Protein 7BUX (pdb70)

InterPro domains:
  IPR000092 Polyprenyl synthetase-like [PF00348] (34-296)
  IPR000092 Polyprenyl synthetase-like [cd00685] (34-265)
  IPR008949 Isoprenoid synthase domain superfamily [G3DSA:1.10.600.10] (1-341)
  IPR008949 Isoprenoid synthase domain superfamily [SSF48576] (7-341)
  IPR033749 Polyprenyl synthetase, conserved site [PS00444] (224-236)
  IPR033749 Polyprenyl synthetase, conserved site [PS00723] (90-104)
  IPR039702 Farnesyl pyrophosphate synthase-like [PTHR11525] (2-342)

B-factor: mean 57.42, std 23.49, range [26.39, 152.67]

Radius of gyration: 27.05 Å; Cα contacts (8 Å, |Δi|>4): 779; chains: 2; bounding box: 73×74×75 Å

Secondary structure (DSSP, 8-state):
-HHHHHHHHHHHHHHHHHHT-TTS---HHHHHHHHHHHHHHSSSS--HHHHHHHHHHHHHSTTS---HHHHHHHHHHHHHHHHHHHHHHHHHHHHHT--EETTEE-GGGSTTTTTHHHHHHHHHHHHHHHHHHHHHTTSTTHHHHHHHHHHHHHHHHHHHHHHHHHHTSS---STT--HHHHHHHHIIIIIIIIIIHHHHHHHHHTT--GGG-HHHHHHHHHHHHHHHHHHHHHHHHS-HHHHSS---TTTTT---HHHHHHHHH--HHHHHHHHTTTT-SSHHHHHHHHHHHHHTTHHHHHHHHHHHHHHHHHHHHHT-S-HHHHHHHHHHHHHHTT---/-HHHHHHHHHHHHHHHHHT-TTS---HHHHHHHHHHHHHHSTTS--HHHHHHHHHHHHHSTTS---HHHHHHHHHHHHHHHHHHHHHHHHHHHHTT--EETTEE-GGGSTTTTTHHHHHHHHHHHHHHHHHHHHHTTSTTHHHHHHHHHHHHHHHHHHHHHHHHHHTT--S-GGG--HHHHHHHHIIIIIIIIIIHHHHHHHHHTT--GGG-HHHHHHHHHHHHHHHHHHHHHHH---TTTTT---HHHHHHHHHS-HHHHHHHHHHSS-SSHHHHHHHHHHHHHTTHHHHHHHHHHHHHHHHHHHHHTSS-HHHHHHHHHHHHHHTT---

Nearest PDB structures (foldseek):
  7bux-assembly1_A  TM=1.003E+00  e=2.700E-46  Eucommia ulmoides
  4kk2-assembly1_A  TM=9.911E-01  e=4.897E-37  Artemisia spiciformis
  7buu-assembly1_A  TM=9.023E-01  e=1.206E-31  Eucommia ulmoides
  5juz-assembly1_F-2  TM=9.609E-01  e=5.139E-25  Homo sapiens
  5ksx-assembly1_F  TM=9.495E-01  e=1.209E-23  Homo sapiens

Solvent-accessible surface area: 29256 Å² total; per-residue (Å²): 118,121,44,75,57,69,0,64,108,0,12,60,62,0,33,59,52,10,16,101,11,130,12,10,65,24,42,108,103,0,80,110,13,2,63,89,0,0,61,59,14,5,28,51,30,136,6,86,58,0,29,28,0,1,54,6,4,90,69,26,53,97,70,132,149,27,65,118,118,47,26,46,22,0,0,0,0,0,0,0,0,8,0,1,28,6,0,8,42,9,1,20,8,5,20,94,68,32,122,75,77,101,60,101,63,2,10,27,93,31,138,136,6,25,58,5,0,0,0,0,0,0,2,0,5,0,4,6,13,29,4,2,71,133,34,1,81,80,84,124,32,9,38,60,0,5,21,11,10,15,48,2,4,4,9,2,0,2,0,8,2,6,12,21,13,13,10,97,33,57,151,79,72,2,76,74,7,43,62,88,34,5,60,44,10,9,30,16,62,24,0,14,24,12,23,16,0,2,9,0,0,0,3,0,22,46,59,74,85,31,115,115,16,77,94,0,61,78,14,0,10,80,0,1,7,2,46,35,2,3,63,11,37,28,44,19,54,23,59,62,171,98,72,53,94,129,22,61,31,7,36,80,25,58,12,6,7,2,0,4,41,0,20,89,80,16,70,124,143,44,88,128,49,0,69,101,16,7,29,86,140,94,97,130,24,11,59,115,0,61,122,10,2,56,88,29,83,0,81,95,42,15,22,72,53,16,138,92,15,38,38,146,12,44,164,48,0,98,66,35,117,61,132,5,3,9,120,4,0,60,38,22,0,101,123,14,47,123,44,112,142,153,53,124,58,70,0,74,104,2,14,62,63,1,33,60,52,9,15,104,11,132,12,10,67,24,41,105,106,1,79,112,14,2,60,95,0,0,63,60,15,5,32,50,30,153,10,98,57,0,28,28,0,2,47,6,9,59,57,24,70,105,84,111,148,33,76,123,92,46,19,49,9,0,2,0,0,0,0,0,0,8,0,1,29,7,0,8,45,8,1,16,6,5,19,95,67,30,124,89,81,120,67,103,61,1,10,26,95,32,127,118,8,28,58,4,0,0,0,0,0,1,2,0,5,1,3,6,13,26,4,2,69,133,34,0,87,81,60,125,29,10,36,64,0,5,20,12,10,16,51,2,3,4,11,2,0,2,0,7,2,7,13,22,17,14,10,98,49,2,83,178,67,3,90,85,8,42,60,86,32,5,66,47,8,10,33,16,57,24,0,17,25,13,23,17,0,2,8,0,0,0,2,2,21,49,62,76,87,33,118,109,16,73,82,1,63,82,16,0,12,88,0,1,6,2,43,34,2,2,59,9,38,48,42,24,72,77,76,28,7,57,83,26,61,10,8,6,3,0,4,40,0,21,90,82,19,65,118,136,35,84,142,56,0,86,133,20,7,11,133,123,57,112,106,20,16,56,91,0,68,127,7,2,98,73,33,88,0,78,97,35,16,27,117,47,14,171,89,15,32,31,121,9,55,165,49,0,103,66,32,103,54,128,6,6,30,128,3,0,66,37,21,1,107,121,13,52,100,36,153,191

Structure (mmCIF, N/CA/C/O backbone):
data_7BUX
#
_entry.id   7BUX
#
_cell.length_a   54.000
_cell.length_b   71.270
_cell.length_c   103.380
_cell.angle_alpha   90.000
_cell.angle_beta   103.497
_cell.angle_gamma   90.000
#
_symmetry.space_group_name_H-M   'P 1 21 1'
#
loop_
_entity.id
_entity.type
_entity.pdbx_description
1 polymer FPS2
2 water water
#
loop_
_atom_site.group_PDB
_atom_site.id
_atom_site.type_symbol
_atom_site.label_atom_id
_atom_site.label_alt_id
_atom_site.label_comp_id
_atom_site.label_asym_id
_atom_site.label_entity_id
_atom_site.label_seq_id
_atom_site.pdbx_PDB_ins_code
_atom_site.Cartn_x
_atom_site.Cartn_y
_atom_site.Cartn_z
_atom_site.occupancy
_atom_site.B_iso_or_equiv
_atom_site.auth_seq_id
_atom_site.auth_comp_id
_atom_site.auth_asym_id
_atom_site.auth_atom_id
_atom_site.pdbx_PDB_model_num
ATOM 1 N N . SER A 1 18 ? 26.66536 20.93797 50.52002 1.000 76.64000 2 SER A N 1
ATOM 2 C CA . SER A 1 18 ? 26.41141 20.37895 51.84402 1.000 76.80000 2 SER A CA 1
ATOM 3 C C . SER A 1 18 ? 27.30543 19.16795 52.10097 1.000 74.96000 2 SER A C 1
ATOM 4 O O . SER A 1 18 ? 27.97039 18.67696 51.18794 1.000 72.77000 2 SER A O 1
ATOM 7 N N . ASP A 1 19 ? 27.30747 18.69693 53.34896 1.000 78.97000 3 ASP A N 1
ATOM 8 C CA . ASP A 1 19 ? 28.15349 17.57393 53.74692 1.000 81.51000 3 ASP A CA 1
ATOM 9 C C . ASP A 1 19 ? 27.89247 16.34694 52.88091 1.000 81.88000 3 ASP A C 1
ATOM 10 O O . ASP A 1 19 ? 28.81144 15.79195 52.25887 1.000 79.83000 3 ASP A O 1
ATOM 15 N N . LEU A 1 20 ? 26.63246 15.91994 52.81395 1.000 99.34000 4 LEU A N 1
ATOM 16 C CA . LEU A 1 20 ? 26.32944 14.68395 52.10894 1.000 100.25000 4 LEU A CA 1
ATOM 17 C C . LEU A 1 20 ? 26.42339 14.86297 50.60394 1.000 96.70000 4 LEU A C 1
ATOM 18 O O . LEU A 1 20 ? 26.74636 13.90598 49.90292 1.000 98.41000 4 LEU A O 1
ATOM 23 N N . LYS A 1 21 ? 26.12136 16.04997 50.07997 1.000 65.83000 5 LYS A N 1
ATOM 24 C CA . LYS A 1 21 ? 26.28331 16.24799 48.64197 1.000 63.34000 5 LYS A CA 1
ATOM 25 C C . LYS A 1 21 ? 27.76029 16.15300 48.25191 1.000 64.27000 5 LYS A C 1
ATOM 26 O O . LYS A 1 21 ? 28.10526 15.56902 47.21389 1.000 64.02000 5 LYS A O 1
ATOM 32 N N . SER A 1 22 ? 28.64732 16.69400 49.09389 1.000 61.92000 6 SER A N 1
ATOM 33 C CA . SER A 1 22 ? 30.08031 16.56800 48.84683 1.000 60.36000 6 SER A CA 1
ATOM 34 C C . SER A 1 22 ? 30.52632 15.11000 48.92879 1.000 58.72000 6 SER A C 1
ATOM 35 O O . SER A 1 22 ? 31.31629 14.65202 48.08976 1.000 59.52000 6 SER A O 1
ATOM 38 N N . LYS A 1 23 ? 30.03936 14.36599 49.93180 1.000 56.88000 7 LYS A N 1
ATOM 39 C CA . LYS A 1 23 ? 30.35437 12.93999 50.00377 1.000 57.65000 7 LYS A CA 1
ATOM 40 C C . LYS A 1 23 ? 29.80033 12.18700 48.79578 1.000 56.05000 7 LYS A C 1
ATOM 41 O O . LYS A 1 23 ? 30.43531 11.25901 48.28574 1.000 58.43000 7 LYS A O 1
ATOM 47 N N . PHE A 1 24 ? 28.64231 12.61201 48.29783 1.000 46.03000 8 PHE A N 1
ATOM 48 C CA . PHE A 1 24 ? 28.03427 11.98402 47.12984 1.000 43.92000 8 PHE A CA 1
ATOM 49 C C . PHE A 1 24 ? 28.90822 12.17304 45.89681 1.000 40.54000 8 PHE A C 1
ATOM 50 O O . PHE A 1 24 ? 29.12419 11.23405 45.11879 1.000 41.69000 8 PHE A O 1
ATOM 58 N N . LEU A 1 25 ? 29.46421 13.37505 45.73081 1.000 42.16000 9 LEU A N 1
ATOM 59 C CA . LEU A 1 25 ? 30.34816 13.62206 44.59278 1.000 43.56000 9 LEU A CA 1
ATOM 60 C C . LEU A 1 25 ? 31.69017 12.89907 44.73972 1.000 43.15000 9 LEU A C 1
ATOM 61 O O . LEU A 1 25 ? 32.26314 12.43008 43.74169 1.000 44.93000 9 LEU A O 1
ATOM 66 N N . GLU A 1 26 ? 32.19622 12.77705 45.97270 1.000 42.32000 10 GLU A N 1
ATOM 67 C CA . GLU A 1 26 ? 33.37223 11.93905 46.19664 1.000 46.71000 10 GLU A CA 1
ATOM 68 C C . GLU A 1 26 ? 33.10222 10.48906 45.80263 1.000 44.17000 10 GLU A C 1
ATOM 69 O O . GLU A 1 26 ? 33.96720 9.81007 45.21759 1.000 44.32000 10 GLU A O 1
ATOM 75 N N . VAL A 1 27 ? 31.89623 9.99705 46.10167 1.000 36.72000 11 VAL A N 1
ATOM 76 C CA . VAL A 1 27 ? 31.55322 8.63505 45.70267 1.000 36.97000 11 VAL A CA 1
ATOM 77 C C . VAL A 1 27 ? 31.48417 8.53707 44.18767 1.000 36.34000 11 VAL A C 1
ATOM 78 O O . VAL A 1 27 ? 31.84515 7.50308 43.60864 1.000 35.98000 11 VAL A O 1
ATOM 82 N N . TYR A 1 28 ? 31.03114 9.60308 43.52170 1.000 39.36000 12 TYR A N 1
ATOM 83 C CA . TYR A 1 28 ? 31.09408 9.62710 42.06170 1.000 39.30000 12 TYR A CA 1
ATOM 84 C C . TYR A 1 28 ? 32.51907 9.41611 41.57364 1.000 41.23000 12 TYR A C 1
ATOM 85 O O . TYR A 1 28 ? 32.75603 8.66313 40.62262 1.000 38.96000 12 TYR A O 1
ATOM 94 N N . SER A 1 29 ? 33.47609 10.12411 42.18061 1.000 44.25000 13 SER A N 1
ATOM 95 C CA . SER A 1 29 ? 34.86607 9.97212 41.75356 1.000 46.12000 13 SER A CA 1
ATOM 96 C C . SER A 1 29 ? 35.34408 8.53412 41.93652 1.000 46.96000 13 SER A C 1
ATOM 97 O O . SER A 1 29 ? 36.01205 7.97113 41.05249 1.000 46.21000 13 SER A O 1
ATOM 100 N N . VAL A 1 30 ? 34.99613 7.91810 43.07053 1.000 39.05000 14 VAL A N 1
ATOM 101 C CA . VAL A 1 30 ? 35.35914 6.51610 43.30149 1.000 39.29000 14 VAL A CA 1
ATOM 102 C C . VAL A 1 30 ? 34.77110 5.61711 42.21050 1.000 38.44000 14 VAL A C 1
ATOM 103 O O . VAL A 1 30 ? 35.46608 4.76712 41.63147 1.000 38.87000 14 VAL A O 1
ATOM 107 N N . LEU A 1 31 ? 33.47109 5.77711 41.93255 1.000 34.99000 15 LEU A N 1
ATOM 108 C CA . LEU A 1 31 ? 32.81006 4.91512 40.95157 1.000 36.81000 15 LEU A CA 1
ATOM 109 C C . LEU A 1 31 ? 33.40701 5.09614 39.56355 1.000 37.22000 15 LEU A C 1
ATOM 110 O O . LEU A 1 31 ? 33.56798 4.12316 38.81553 1.000 37.06000 15 LEU A O 1
ATOM 115 N N . LYS A 1 32 ? 33.73399 6.33915 39.20055 1.000 39.72000 16 LYS A N 1
ATOM 116 C CA . LYS A 1 32 ? 34.34994 6.59117 37.90353 1.000 41.31000 16 LYS A CA 1
ATOM 117 C C . LYS A 1 32 ? 35.71094 5.91918 37.79647 1.000 42.04000 16 LYS A C 1
ATOM 118 O O . LYS A 1 32 ? 36.04090 5.32419 36.76045 1.000 41.36000 16 LYS A O 1
ATOM 124 N N . SER A 1 33 ? 36.51998 5.99716 38.85444 1.000 39.31000 17 SER A N 1
ATOM 125 C CA . SER A 1 33 ? 37.81698 5.32917 38.82439 1.000 42.82000 17 SER A CA 1
ATOM 126 C C . SER A 1 33 ? 37.64897 3.82617 38.61937 1.000 43.82000 17 SER A C 1
ATOM 127 O O . SER A 1 33 ? 38.33195 3.21119 37.77834 1.000 45.15000 17 SER A O 1
ATOM 130 N N . GLU A 1 34 ? 36.71400 3.22016 39.36340 1.000 42.68000 18 GLU A N 1
ATOM 131 C CA . GLU A 1 34 ? 36.48300 1.78516 39.21839 1.000 41.42000 18 GLU A CA 1
ATOM 132 C C . GLU A 1 34 ? 36.03895 1.44118 37.80140 1.000 41.16000 18 GLU A C 1
ATOM 133 O O . GLU A 1 34 ? 36.51593 0.46219 37.21337 1.000 40.70000 18 GLU A O 1
ATOM 139 N N . LEU A 1 35 ? 35.14193 2.24418 37.22644 1.000 35.32000 19 LEU A N 1
ATOM 140 C CA . LEU A 1 35 ? 34.67588 1.96720 35.86946 1.000 32.73000 19 LEU A CA 1
ATOM 141 C C . LEU A 1 35 ? 35.80384 2.09722 34.85442 1.000 36.16000 19 LEU A C 1
ATOM 142 O O . LEU A 1 35 ? 35.88381 1.31323 33.90440 1.000 34.25000 19 LEU A O 1
ATOM 147 N N . LEU A 1 36 ? 36.69484 3.06722 35.03940 1.000 38.23000 20 LEU A N 1
ATOM 148 C CA . LEU A 1 36 ? 37.79481 3.19623 34.09336 1.000 39.80000 20 LEU A CA 1
ATOM 149 C C . LEU A 1 36 ? 38.90382 2.18024 34.33430 1.000 42.99000 20 LEU A C 1
ATOM 150 O O . LEU A 1 36 ? 39.84779 2.11825 33.53827 1.000 44.56000 20 LEU A O 1
ATOM 155 N N . ASN A 1 37 ? 38.79786 1.36922 35.38529 1.000 46.95000 21 ASN A N 1
ATOM 156 C CA . ASN A 1 37 ? 39.68487 0.22022 35.55725 1.000 47.52000 21 ASN A CA 1
ATOM 157 C C . ASN A 1 37 ? 38.89688 -1.08578 35.54226 1.000 49.34000 21 ASN A C 1
ATOM 158 O O . ASN A 1 37 ? 39.16591 -2.00479 36.31423 1.000 50.09000 21 ASN A O 1
ATOM 163 N N . ASP A 1 38 ? 37.92784 -1.19277 34.63629 1.000 40.26000 22 ASP A N 1
ATOM 164 C CA . ASP A 1 38 ? 37.01585 -2.33977 34.60231 1.000 39.31000 22 ASP A CA 1
ATOM 165 C C . ASP A 1 38 ? 37.70283 -3.54376 33.96227 1.000 40.10000 22 ASP A C 1
ATOM 166 O O . ASP A 1 38 ? 38.16478 -3.44675 32.81925 1.000 42.31000 22 ASP A O 1
ATOM 171 N N . PRO A 1 39 ? 37.77885 -4.69377 34.64325 1.000 44.90000 23 PRO A N 1
ATOM 172 C CA . PRO A 1 39 ? 38.47884 -5.85576 34.06721 1.000 46.93000 23 PRO A CA 1
ATOM 173 C C . PRO A 1 39 ? 37.74680 -6.53275 32.91622 1.000 46.56000 23 PRO A C 1
ATOM 174 O O . PRO A 1 39 ? 38.34277 -7.39374 32.25619 1.000 47.15000 23 PRO A O 1
ATOM 178 N N . ALA A 1 40 ? 36.48879 -6.19075 32.65428 1.000 37.34000 24 ALA A N 1
ATOM 179 C CA . ALA A 1 40 ? 35.74975 -6.81974 31.56630 1.000 36.73000 24 ALA A CA 1
ATOM 180 C C . ALA A 1 40 ? 36.02969 -6.17972 30.21229 1.000 37.15000 24 ALA A C 1
ATOM 181 O O . ALA A 1 40 ? 35.49666 -6.64771 29.19831 1.000 35.58000 24 ALA A O 1
ATOM 183 N N . PHE A 1 41 ? 36.83469 -5.11771 30.17128 1.000 41.35000 25 PHE A N 1
ATOM 184 C CA . PHE A 1 41 ? 37.15064 -4.42070 28.93328 1.000 39.83000 25 PHE A CA 1
ATOM 185 C C . PHE A 1 41 ? 38.63164 -4.06869 28.91823 1.000 41.14000 25 PHE A C 1
ATOM 186 O O . PHE A 1 41 ? 39.23268 -3.80670 29.96121 1.000 40.86000 25 PHE A O 1
ATOM 194 N N . ASP A 1 42 ? 39.21259 -4.06867 27.72220 1.000 42.62000 26 ASP A N 1
ATOM 195 C CA . ASP A 1 42 ? 40.63159 -3.76366 27.52715 1.000 39.51000 26 ASP A CA 1
ATOM 196 C C . ASP A 1 42 ? 40.74657 -2.28666 27.15417 1.000 41.71000 26 ASP A C 1
ATOM 197 O O . ASP A 1 42 ? 40.73152 -1.91764 25.98118 1.000 39.65000 26 ASP A O 1
ATOM 202 N N . PHE A 1 43 ? 40.85460 -1.44067 28.17518 1.000 41.73000 27 PHE A N 1
ATOM 203 C CA . PHE A 1 43 ? 40.96459 -0.00567 27.95319 1.000 42.32000 27 PHE A CA 1
ATOM 204 C C . PHE A 1 43 ? 42.33657 0.36134 27.39715 1.000 43.52000 27 PHE A C 1
ATOM 205 O O . PHE A 1 43 ? 43.35558 -0.24166 27.74810 1.000 45.63000 27 PHE A O 1
ATOM 213 N N . THR A 1 44 ? 42.35553 1.35736 26.51516 1.000 46.29000 28 THR A N 1
ATOM 214 C CA . THR A 1 44 ? 43.55651 2.07336 26.10613 1.000 47.95000 28 THR A CA 1
ATOM 215 C C . THR A 1 44 ? 43.40252 3.54536 26.48515 1.000 46.78000 28 THR A C 1
ATOM 216 O O . THR A 1 44 ? 42.37154 3.96335 27.01820 1.000 45.35000 28 THR A O 1
ATOM 220 N N . ASP A 1 45 ? 44.44451 4.33637 26.21712 1.000 45.31000 29 ASP A N 1
ATOM 221 C CA . ASP A 1 45 ? 44.38052 5.75736 26.55015 1.000 46.17000 29 ASP A CA 1
ATOM 222 C C . ASP A 1 45 ? 43.20949 6.43937 25.84920 1.000 45.58000 29 ASP A C 1
ATOM 223 O O . ASP A 1 45 ? 42.50051 7.24736 26.46124 1.000 44.97000 29 ASP A O 1
ATOM 228 N N . ASP A 1 46 ? 42.96744 6.09238 24.58120 1.000 54.08000 30 ASP A N 1
ATOM 229 C CA . ASP A 1 46 ? 41.92141 6.76339 23.81425 1.000 57.44000 30 ASP A CA 1
ATOM 230 C C . ASP A 1 46 ? 40.53543 6.51838 24.40730 1.000 55.46000 30 ASP A C 1
ATOM 231 O O . ASP A 1 46 ? 39.80344 7.45937 24.70934 1.000 54.63000 30 ASP A O 1
ATOM 236 N N . SER A 1 47 ? 40.17145 5.25237 24.59430 1.000 43.47000 31 SER A N 1
ATOM 237 C CA . SER A 1 47 ? 38.82846 4.91436 25.06134 1.000 42.14000 31 SER A CA 1
ATOM 238 C C . SER A 1 47 ? 38.65652 5.25634 26.53635 1.000 40.82000 31 SER A C 1
ATOM 239 O O . SER A 1 47 ? 37.53353 5.55533 26.97740 1.000 42.63000 31 SER A O 1
ATOM 242 N N . ARG A 1 48 ? 39.73955 5.18033 27.33031 1.000 41.04000 32 ARG A N 1
ATOM 243 C CA . ARG A 1 48 ? 39.62660 5.59032 28.72332 1.000 41.47000 32 ARG A CA 1
ATOM 244 C C . ARG A 1 48 ? 39.38660 7.09131 28.82635 1.000 39.73000 32 ARG A C 1
ATOM 245 O O . ARG A 1 48 ? 38.52962 7.53330 29.59639 1.000 40.79000 32 ARG A O 1
ATOM 253 N N . LEU A 1 49 ? 40.10556 7.88733 28.02634 1.000 39.53000 33 LEU A N 1
ATOM 254 C CA . LEU A 1 49 ? 39.84456 9.32233 28.01037 1.000 40.05000 33 LEU A CA 1
ATOM 255 C C . LEU A 1 49 ? 38.45254 9.62433 27.46142 1.000 41.69000 33 LEU A C 1
ATOM 256 O O . LEU A 1 49 ? 37.79555 10.56032 27.92446 1.000 42.68000 33 LEU A O 1
ATOM 261 N N . TRP A 1 50 ? 38.01350 8.88234 26.44543 1.000 43.55000 34 TRP A N 1
ATOM 262 C CA . TRP A 1 50 ? 36.66848 9.06834 25.90448 1.000 43.11000 34 TRP A CA 1
ATOM 263 C C . TRP A 1 50 ? 35.60452 8.81133 26.96852 1.000 40.82000 34 TRP A C 1
ATOM 264 O O . TRP A 1 50 ? 34.70653 9.63732 27.18756 1.000 44.53000 34 TRP A O 1
ATOM 275 N N . VAL A 1 51 ? 35.66855 7.65132 27.62350 1.000 37.17000 35 VAL A N 1
ATOM 276 C CA . VAL A 1 51 ? 34.66559 7.34130 28.63553 1.000 36.85000 35 VAL A CA 1
ATOM 277 C C . VAL A 1 51 ? 34.73363 8.36728 29.75854 1.000 36.42000 35 VAL A C 1
ATOM 278 O O . VAL A 1 51 ? 33.70165 8.78227 30.29659 1.000 34.37000 35 VAL A O 1
ATOM 282 N N . GLU A 1 52 ? 35.93564 8.84328 30.09750 1.000 37.79000 36 GLU A N 1
ATOM 283 C CA . GLU A 1 52 ? 35.97968 9.81227 31.18652 1.000 39.62000 36 GLU A CA 1
ATOM 284 C C . GLU A 1 52 ? 35.41366 11.18427 30.77656 1.000 40.34000 36 GLU A C 1
ATOM 285 O O . GLU A 1 52 ? 34.69368 11.80726 31.57659 1.000 40.25000 36 GLU A O 1
ATOM 291 N N . ARG A 1 53 ? 35.63161 11.60129 29.53555 1.000 48.16000 37 ARG A N 1
ATOM 292 C CA . ARG A 1 53 ? 35.09559 12.88130 29.06659 1.000 50.62000 37 ARG A CA 1
ATOM 293 C C . ARG A 1 53 ? 33.56258 12.86129 28.93565 1.000 48.45000 37 ARG A C 1
ATOM 294 O O . ARG A 1 53 ? 32.90658 13.89629 29.05869 1.000 47.30000 37 ARG A O 1
ATOM 302 N N . MET A 1 54 ? 33.00658 11.67729 28.69065 1.000 36.78000 38 MET A N 1
ATOM 303 C CA . MET A 1 54 ? 31.58257 11.47829 28.53570 1.000 38.38000 38 MET A CA 1
ATOM 304 C C . MET A 1 54 ? 30.92062 11.38627 29.88673 1.000 36.87000 38 MET A C 1
ATOM 305 O O . MET A 1 54 ? 29.89263 12.03526 30.12877 1.000 40.01000 38 MET A O 1
ATOM 310 N N . LEU A 1 55 ? 31.54866 10.65326 30.80369 1.000 38.49000 39 LEU A N 1
ATOM 311 C CA . LEU A 1 55 ? 31.04971 10.57724 32.16371 1.000 35.92000 39 LEU A CA 1
ATOM 312 C C . LEU A 1 55 ? 30.99673 11.95423 32.79973 1.000 39.20000 39 LEU A C 1
ATOM 313 O O . LEU A 1 55 ? 29.94675 12.36822 33.30478 1.000 36.09000 39 LEU A O 1
ATOM 318 N N . ASP A 1 56 ? 32.11973 12.68823 32.77270 1.000 39.35000 40 ASP A N 1
ATOM 319 C CA . ASP A 1 56 ? 32.14575 13.98322 33.44172 1.000 39.57000 40 ASP A CA 1
ATOM 320 C C . ASP A 1 56 ? 31.17472 14.97323 32.81277 1.000 40.17000 40 ASP A C 1
ATOM 321 O O . ASP A 1 56 ? 30.62874 15.83422 33.51180 1.000 40.75000 40 ASP A O 1
ATOM 326 N N . TYR A 1 57 ? 30.93067 14.86025 31.50978 1.000 40.19000 41 TYR A N 1
ATOM 327 C CA . TYR A 1 57 ? 30.03464 15.79825 30.85182 1.000 42.82000 41 TYR A CA 1
ATOM 328 C C . TYR A 1 57 ? 28.56965 15.47524 31.11387 1.000 42.90000 41 TYR A C 1
ATOM 329 O O . TYR A 1 57 ? 27.74465 16.39624 31.17692 1.000 42.32000 41 TYR A O 1
ATOM 338 N N . ASN A 1 58 ? 28.21467 14.20124 31.29387 1.000 43.25000 42 ASN A N 1
ATOM 339 C CA . ASN A 1 58 ? 26.80267 13.84424 31.31192 1.000 42.57000 42 ASN A CA 1
ATOM 340 C C . ASN A 1 58 ? 26.24472 13.40522 32.66293 1.000 41.82000 42 ASN A C 1
ATOM 341 O O . ASN A 1 58 ? 25.02873 13.48521 32.85198 1.000 42.44000 42 ASN A O 1
ATOM 346 N N . VAL A 1 59 ? 27.07776 12.97021 33.60389 1.000 37.00000 43 VAL A N 1
ATOM 347 C CA . VAL A 1 59 ? 26.55380 12.30319 34.79790 1.000 33.92000 43 VAL A CA 1
ATOM 348 C C . VAL A 1 59 ? 26.48185 13.20517 36.02892 1.000 33.42000 43 VAL A C 1
ATOM 349 O O . VAL A 1 59 ? 25.41787 13.26616 36.65596 1.000 36.16000 43 VAL A O 1
ATOM 353 N N . PRO A 1 60 ? 27.54986 13.89117 36.44389 1.000 35.70000 44 PRO A N 1
ATOM 354 C CA . PRO A 1 60 ? 27.52591 14.56615 37.74890 1.000 38.60000 44 PRO A CA 1
ATOM 355 C C . PRO A 1 60 ? 27.07390 16.02015 37.73494 1.000 37.94000 44 PRO A C 1
ATOM 356 O O . PRO A 1 60 ? 27.15194 16.67013 38.77794 1.000 37.78000 44 PRO A O 1
ATOM 360 N N . GLY A 1 61 ? 26.60186 16.55316 36.60296 1.000 46.27000 45 GLY A N 1
ATOM 361 C CA . GLY A 1 61 ? 26.37785 17.98416 36.49399 1.000 47.46000 45 GLY A CA 1
ATOM 362 C C . GLY A 1 61 ? 25.01486 18.50015 36.89105 1.000 48.60000 45 GLY A C 1
ATOM 363 O O . GLY A 1 61 ? 24.85186 19.71915 37.02007 1.000 49.73000 45 GLY A O 1
ATOM 364 N N . GLY A 1 62 ? 24.03587 17.62215 37.09607 1.000 42.72000 46 GLY A N 1
ATOM 365 C CA . GLY A 1 62 ? 22.69788 18.03314 37.46313 1.000 42.26000 46 GLY A CA 1
ATOM 366 C C . GLY A 1 62 ? 22.56494 18.36012 38.93514 1.000 42.41000 46 GLY A C 1
ATOM 367 O O . GLY A 1 62 ? 23.54196 18.60311 39.64510 1.000 42.05000 46 GLY A O 1
ATOM 368 N N . LYS A 1 63 ? 21.31895 18.33011 39.40118 1.000 47.90000 47 LYS A N 1
ATOM 369 C CA . LYS A 1 63 ? 21.02401 18.67309 40.78520 1.000 47.26000 47 LYS A CA 1
ATOM 370 C C . LYS A 1 63 ? 21.02504 17.46207 41.71118 1.000 48.32000 47 LYS A C 1
ATOM 371 O O . LYS A 1 63 ? 21.05409 17.63806 42.93518 1.000 48.73000 47 LYS A O 1
ATOM 377 N N . LEU A 1 64 ? 21.07203 16.24508 41.15316 1.000 39.96000 48 LEU A N 1
ATOM 378 C CA . LEU A 1 64 ? 21.31006 15.00907 41.90614 1.000 38.45000 48 LEU A CA 1
ATOM 379 C C . LEU A 1 64 ? 20.27210 14.77605 43.00017 1.000 39.01000 48 LEU A C 1
ATOM 380 O O . LEU A 1 64 ? 20.53714 14.07904 43.98215 1.000 39.80000 48 LEU A O 1
ATOM 385 N N . ASN A 1 65 ? 19.06709 15.33605 42.83023 1.000 41.78000 49 ASN A N 1
ATOM 386 C CA . ASN A 1 65 ? 18.03013 15.18503 43.84626 1.000 43.58000 49 ASN A CA 1
ATOM 387 C C . ASN A 1 65 ? 17.58814 13.73403 43.99126 1.000 40.76000 49 ASN A C 1
ATOM 388 O O . ASN A 1 65 ? 17.44219 13.23001 45.11526 1.000 42.77000 49 ASN A O 1
ATOM 393 N N . ARG A 1 66 ? 17.36610 13.04604 42.86726 1.000 31.99000 50 ARG A N 1
ATOM 394 C CA . ARG A 1 66 ? 16.94411 11.64904 42.93825 1.000 34.15000 50 ARG A CA 1
ATOM 395 C C . ARG A 1 66 ? 18.00814 10.79504 43.61220 1.000 34.87000 50 ARG A C 1
ATOM 396 O O . ARG A 1 66 ? 17.69117 9.91502 44.42120 1.000 36.36000 50 ARG A O 1
ATOM 404 N N . GLY A 1 67 ? 19.27812 11.04404 43.29016 1.000 36.40000 51 GLY A N 1
ATOM 405 C CA . GLY A 1 67 ? 20.34915 10.27304 43.90111 1.000 33.99000 51 GLY A CA 1
ATOM 406 C C . GLY A 1 67 ? 20.43821 10.48702 45.40111 1.000 35.44000 51 GLY A C 1
ATOM 407 O O . GLY A 1 67 ? 20.55824 9.53301 46.17409 1.000 35.46000 51 GLY A O 1
ATOM 408 N N . LEU A 1 68 ? 20.36622 11.74801 45.84013 1.000 35.41000 52 LEU A N 1
ATOM 409 C CA . LEU A 1 68 ? 20.52027 12.05299 47.26013 1.000 37.52000 52 LEU A CA 1
ATOM 410 C C . LEU A 1 68 ? 19.31130 11.60198 48.06716 1.000 37.56000 52 LEU A C 1
ATOM 411 O O . LEU A 1 68 ? 19.43235 11.30696 49.27116 1.000 39.96000 52 LEU A O 1
ATOM 416 N N . SER A 1 69 ? 18.14528 11.51598 47.42321 1.000 34.66000 53 SER A N 1
ATOM 417 C CA . SER A 1 69 ? 16.96431 11.03397 48.12424 1.000 34.93000 53 SER A CA 1
ATOM 418 C C . SER A 1 69 ? 17.09333 9.57396 48.54222 1.000 34.53000 53 SER A C 1
ATOM 419 O O . SER A 1 69 ? 16.42936 9.16095 49.49424 1.000 37.61000 53 SER A O 1
ATOM 422 N N . VAL A 1 70 ? 17.95630 8.78998 47.88418 1.000 35.54000 54 VAL A N 1
ATOM 423 C CA . VAL A 1 70 ? 18.22433 7.42997 48.35315 1.000 33.91000 54 VAL A CA 1
ATOM 424 C C . VAL A 1 70 ? 18.81138 7.46495 49.75813 1.000 35.80000 54 VAL A C 1
ATOM 425 O O . VAL A 1 70 ? 18.36242 6.74694 50.66213 1.000 36.20000 54 VAL A O 1
ATOM 429 N N . ILE A 1 71 ? 19.83238 8.29995 49.95810 1.000 33.64000 55 ILE A N 1
ATOM 430 C CA . ILE A 1 71 ? 20.45943 8.40294 51.26908 1.000 35.87000 55 ILE A CA 1
ATOM 431 C C . ILE A 1 71 ? 19.47247 8.95092 52.28712 1.000 37.66000 55 ILE A C 1
ATOM 432 O O . ILE A 1 71 ? 19.38051 8.45190 53.41512 1.000 39.16000 55 ILE A O 1
ATOM 437 N N . ASP A 1 72 ? 18.70845 9.97792 51.90316 1.000 42.09000 56 ASP A N 1
ATOM 438 C CA . ASP A 1 72 ? 17.71648 10.53191 52.82521 1.000 42.03000 56 ASP A CA 1
ATOM 439 C C . ASP A 1 72 ? 16.71150 9.47190 53.26923 1.000 42.63000 56 ASP A C 1
ATOM 440 O O . ASP A 1 72 ? 16.43955 9.30888 54.46724 1.000 43.82000 56 ASP A O 1
ATOM 445 N N . SER A 1 73 ? 16.15347 8.72691 52.30624 1.000 32.43000 57 SER A N 1
ATOM 446 C CA . SER A 1 73 ? 15.16149 7.70590 52.62727 1.000 33.56000 57 SER A CA 1
ATOM 447 C C . SER A 1 73 ? 15.76152 6.60889 53.49223 1.000 33.31000 57 SER A C 1
ATOM 448 O O . SER A 1 73 ? 15.11556 6.13288 54.43925 1.000 36.47000 57 SER A O 1
ATOM 451 N N . PHE A 1 74 ? 16.99051 6.18390 53.17718 1.000 34.20000 58 PHE A N 1
ATOM 452 C CA . PHE A 1 74 ? 17.61654 5.13189 53.97214 1.000 34.14000 58 PHE A CA 1
ATOM 453 C C . PHE A 1 74 ? 17.82260 5.58487 55.40814 1.000 34.29000 58 PHE A C 1
ATOM 454 O O . PHE A 1 74 ? 17.55763 4.82686 56.35014 1.000 37.71000 58 PHE A O 1
ATOM 462 N N . LYS A 1 75 ? 18.27960 6.82687 55.60414 1.000 40.81000 59 LYS A N 1
ATOM 463 C CA . LYS A 1 75 ? 18.46065 7.32785 56.96414 1.000 42.95000 59 LYS A CA 1
ATOM 464 C C . LYS A 1 75 ? 17.13368 7.45084 57.70019 1.000 44.68000 59 LYS A C 1
ATOM 465 O O . LYS A 1 75 ? 17.08272 7.23682 58.91819 1.000 47.50000 59 LYS A O 1
ATOM 471 N N . LEU A 1 76 ? 16.05165 7.77384 56.98723 1.000 39.43000 60 LEU A N 1
ATOM 472 C CA . LEU A 1 76 ? 14.75067 7.81483 57.65328 1.000 40.11000 60 LEU A CA 1
ATOM 473 C C . LEU A 1 76 ? 14.28069 6.41582 58.04228 1.000 41.16000 60 LEU A C 1
ATOM 474 O O . LEU A 1 76 ? 13.66373 6.23581 59.09730 1.000 42.67000 60 LEU A O 1
ATOM 479 N N . LEU A 1 77 ? 14.57966 5.41184 57.21826 1.000 40.53000 61 LEU A N 1
ATOM 480 C CA . LEU A 1 77 ? 14.16368 4.04983 57.53825 1.000 41.09000 61 LEU A CA 1
ATOM 481 C C . LEU A 1 77 ? 15.01772 3.40982 58.61921 1.000 42.11000 61 LEU A C 1
ATOM 482 O O . LEU A 1 77 ? 14.60775 2.39181 59.18721 1.000 43.02000 61 LEU A O 1
ATOM 487 N N . LYS A 1 78 ? 16.17573 3.96282 58.89318 1.000 52.51000 62 LYS A N 1
ATOM 488 C CA . LYS A 1 78 ? 17.03577 3.40481 59.90214 1.000 53.46000 62 LYS A CA 1
ATOM 489 C C . LYS A 1 78 ? 16.68082 3.92079 61.26716 1.000 58.24000 62 LYS A C 1
ATOM 490 O O . LYS A 1 78 ? 17.53685 4.35378 61.99513 1.000 63.50000 62 LYS A O 1
ATOM 496 N N . GLU A 1 79 ? 15.39483 3.87678 61.58620 1.000 94.58000 63 GLU A N 1
ATOM 497 C CA . GLU A 1 79 ? 14.84888 4.30376 62.86123 1.000 100.17000 63 GLU A CA 1
ATOM 498 C C . GLU A 1 79 ? 15.62892 3.69575 63.97519 1.000 105.70000 63 GLU A C 1
ATOM 499 O O . GLU A 1 79 ? 15.83593 2.51175 64.02917 1.000 108.60000 63 GLU A O 1
ATOM 505 N N . GLY A 1 80 ? 16.09795 4.52474 64.86319 1.000 30.00000 64 GLY A N 1
ATOM 506 C CA . GLY A 1 80 ? 16.82700 4.02372 65.98815 1.000 30.00000 64 GLY A CA 1
ATOM 507 C C . GLY A 1 80 ? 18.25099 3.54473 65.83209 1.000 30.00000 64 GLY A C 1
ATOM 508 O O . GLY A 1 80 ? 18.99403 3.66072 66.79007 1.000 30.00000 64 GLY A O 1
ATOM 509 N N . LYS A 1 81 ? 18.67595 3.03875 64.67907 1.000 95.33000 65 LYS A N 1
ATOM 510 C CA . LYS A 1 81 ? 20.04295 2.54875 64.68501 1.000 90.80000 65 LYS A CA 1
ATOM 511 C C . LYS A 1 81 ? 20.94291 3.14677 63.61799 1.000 89.14000 65 LYS A C 1
ATOM 512 O O . LYS A 1 81 ? 20.82787 2.85778 62.44299 1.000 89.80000 65 LYS A O 1
ATOM 518 N N . GLU A 1 82 ? 21.84593 3.98677 64.07896 1.000 82.08000 66 GLU A N 1
ATOM 519 C CA . GLU A 1 82 ? 22.82789 4.69378 63.29194 1.000 81.35000 66 GLU A CA 1
ATOM 520 C C . GLU A 1 82 ? 23.39585 3.97980 62.07291 1.000 81.20000 66 GLU A C 1
ATOM 521 O O . GLU A 1 82 ? 23.90586 2.89680 62.16587 1.000 82.89000 66 GLU A O 1
ATOM 527 N N . PRO A 1 83 ? 23.32381 4.60681 60.91592 1.000 60.14000 67 PRO A N 1
ATOM 528 C CA . PRO A 1 83 ? 23.90577 3.89883 59.77189 1.000 57.21000 67 PRO A CA 1
ATOM 529 C C . PRO A 1 83 ? 25.42377 3.97384 59.77883 1.000 55.68000 67 PRO A C 1
ATOM 530 O O . PRO A 1 83 ? 26.01678 4.99583 60.13482 1.000 57.40000 67 PRO A O 1
ATOM 534 N N . THR A 1 84 ? 26.05275 2.87285 59.37779 1.000 43.41000 68 THR A N 1
ATOM 535 C CA . THR A 1 84 ? 27.50075 2.83285 59.27174 1.000 42.16000 68 THR A CA 1
ATOM 536 C C . THR A 1 84 ? 27.96270 3.69487 58.10073 1.000 43.01000 68 THR A C 1
ATOM 537 O O . THR A 1 84 ? 27.17867 4.10288 57.24177 1.000 41.11000 68 THR A O 1
ATOM 541 N N . ASP A 1 85 ? 29.27070 3.95987 58.06469 1.000 48.45000 69 ASP A N 1
ATOM 542 C CA . ASP A 1 85 ? 29.85366 4.64789 56.91367 1.000 49.14000 69 ASP A CA 1
ATOM 543 C C . ASP A 1 85 ? 29.71361 3.79991 55.65467 1.000 46.49000 69 ASP A C 1
ATOM 544 O O . ASP A 1 85 ? 29.45957 4.32292 54.56168 1.000 46.38000 69 ASP A O 1
ATOM 549 N N . GLU A 1 86 ? 29.86962 2.48191 55.79664 1.000 49.91000 70 GLU A N 1
ATOM 550 C CA . GLU A 1 86 ? 29.71058 1.56892 54.66664 1.000 51.43000 70 GLU A CA 1
ATOM 551 C C . GLU A 1 86 ? 28.28756 1.60793 54.10869 1.000 45.49000 70 GLU A C 1
ATOM 552 O O . GLU A 1 86 ? 28.08752 1.58494 52.88570 1.000 47.99000 70 GLU A O 1
ATOM 558 N N . GLU A 1 87 ? 27.28659 1.65991 54.99273 1.000 42.87000 71 GLU A N 1
ATOM 559 C CA . GLU A 1 87 ? 25.90258 1.73891 54.52778 1.000 43.13000 71 GLU A CA 1
ATOM 560 C C . GLU A 1 87 ? 25.63755 3.05592 53.80581 1.000 41.87000 71 GLU A C 1
ATOM 561 O O . GLU A 1 87 ? 24.93451 3.07793 52.78684 1.000 41.88000 71 GLU A O 1
ATOM 567 N N . ILE A 1 88 ? 26.19456 4.16192 54.31680 1.000 40.64000 72 ILE A N 1
ATOM 568 C CA . ILE A 1 88 ? 26.03953 5.45292 53.64783 1.000 39.09000 72 ILE A CA 1
ATOM 569 C C . ILE A 1 88 ? 26.67448 5.39795 52.26380 1.000 37.47000 72 ILE A C 1
ATOM 570 O O . ILE A 1 88 ? 26.12144 5.91996 51.28683 1.000 36.11000 72 ILE A O 1
ATOM 575 N N . PHE A 1 89 ? 27.83548 4.74395 52.15875 1.000 38.56000 73 PHE A N 1
ATOM 576 C CA . PHE A 1 89 ? 28.50543 4.61797 50.86672 1.000 37.98000 73 PHE A CA 1
ATOM 577 C C . PHE A 1 89 ? 27.67040 3.79798 49.88774 1.000 37.80000 73 PHE A C 1
ATOM 578 O O . PHE A 1 89 ? 27.53435 4.16300 48.71475 1.000 38.99000 73 PHE A O 1
ATOM 586 N N . LEU A 1 90 ? 27.09542 2.68397 50.35075 1.000 34.26000 74 LEU A N 1
ATOM 587 C CA . LEU A 1 90 ? 26.27139 1.86098 49.46477 1.000 35.10000 74 LEU A CA 1
ATOM 588 C C . LEU A 1 90 ? 25.01537 2.60598 49.01983 1.000 33.95000 74 LEU A C 1
ATOM 589 O O . LEU A 1 90 ? 24.57832 2.47600 47.86384 1.000 33.65000 74 LEU A O 1
ATOM 594 N N . ALA A 1 91 ? 24.41340 3.38897 49.92286 1.000 34.34000 75 ALA A N 1
ATOM 595 C CA . ALA A 1 91 ? 23.26438 4.20197 49.53291 1.000 33.76000 75 ALA A CA 1
ATOM 596 C C . ALA A 1 91 ? 23.65134 5.24699 48.49191 1.000 31.14000 75 ALA A C 1
ATOM 597 O O . ALA A 1 91 ? 22.90030 5.49700 47.53495 1.000 30.85000 75 ALA A O 1
ATOM 599 N N . CYS A 1 92 ? 24.83934 5.84499 48.64488 1.000 41.22000 76 CYS A N 1
ATOM 600 C CA . CYS A 1 92 ? 25.34730 6.76401 47.62787 1.000 39.11000 76 CYS A CA 1
ATOM 601 C C . CYS A 1 92 ? 25.52025 6.05402 46.29086 1.000 38.91000 76 CYS A C 1
ATOM 602 O O . CYS A 1 92 ? 25.23221 6.62904 45.22987 1.000 38.83000 76 CYS A O 1
ATOM 605 N N . VAL A 1 93 ? 26.00426 4.81103 46.32382 1.000 32.87000 77 VAL A N 1
ATOM 606 C CA . VAL A 1 93 ? 26.20522 4.04304 45.09580 1.000 31.87000 77 VAL A CA 1
ATOM 607 C C . VAL A 1 93 ? 24.88019 3.81405 44.37485 1.000 30.98000 77 VAL A C 1
ATOM 608 O O . VAL A 1 93 ? 24.78614 3.95207 43.14585 1.000 31.54000 77 VAL A O 1
ATOM 612 N N . LEU A 1 94 ? 23.82822 3.47703 45.12888 1.000 35.69000 78 LEU A N 1
ATOM 613 C CA . LEU A 1 94 ? 22.52020 3.29304 44.49693 1.000 36.11000 78 LEU A CA 1
ATOM 614 C C . LEU A 1 94 ? 21.97817 4.61204 43.93597 1.000 33.25000 78 LEU A C 1
ATOM 615 O O . LEU A 1 94 ? 21.40913 4.64506 42.82999 1.000 32.94000 78 LEU A O 1
ATOM 620 N N . GLY A 1 95 ? 22.14519 5.70603 44.68098 1.000 31.02000 79 GLY A N 1
ATOM 621 C CA . GLY A 1 95 ? 21.75117 7.00404 44.15201 1.000 30.53000 79 GLY A CA 1
ATOM 622 C C . GLY A 1 95 ? 22.45412 7.34106 42.84999 1.000 30.13000 79 GLY A C 1
ATOM 623 O O . GLY A 1 95 ? 21.84308 7.86307 41.90602 1.000 29.25000 79 GLY A O 1
ATOM 624 N N . TRP A 1 96 ? 23.74912 7.02407 42.76594 1.000 29.61000 80 TRP A N 1
ATOM 625 C CA . TRP A 1 96 ? 24.46907 7.28409 41.52591 1.000 28.02000 80 TRP A CA 1
ATOM 626 C C . TRP A 1 96 ? 24.00003 6.37110 40.40292 1.000 28.82000 80 TRP A C 1
ATOM 627 O O . TRP A 1 96 ? 24.01399 6.77512 39.23992 1.000 29.67000 80 TRP A O 1
ATOM 638 N N . CYS A 1 97 ? 23.58705 5.14209 40.72292 1.000 32.93000 81 CYS A N 1
ATOM 639 C CA . CYS A 1 97 ? 22.97601 4.30411 39.69393 1.000 32.35000 81 CYS A CA 1
ATOM 640 C C . CYS A 1 97 ? 21.73599 4.97111 39.11798 1.000 32.51000 81 CYS A C 1
ATOM 641 O O . CYS A 1 97 ? 21.50594 4.94613 37.89799 1.000 30.36000 81 CYS A O 1
ATOM 644 N N . ILE A 1 98 ? 20.93102 5.59810 39.97602 1.000 31.50000 82 ILE A N 1
ATOM 645 C CA . ILE A 1 98 ? 19.75500 6.30910 39.47507 1.000 32.66000 82 ILE A CA 1
ATOM 646 C C . ILE A 1 98 ? 20.17196 7.48311 38.59208 1.000 31.82000 82 ILE A C 1
ATOM 647 O O . ILE A 1 98 ? 19.56892 7.74113 37.53510 1.000 33.77000 82 ILE A O 1
ATOM 652 N N . GLU A 1 99 ? 21.21997 8.20411 38.99405 1.000 34.89000 83 GLU A N 1
ATOM 653 C CA . GLU A 1 99 ? 21.67194 9.33212 38.17705 1.000 34.29000 83 GLU A CA 1
ATOM 654 C C . GLU A 1 99 ? 22.28089 8.87614 36.85002 1.000 35.08000 83 GLU A C 1
ATOM 655 O O . GLU A 1 99 ? 22.13685 9.56516 35.83303 1.000 34.89000 83 GLU A O 1
ATOM 661 N N . TRP A 1 100 ? 22.92489 7.70615 36.82798 1.000 30.72000 84 TRP A N 1
ATOM 662 C CA . TRP A 1 100 ? 23.41285 7.12017 35.58095 1.000 31.51000 84 TRP A CA 1
ATOM 663 C C . TRP A 1 100 ? 22.25682 6.75817 34.65199 1.000 30.74000 84 TRP A C 1
ATOM 664 O O . TRP A 1 100 ? 22.31377 7.01919 33.44099 1.000 31.01000 84 TRP A O 1
ATOM 675 N N . LEU A 1 101 ? 21.20984 6.14416 35.20802 1.000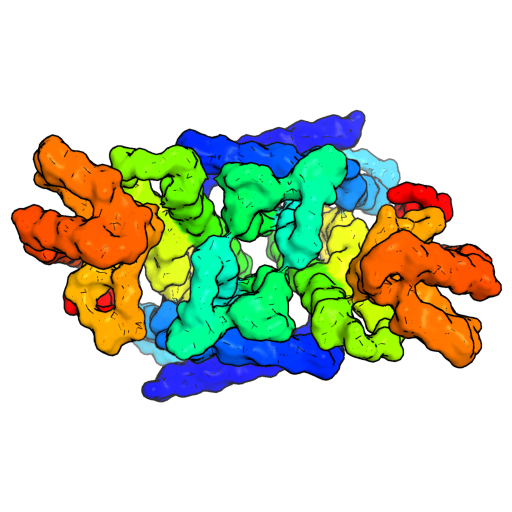 33.83000 85 LEU A N 1
ATOM 676 C CA . LEU A 1 101 ? 20.03581 5.81517 34.40506 1.000 32.38000 85 LEU A CA 1
ATOM 677 C C . LEU A 1 101 ? 19.44078 7.07418 33.78610 1.000 32.19000 85 LEU A C 1
ATOM 678 O O . LEU A 1 101 ? 19.14174 7.11819 32.57911 1.000 33.94000 85 LEU A O 1
ATOM 683 N N . GLN A 1 102 ? 19.29381 8.12416 34.59612 1.000 35.17000 86 GLN A N 1
ATOM 684 C CA . GLN A 1 102 ? 18.73479 9.36617 34.08216 1.000 36.62000 86 GLN A CA 1
ATOM 685 C C . GLN A 1 102 ? 19.63074 9.96919 33.00513 1.000 36.42000 86 GLN A C 1
ATOM 686 O O . GLN A 1 102 ? 19.13470 10.50320 32.01216 1.000 38.36000 86 GLN A O 1
ATOM 692 N N . ALA A 1 103 ? 20.95475 9.90719 33.19208 1.000 29.88000 87 ALA A N 1
ATOM 693 C CA . ALA A 1 103 ? 21.86871 10.47721 32.20405 1.000 30.34000 87 ALA A CA 1
ATOM 694 C C . ALA A 1 103 ? 21.77666 9.74322 30.86905 1.000 31.35000 87 ALA A C 1
ATOM 695 O O . ALA A 1 103 ? 21.80062 10.37024 29.79905 1.000 31.15000 87 ALA A O 1
ATOM 697 N N . TYR A 1 104 ? 21.68767 8.41422 30.91203 1.000 33.99000 88 TYR A N 1
ATOM 698 C CA . TYR A 1 104 ? 21.52663 7.62824 29.69403 1.000 34.99000 88 TYR A CA 1
ATOM 699 C C . TYR A 1 104 ? 20.24760 8.02625 28.95108 1.000 35.93000 88 TYR A C 1
ATOM 700 O O . TYR A 1 104 ? 20.26455 8.32126 27.73708 1.000 37.23000 88 TYR A O 1
ATOM 709 N N . PHE A 1 105 ? 19.13663 8.11523 29.68912 1.000 31.08000 89 PHE A N 1
ATOM 710 C CA . PHE A 1 105 ? 17.87860 8.51224 29.06118 1.000 33.86000 89 PHE A CA 1
ATOM 711 C C . PHE A 1 105 ? 17.95458 9.93024 28.50719 1.000 33.80000 89 PHE A C 1
ATOM 712 O O . PHE A 1 105 ? 17.43053 10.20226 27.42522 1.000 34.68000 89 PHE A O 1
ATOM 720 N N . LEU A 1 106 ? 18.60360 10.84724 29.23618 1.000 39.82000 90 LEU A N 1
ATOM 721 C CA . LEU A 1 106 ? 18.66858 12.24224 28.80320 1.000 40.38000 90 LEU A CA 1
ATOM 722 C C . LEU A 1 106 ? 19.50853 12.40226 27.54417 1.000 41.61000 90 LEU A C 1
ATOM 723 O O . LEU A 1 106 ? 19.14850 13.17327 26.65119 1.000 41.74000 90 LEU A O 1
ATOM 728 N N . VAL A 1 107 ? 20.64253 11.69827 27.46112 1.000 41.01000 91 VAL A N 1
ATOM 729 C CA . VAL A 1 107 ? 21.45748 11.75229 26.24809 1.000 41.21000 91 VAL A CA 1
ATOM 730 C C . VAL A 1 107 ? 20.63044 11.30730 25.04611 1.000 42.27000 91 VAL A C 1
ATOM 731 O O . VAL A 1 107 ? 20.56340 11.99832 24.01012 1.000 44.97000 91 VAL A O 1
ATOM 735 N N . LEU A 1 108 ? 19.94045 10.16830 25.17912 1.000 36.64000 92 LEU A N 1
ATOM 736 C CA . LEU A 1 108 ? 19.17941 9.68631 24.03114 1.000 38.70000 92 LEU A CA 1
ATOM 737 C C . LEU A 1 108 ? 17.98139 10.58231 23.72620 1.000 40.47000 92 LEU A C 1
ATOM 738 O O . LEU A 1 108 ? 17.63835 10.78733 22.55422 1.000 40.93000 92 LEU A O 1
ATOM 743 N N . ASP A 1 109 ? 17.33043 11.13229 24.75723 1.000 38.98000 93 ASP A N 1
ATOM 744 C CA . ASP A 1 109 ? 16.21242 12.04629 24.53829 1.000 38.92000 93 ASP A CA 1
ATOM 745 C C . ASP A 1 109 ? 16.65739 13.29831 23.79629 1.000 41.18000 93 ASP A C 1
ATOM 746 O O . ASP A 1 109 ? 15.95535 13.78032 22.90232 1.000 38.58000 93 ASP A O 1
ATOM 751 N N . ASP A 1 110 ? 17.81440 13.85430 24.17125 1.000 45.33000 94 ASP A N 1
ATOM 752 C CA . ASP A 1 110 ? 18.32537 15.02632 23.47025 1.000 45.65000 94 ASP A CA 1
ATOM 753 C C . ASP A 1 110 ? 18.60832 14.70434 22.01423 1.000 47.56000 94 ASP A C 1
ATOM 754 O O . ASP A 1 110 ? 18.39028 15.54635 21.13325 1.000 45.42000 94 ASP A O 1
ATOM 759 N N . ILE A 1 111 ? 19.07931 13.48634 21.73420 1.000 50.78000 95 ILE A N 1
ATOM 760 C CA . ILE A 1 111 ? 19.25726 13.10436 20.33419 1.000 51.72000 95 ILE A CA 1
ATOM 761 C C . ILE A 1 111 ? 17.90923 13.04237 19.61924 1.000 55.29000 95 ILE A C 1
ATOM 762 O O . ILE A 1 111 ? 17.75319 13.55938 18.50725 1.000 56.66000 95 ILE A O 1
ATOM 767 N N . MET A 1 112 ? 16.91226 12.42235 20.25927 1.000 47.41000 96 MET A N 1
ATOM 768 C CA . MET A 1 112 ? 15.61324 12.23636 19.61731 1.000 48.92000 96 MET A CA 1
ATOM 769 C C . MET A 1 112 ? 14.87322 13.55336 19.40536 1.000 50.44000 96 MET A C 1
ATOM 770 O O . MET A 1 112 ? 14.14519 13.69837 18.41439 1.000 48.62000 96 MET A O 1
ATOM 775 N N . ASP A 1 113 ? 15.03625 14.51335 20.31036 1.000 55.18000 97 ASP A N 1
ATOM 776 C CA . ASP A 1 113 ? 14.34025 15.79035 20.23641 1.000 53.56000 97 ASP A CA 1
ATOM 777 C C . ASP A 1 113 ? 15.07521 16.83036 19.39940 1.000 53.77000 97 ASP A C 1
ATOM 778 O O . ASP A 1 113 ? 14.56420 17.94236 19.23943 1.000 54.39000 97 ASP A O 1
ATOM 783 N N . SER A 1 114 ? 16.25419 16.50137 18.87035 1.000 52.52000 98 SER A N 1
ATOM 784 C CA . SER A 1 114 ? 17.09516 17.45138 18.14333 1.000 55.65000 98 SER A CA 1
ATOM 785 C C . SER A 1 114 ? 17.37019 18.70137 18.98434 1.000 55.84000 98 SER A C 1
ATOM 786 O O . SER A 1 114 ? 17.45517 19.81738 18.46735 1.000 56.72000 98 SER A O 1
ATOM 789 N N . SER A 1 115 ? 17.51224 18.50536 20.29433 1.000 52.11000 99 SER A N 1
ATOM 790 C CA . SER A 1 115 ? 17.77327 19.61234 21.20133 1.000 52.39000 99 SER A CA 1
ATOM 791 C C . SER A 1 115 ? 19.15326 20.21035 20.93429 1.000 51.13000 99 SER A C 1
ATOM 792 O O . SER A 1 115 ? 19.98423 19.63837 20.21625 1.000 51.66000 99 SER A O 1
ATOM 795 N N . HIS A 1 116 ? 19.39928 21.37435 21.52430 1.000 54.45000 100 HIS A N 1
ATOM 796 C CA . HIS A 1 116 ? 20.66327 22.07035 21.33426 1.000 57.05000 100 HIS A CA 1
ATOM 797 C C . HIS A 1 116 ? 21.47331 22.22834 22.60923 1.000 55.94000 100 HIS A C 1
ATOM 798 O O . HIS A 1 116 ? 22.69431 22.06234 22.57718 1.000 57.76000 100 HIS A O 1
ATOM 805 N N . THR A 1 117 ? 20.83835 22.54932 23.73526 1.000 52.17000 101 THR A N 1
ATOM 806 C CA . THR A 1 117 ? 21.55340 22.82831 24.97124 1.000 55.31000 101 THR A CA 1
ATOM 807 C C . THR A 1 117 ? 20.85045 22.16429 26.14525 1.000 51.85000 101 THR A C 1
ATOM 808 O O . THR A 1 117 ? 19.62945 21.98628 26.14530 1.000 52.49000 101 THR A O 1
ATOM 812 N N . ARG A 1 118 ? 21.65648 21.83928 27.15522 1.000 53.72000 102 ARG A N 1
ATOM 813 C CA . ARG A 1 118 ? 21.20753 21.22726 28.39923 1.000 51.12000 102 ARG A CA 1
ATOM 814 C C . ARG A 1 118 ? 22.01157 21.87324 29.52521 1.000 50.94000 102 ARG A C 1
ATOM 815 O O . ARG A 1 118 ? 23.23657 21.96225 29.44216 1.000 55.03000 102 ARG A O 1
ATOM 823 N N . ARG A 1 119 ? 21.32961 22.32023 30.57324 1.000 50.25000 103 ARG A N 1
ATOM 824 C CA . ARG A 1 119 ? 21.99165 22.99421 31.69422 1.000 50.95000 103 ARG A CA 1
ATOM 825 C C . ARG A 1 119 ? 22.98363 24.05322 31.21120 1.000 51.88000 103 ARG A C 1
ATOM 826 O O . ARG A 1 119 ? 24.07365 24.21622 31.76016 1.000 55.22000 103 ARG A O 1
ATOM 834 N N . GLY A 1 120 ? 22.59959 24.77924 30.15822 1.000 60.56000 104 GLY A N 1
ATOM 835 C CA . GLY A 1 120 ? 23.35657 25.91925 29.68121 1.000 62.47000 104 GLY A CA 1
ATOM 836 C C . GLY A 1 120 ? 24.55153 25.62026 28.80516 1.000 65.00000 104 GLY A C 1
ATOM 837 O O . GLY A 1 120 ? 25.22651 26.55727 28.37315 1.000 67.89000 104 GLY A O 1
ATOM 838 N N . GLN A 1 121 ? 24.83853 24.35627 28.52913 1.000 69.81000 105 GLN A N 1
ATOM 839 C CA . GLN A 1 121 ? 25.92750 23.95428 27.65409 1.000 69.49000 105 GLN A CA 1
ATOM 840 C C . GLN A 1 121 ? 25.37546 23.12430 26.50310 1.000 67.56000 105 GLN A C 1
ATOM 841 O O . GLN A 1 121 ? 24.24646 22.62729 26.57813 1.000 64.12000 105 GLN A O 1
ATOM 847 N N . PRO A 1 122 ? 26.12942 22.97232 25.40907 1.000 52.09000 106 PRO A N 1
ATOM 848 C CA . PRO A 1 122 ? 25.63338 22.16533 24.29107 1.000 49.95000 106 PRO A CA 1
ATOM 849 C C . PRO A 1 122 ? 25.35740 20.72732 24.70406 1.000 51.41000 106 PRO A C 1
ATOM 850 O O . PRO A 1 122 ? 26.02743 20.16631 25.57503 1.000 50.89000 106 PRO A O 1
ATOM 854 N N . CYS A 1 123 ? 24.34538 20.13833 24.07309 1.000 51.46000 107 CYS A N 1
ATOM 855 C CA . CYS A 1 123 ? 24.07039 18.72332 24.27109 1.000 53.34000 107 CYS A CA 1
ATOM 856 C C . CYS A 1 123 ? 25.27237 17.89333 23.84003 1.000 52.63000 107 CYS A C 1
ATOM 857 O O . CYS A 1 123 ? 26.02834 18.27835 22.94501 1.000 53.53000 107 CYS A O 1
ATOM 860 N N . TRP A 1 124 ? 25.45040 16.74933 24.50601 1.000 44.59000 108 TRP A N 1
ATOM 861 C CA . TRP A 1 124 ? 26.59240 15.88133 24.23095 1.000 44.59000 108 TRP A CA 1
ATOM 862 C C . TRP A 1 124 ? 26.73034 15.59235 22.73794 1.000 44.91000 108 TRP A C 1
ATOM 863 O O . TRP A 1 124 ? 27.81532 15.73737 22.16490 1.000 44.64000 108 TRP A O 1
ATOM 874 N N . PHE A 1 125 ? 25.63232 15.20236 22.08798 1.000 45.04000 109 PHE A N 1
ATOM 875 C CA . PHE A 1 125 ? 25.68927 14.88738 20.66397 1.000 44.51000 109 PHE A CA 1
ATOM 876 C C . PHE A 1 125 ? 25.88523 16.11939 19.78998 1.000 46.94000 109 PHE A C 1
ATOM 877 O O . PHE A 1 125 ? 26.19518 15.96741 18.60297 1.000 47.27000 109 PHE A O 1
ATOM 885 N N . ARG A 1 126 ? 25.71424 17.32538 20.33500 1.000 52.15000 110 ARG A N 1
ATOM 886 C CA . ARG A 1 126 ? 25.95121 18.52940 19.54801 1.000 52.75000 110 ARG A CA 1
ATOM 887 C C . ARG A 1 126 ? 27.42721 18.88340 19.41596 1.000 54.55000 110 ARG A C 1
ATOM 888 O O . ARG A 1 126 ? 27.78617 19.62742 18.49496 1.000 57.90000 110 ARG A O 1
ATOM 896 N N . LEU A 1 127 ? 28.28524 18.38239 20.29192 1.000 54.59000 111 LEU A N 1
ATOM 897 C CA . LEU A 1 127 ? 29.69623 18.72440 20.18687 1.000 56.07000 111 LEU A CA 1
ATOM 898 C C . LEU A 1 127 ? 30.29019 18.09442 18.93084 1.000 58.34000 111 LEU A C 1
ATOM 899 O O . LEU A 1 127 ? 29.96018 16.95142 18.59484 1.000 54.73000 111 LEU A O 1
ATOM 904 N N . PRO A 1 128 ? 31.18116 18.80743 18.22982 1.000 64.81000 112 PRO A N 1
ATOM 905 C CA . PRO A 1 128 ? 31.51911 18.39145 16.85880 1.000 65.01000 112 PRO A CA 1
ATOM 906 C C . PRO A 1 128 ? 32.20111 17.04246 16.77576 1.000 62.14000 112 PRO A C 1
ATOM 907 O O . PRO A 1 128 ? 32.02008 16.32647 15.77775 1.000 63.78000 112 PRO A O 1
ATOM 911 N N . LYS A 1 129 ? 32.97015 16.65944 17.78772 1.000 60.63000 113 LYS A N 1
ATOM 912 C CA . LYS A 1 129 ? 33.67916 15.38945 17.77668 1.000 59.74000 113 LYS A CA 1
ATOM 913 C C . LYS A 1 129 ? 32.82918 14.22944 18.27970 1.000 59.71000 113 LYS A C 1
ATOM 914 O O . LYS A 1 129 ? 33.33119 13.10344 18.36166 1.000 61.45000 113 LYS A O 1
ATOM 920 N N . VAL A 1 130 ? 31.56319 14.47343 18.61875 1.000 45.34000 114 VAL A N 1
ATOM 921 C CA . VAL A 1 130 ? 30.70621 13.40942 19.13476 1.000 44.51000 114 VAL A CA 1
ATOM 922 C C . VAL A 1 130 ? 29.67618 13.03243 18.07980 1.000 45.61000 114 VAL A C 1
ATOM 923 O O . VAL A 1 130 ? 29.77816 11.96944 17.45278 1.000 45.20000 114 VAL A O 1
ATOM 927 N N . GLY A 1 131 ? 28.69116 13.89843 17.85785 1.000 50.65000 115 GLY A N 1
ATOM 928 C CA . GLY A 1 131 ? 27.63713 13.56444 16.91388 1.000 50.28000 115 GLY A CA 1
ATOM 929 C C . GLY A 1 131 ? 26.90815 12.29443 17.31289 1.000 49.73000 115 GLY A C 1
ATOM 930 O O . GLY A 1 131 ? 26.66119 12.02741 18.49690 1.000 47.39000 115 GLY A O 1
ATOM 931 N N . MET A 1 132 ? 26.59111 11.47144 16.30889 1.000 48.37000 116 MET A N 1
ATOM 932 C CA . MET A 1 132 ? 25.81313 10.25844 16.54190 1.000 50.32000 116 MET A CA 1
ATOM 933 C C . MET A 1 132 ? 26.55916 9.22243 17.37586 1.000 50.48000 116 MET A C 1
ATOM 934 O O . MET A 1 132 ? 25.92618 8.25742 17.83087 1.000 51.49000 116 MET A O 1
ATOM 939 N N . ILE A 1 133 ? 27.86717 9.39643 17.59881 1.000 45.05000 117 ILE A N 1
ATOM 940 C CA . ILE A 1 133 ? 28.57321 8.57842 18.58078 1.000 44.63000 117 ILE A CA 1
ATOM 941 C C . ILE A 1 133 ? 27.81826 8.57440 19.90280 1.000 47.46000 117 ILE A C 1
ATOM 942 O O . ILE A 1 133 ? 27.80929 7.56839 20.63479 1.000 47.71000 117 ILE A O 1
ATOM 947 N N . ALA A 1 134 ? 27.16527 9.69739 20.21884 1.000 41.64000 118 ALA A N 1
ATOM 948 C CA . ALA A 1 134 ? 26.44431 9.81437 21.47887 1.000 40.57000 118 ALA A CA 1
ATOM 949 C C . ALA A 1 134 ? 25.42532 8.69836 21.66290 1.000 38.72000 118 ALA A C 1
ATOM 950 O O . ALA A 1 134 ? 25.16037 8.28635 22.80190 1.000 36.76000 118 ALA A O 1
ATOM 952 N N . VAL A 1 135 ? 24.85528 8.19038 20.56691 1.000 37.03000 119 VAL A N 1
ATOM 953 C CA . VAL A 1 135 ? 23.93429 7.05737 20.67793 1.000 40.54000 119 VAL A CA 1
ATOM 954 C C . VAL A 1 135 ? 24.59932 5.92236 21.43789 1.000 39.72000 119 VAL A C 1
ATOM 955 O O . VAL A 1 135 ? 24.12237 5.49235 22.49790 1.000 38.26000 119 VAL A O 1
ATOM 959 N N . ASN A 1 136 ? 25.75931 5.47438 20.94384 1.000 39.37000 120 ASN A N 1
ATOM 960 C CA . ASN A 1 136 ? 26.48434 4.41137 21.63280 1.000 38.05000 120 ASN A CA 1
ATOM 961 C C . ASN A 1 136 ? 26.88539 4.83935 23.03579 1.000 37.61000 120 ASN A C 1
ATOM 962 O O . ASN A 1 136 ? 26.88243 4.01434 23.95978 1.000 37.96000 120 ASN A O 1
ATOM 967 N N . ASP A 1 137 ? 27.20639 6.12435 23.21979 1.000 41.53000 121 ASP A N 1
ATOM 968 C CA . ASP A 1 137 ? 27.53644 6.59333 24.55979 1.000 41.81000 121 ASP A CA 1
ATOM 969 C C . ASP A 1 137 ? 26.37648 6.34731 25.51883 1.000 42.71000 121 ASP A C 1
ATOM 970 O O . ASP A 1 137 ? 26.58652 5.88530 26.64881 1.000 44.06000 121 ASP A O 1
ATOM 975 N N . GLY A 1 138 ? 25.14446 6.59632 25.05988 1.000 36.15000 122 GLY A N 1
ATOM 976 C CA . GLY A 1 138 ? 23.98649 6.25030 25.86892 1.000 33.89000 122 GLY A CA 1
ATOM 977 C C . GLY A 1 138 ? 24.04351 4.81130 26.32789 1.000 33.33000 122 GLY A C 1
ATOM 978 O O . GLY A 1 138 ? 23.92456 4.51228 27.52489 1.000 34.81000 122 GLY A O 1
ATOM 979 N N . LEU A 1 139 ? 24.30348 3.90331 25.38187 1.000 33.52000 123 LEU A N 1
ATOM 980 C CA . LEU A 1 139 ? 24.42650 2.48731 25.71385 1.000 35.41000 123 LEU A CA 1
ATOM 981 C C . LEU A 1 139 ? 25.47854 2.28429 26.79581 1.000 32.35000 123 LEU A C 1
ATOM 982 O O . LEU A 1 139 ? 25.21158 1.64028 27.81781 1.000 35.22000 123 LEU A O 1
ATOM 987 N N . ILE A 1 140 ? 26.65453 2.90230 26.62077 1.000 34.46000 124 ILE A N 1
ATOM 988 C CA . ILE A 1 140 ? 27.71657 2.75229 27.61573 1.000 34.73000 124 ILE A CA 1
ATOM 989 C C . ILE A 1 140 ? 27.19862 3.14227 28.98875 1.000 32.95000 124 ILE A C 1
ATOM 990 O O . ILE A 1 140 ? 27.32066 2.38326 29.96474 1.000 32.45000 124 ILE A O 1
ATOM 995 N N . LEU A 1 141 ? 26.51862 4.29027 29.06679 1.000 34.30000 125 LEU A N 1
ATOM 996 C CA . LEU A 1 141 ? 26.01166 4.76325 30.34582 1.000 34.98000 125 LEU A CA 1
ATOM 997 C C . LEU A 1 141 ? 25.11169 3.71123 30.98284 1.000 35.51000 125 LEU A C 1
ATOM 998 O O . LEU A 1 141 ? 25.30173 3.33422 32.14983 1.000 33.30000 125 LEU A O 1
ATOM 1003 N N . ARG A 1 142 ? 24.17566 3.16524 30.20587 1.000 33.64000 126 ARG A N 1
ATOM 1004 C CA . ARG A 1 142 ? 23.26369 2.18123 30.77789 1.000 35.51000 126 ARG A CA 1
ATOM 1005 C C . ARG A 1 142 ? 24.03871 0.97423 31.27984 1.000 34.11000 126 ARG A C 1
ATOM 1006 O O . ARG A 1 142 ? 23.80575 0.49121 32.39784 1.000 34.43000 126 ARG A O 1
ATOM 1014 N N . ASN A 1 143 ? 25.01768 0.52024 30.49880 1.000 31.34000 127 ASN A N 1
ATOM 1015 C CA . ASN A 1 143 ? 25.70470 -0.69776 30.89576 1.000 32.80000 127 ASN A CA 1
ATOM 1016 C C . ASN A 1 143 ? 26.68774 -0.45977 32.02272 1.000 32.00000 127 ASN A C 1
ATOM 1017 O O . ASN A 1 143 ? 27.26276 -1.42878 32.53069 1.000 34.85000 127 ASN A O 1
ATOM 1022 N N . HIS A 1 144 ? 26.87975 0.79722 32.42573 1.000 31.70000 128 HIS A N 1
ATOM 1023 C CA . HIS A 1 144 ? 27.65280 1.05121 33.63071 1.000 29.76000 128 HIS A CA 1
ATOM 1024 C C . HIS A 1 144 ? 26.88885 0.64819 34.87573 1.000 29.90000 128 HIS A C 1
ATOM 1025 O O . HIS A 1 144 ? 27.51388 0.33517 35.89470 1.000 30.42000 128 HIS A O 1
ATOM 1032 N N . ILE A 1 145 ? 25.55984 0.61518 34.81078 1.000 29.95000 129 ILE A N 1
ATOM 1033 C CA . ILE A 1 145 ? 24.74789 0.33916 35.99381 1.000 32.82000 129 ILE A CA 1
ATOM 1034 C C . ILE A 1 145 ? 24.95791 -1.09184 36.49078 1.000 35.14000 129 ILE A C 1
ATOM 1035 O O . ILE A 1 145 ? 25.17596 -1.28086 37.69677 1.000 33.64000 129 ILE A O 1
ATOM 1040 N N . PRO A 1 146 ? 24.90388 -2.12683 35.63977 1.000 30.98000 130 PRO A N 1
ATOM 1041 C CA . PRO A 1 146 ? 25.26991 -3.46584 36.14273 1.000 31.48000 130 PRO A CA 1
ATOM 1042 C C . PRO A 1 146 ? 26.69493 -3.54684 36.66868 1.000 31.11000 130 PRO A C 1
ATOM 1043 O O . PRO A 1 146 ? 26.91397 -4.11285 37.75066 1.000 30.97000 130 PRO A O 1
ATOM 1047 N N . ARG A 1 147 ? 27.66490 -2.96583 35.95265 1.000 29.92000 131 ARG A N 1
ATOM 1048 C CA . ARG A 1 147 ? 29.05292 -2.97283 36.41860 1.000 32.78000 131 ARG A CA 1
ATOM 1049 C C . ARG A 1 147 ? 29.14697 -2.42785 37.83460 1.000 32.34000 131 ARG A C 1
ATOM 1050 O O . ARG A 1 147 ? 29.81700 -3.00586 38.69757 1.000 32.85000 131 ARG A O 1
ATOM 1058 N N . ILE A 1 148 ? 28.46697 -1.31185 38.09464 1.000 32.32000 132 ILE A N 1
ATOM 1059 C CA . ILE A 1 148 ? 28.46202 -0.74187 39.43565 1.000 29.70000 132 ILE A CA 1
ATOM 1060 C C . ILE A 1 148 ? 27.79906 -1.70389 40.41166 1.000 33.26000 132 ILE A C 1
ATOM 1061 O O . ILE A 1 148 ? 28.36910 -2.04290 41.45864 1.000 33.98000 132 ILE A O 1
ATOM 1066 N N . LEU A 1 149 ? 26.60905 -2.20289 40.05770 1.000 32.60000 133 LEU A N 1
ATOM 1067 C CA . LEU A 1 149 ? 25.87009 -3.05790 40.98272 1.000 31.63000 133 LEU A CA 1
ATOM 1068 C C . LEU A 1 149 ? 26.67210 -4.30890 41.31367 1.000 32.84000 133 LEU A C 1
ATOM 1069 O O . LEU A 1 149 ? 26.92315 -4.61492 42.48566 1.000 33.14000 133 LEU A O 1
ATOM 1074 N N . LYS A 1 150 ? 27.12907 -5.01189 40.27364 1.000 35.04000 134 LYS A N 1
ATOM 1075 C CA . LYS A 1 150 ? 27.95908 -6.19489 40.48460 1.000 37.01000 134 LYS A CA 1
ATOM 1076 C C . LYS A 1 150 ? 29.14811 -5.87490 41.38056 1.000 39.98000 134 LYS A C 1
ATOM 1077 O O . LYS A 1 150 ? 29.50615 -6.66891 42.25553 1.000 39.48000 134 LYS A O 1
ATOM 1083 N N . LYS A 1 151 ? 29.74310 -4.69189 41.20355 1.000 39.53000 135 LYS A N 1
ATOM 1084 C CA . LYS A 1 151 ? 30.94713 -4.38090 41.95951 1.000 39.69000 135 LYS A CA 1
ATOM 1085 C C . LYS A 1 151 ? 30.64918 -4.24492 43.44552 1.000 40.49000 135 LYS A C 1
ATOM 1086 O O . LYS A 1 151 ? 31.48122 -4.61993 44.27949 1.000 38.96000 135 LYS A O 1
ATOM 1092 N N . HIS A 1 152 ? 29.46619 -3.73993 43.80357 1.000 39.40000 136 HIS A N 1
ATOM 1093 C CA . HIS A 1 152 ? 29.22724 -3.36695 45.18759 1.000 39.09000 136 HIS A CA 1
ATOM 1094 C C . HIS A 1 152 ? 28.12927 -4.16096 45.88062 1.000 38.24000 136 HIS A C 1
ATOM 1095 O O . HIS A 1 152 ? 28.00932 -4.06298 47.10562 1.000 37.27000 136 HIS A O 1
ATOM 1102 N N . PHE A 1 153 ? 27.34525 -4.96395 45.15264 1.000 32.47000 137 PHE A N 1
ATOM 1103 C CA . PHE A 1 153 ? 26.23127 -5.67097 45.77167 1.000 32.81000 137 PHE A CA 1
ATOM 1104 C C . PHE A 1 153 ? 26.13227 -7.15296 45.42465 1.000 32.82000 137 PHE A C 1
ATOM 1105 O O . PHE A 1 153 ? 25.23229 -7.82397 45.94467 1.000 33.26000 137 PHE A O 1
ATOM 1113 N N . LYS A 1 154 ? 27.03824 -7.69395 44.59861 1.000 41.98000 138 LYS A N 1
ATOM 1114 C CA . LYS A 1 154 ? 26.89023 -9.08194 44.15160 1.000 46.00000 138 LYS A CA 1
ATOM 1115 C C . LYS A 1 154 ? 26.82827 -10.06396 45.31758 1.000 46.86000 138 LYS A C 1
ATOM 1116 O O . LYS A 1 154 ? 26.08527 -11.05496 45.26360 1.000 49.40000 138 LYS A O 1
ATOM 1122 N N . GLY A 1 155 ? 27.58031 -9.80997 46.38456 1.000 39.64000 139 GLY A N 1
ATOM 1123 C CA . GLY A 1 155 ? 27.52836 -10.72299 47.51455 1.000 42.46000 139 GLY A CA 1
ATOM 1124 C C . GLY A 1 155 ? 26.32839 -10.57100 48.42560 1.000 41.42000 139 GLY A C 1
ATOM 1125 O O . GLY A 1 155 ? 26.14543 -11.39702 49.32859 1.000 40.96000 139 GLY A O 1
ATOM 1126 N N . LYS A 1 156 ? 25.50038 -9.55700 48.20964 1.000 41.98000 140 LYS A N 1
ATOM 1127 C CA . LYS A 1 156 ? 24.36941 -9.31902 49.08769 1.000 38.82000 140 LYS A CA 1
ATOM 1128 C C . LYS A 1 156 ? 23.19540 -10.21602 48.70472 1.000 38.05000 140 LYS A C 1
ATOM 1129 O O . LYS A 1 156 ? 22.98036 -10.50600 47.52472 1.000 37.37000 140 LYS A O 1
ATOM 1135 N N . PRO A 1 157 ? 22.40944 -10.66703 49.68674 1.000 40.16000 141 PRO A N 1
ATOM 1136 C CA . PRO A 1 157 ? 21.25043 -11.50903 49.35677 1.000 41.73000 141 PRO A CA 1
ATOM 1137 C C . PRO A 1 157 ? 20.16940 -10.78403 48.56582 1.000 42.34000 141 PRO A C 1
ATOM 1138 O O . PRO A 1 157 ? 19.30638 -11.45702 47.98785 1.000 39.80000 141 PRO A O 1
ATOM 1142 N N . TYR A 1 158 ? 20.18239 -9.44902 48.51384 1.000 31.58000 142 TYR A N 1
ATOM 1143 C CA . TYR A 1 158 ? 19.20036 -8.69002 47.74889 1.000 32.49000 142 TYR A CA 1
ATOM 1144 C C . TYR A 1 158 ? 19.74131 -8.22000 46.40187 1.000 32.68000 142 TYR A C 1
ATOM 1145 O O . TYR A 1 158 ? 19.16728 -7.30599 45.79591 1.000 30.03000 142 TYR A O 1
ATOM 1154 N N . TYR A 1 159 ? 20.84029 -8.81699 45.93083 1.000 32.27000 143 TYR A N 1
ATOM 1155 C CA . TYR A 1 159 ? 21.44224 -8.41997 44.65781 1.000 32.28000 143 TYR A CA 1
ATOM 1156 C C . TYR A 1 159 ? 20.45620 -8.57795 43.49984 1.000 29.63000 143 TYR A C 1
ATOM 1157 O O . TYR A 1 159 ? 20.27517 -7.66494 42.67686 1.000 30.04000 143 TYR A O 1
ATOM 1166 N N . VAL A 1 160 ? 19.79420 -9.73296 43.42885 1.000 35.54000 144 VAL A N 1
ATOM 1167 C CA . VAL A 1 160 ? 18.88816 -9.99294 42.31388 1.000 36.43000 144 VAL A CA 1
ATOM 1168 C C . VAL A 1 160 ? 17.66616 -9.08395 42.40394 1.000 35.26000 144 VAL A C 1
ATOM 1169 O O . VAL A 1 160 ? 17.09012 -8.69994 41.37597 1.000 34.15000 144 VAL A O 1
ATOM 1173 N N . ASP A 1 161 ? 17.27220 -8.69497 43.61996 1.000 37.92000 145 ASP A N 1
ATOM 1174 C CA . ASP A 1 161 ? 16.18121 -7.73497 43.76101 1.000 36.93000 145 ASP A CA 1
ATOM 1175 C C . ASP A 1 161 ? 16.57018 -6.38596 43.18402 1.000 38.28000 145 ASP A C 1
ATOM 1176 O O . ASP A 1 161 ? 15.75815 -5.72596 42.52606 1.000 37.64000 145 ASP A O 1
ATOM 1181 N N . LEU A 1 162 ? 17.82019 -5.96696 43.40898 1.000 31.48000 146 LEU A N 1
ATOM 1182 C CA . LEU A 1 162 ? 18.33816 -4.75595 42.77997 1.000 32.20000 146 LEU A CA 1
ATOM 1183 C C . LEU A 1 162 ? 18.26210 -4.85193 41.26298 1.000 32.36000 146 LEU A C 1
ATOM 1184 O O . LEU A 1 162 ? 17.77307 -3.92792 40.59501 1.000 32.41000 146 LEU A O 1
ATOM 1189 N N . LEU A 1 163 ? 18.75209 -5.95892 40.69694 1.000 33.60000 147 LEU A N 1
ATOM 1190 C CA . LEU A 1 163 ? 18.76203 -6.09890 39.24094 1.000 33.88000 147 LEU A CA 1
ATOM 1191 C C . LEU A 1 163 ? 17.35101 -6.06090 38.67199 1.000 32.16000 147 LEU A C 1
ATOM 1192 O O . LEU A 1 163 ? 17.09297 -5.38189 37.67101 1.000 33.93000 147 LEU A O 1
ATOM 1197 N N . ASP A 1 164 ? 16.42004 -6.78591 39.30102 1.000 36.45000 148 ASP A N 1
ATOM 1198 C CA . ASP A 1 164 ? 15.03802 -6.79291 38.82507 1.000 37.32000 148 ASP A CA 1
ATOM 1199 C C . ASP A 1 164 ? 14.40302 -5.41391 38.93511 1.000 36.98000 148 ASP A C 1
ATOM 1200 O O . ASP A 1 164 ? 13.71398 -4.96590 38.01314 1.000 37.88000 148 ASP A O 1
ATOM 1205 N N . LEU A 1 165 ? 14.63006 -4.72393 40.05411 1.000 32.27000 149 LEU A N 1
ATOM 1206 C CA . LEU A 1 165 ? 14.08406 -3.38193 40.23515 1.000 32.21000 149 LEU A CA 1
ATOM 1207 C C . LEU A 1 165 ? 14.55102 -2.44691 39.12915 1.000 31.90000 149 LEU A C 1
ATOM 1208 O O . LEU A 1 165 ? 13.73699 -1.77891 38.47419 1.000 31.69000 149 LEU A O 1
ATOM 1213 N N . PHE A 1 166 ? 15.86801 -2.37891 38.91010 1.000 29.64000 150 PHE A N 1
ATOM 1214 C CA . PHE A 1 166 ? 16.38997 -1.44389 37.92409 1.000 29.95000 150 PHE A CA 1
ATOM 1215 C C . PHE A 1 166 ? 15.95491 -1.82487 36.51010 1.000 32.35000 150 PHE A C 1
ATOM 1216 O O . PHE A 1 166 ? 15.56888 -0.94986 35.72413 1.000 32.00000 150 PHE A O 1
ATOM 1224 N N . ASN A 1 167 ? 15.9739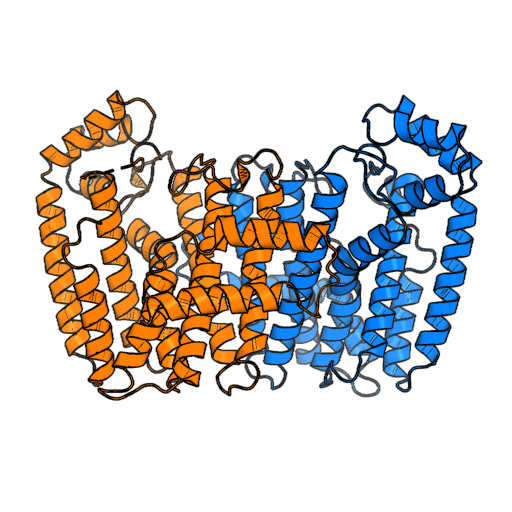1 -3.12187 36.17109 1.000 28.87000 151 ASN A N 1
ATOM 1225 C CA . ASN A 1 167 ? 15.51586 -3.54185 34.85110 1.000 29.41000 151 ASN A CA 1
ATOM 1226 C C . ASN A 1 167 ? 14.05685 -3.16885 34.61816 1.000 28.04000 151 ASN A C 1
ATOM 1227 O O . ASN A 1 167 ? 13.69781 -2.68184 33.53718 1.000 29.76000 151 ASN A O 1
ATOM 1232 N N . GLU A 1 168 ? 13.19489 -3.38987 35.61619 1.000 34.16000 152 GLU A N 1
ATOM 1233 C CA . GLU A 1 168 ? 11.77388 -3.14087 35.40724 1.000 36.66000 152 GLU A CA 1
ATOM 1234 C C . GLU A 1 168 ? 11.48187 -1.64687 35.33127 1.000 34.95000 152 GLU A C 1
ATOM 1235 O O . GLU A 1 168 ? 10.67784 -1.20886 34.50031 1.000 36.40000 152 GLU A O 1
ATOM 1241 N N . VAL A 1 169 ? 12.13590 -0.84388 36.17126 1.000 28.08000 153 VAL A N 1
ATOM 1242 C CA . VAL A 1 169 ? 11.95189 0.60112 36.08629 1.000 28.06000 153 VAL A CA 1
ATOM 1243 C C . VAL A 1 169 ? 12.45984 1.12414 34.74728 1.000 29.22000 153 VAL A C 1
ATOM 1244 O O . VAL A 1 169 ? 11.85181 2.01815 34.14331 1.000 29.17000 153 VAL A O 1
ATOM 1248 N N . GLU A 1 170 ? 13.57082 0.57315 34.24423 1.000 34.44000 154 GLU A N 1
ATOM 1249 C CA . GLU A 1 170 ? 14.06177 0.99417 32.93221 1.000 35.24000 154 GLU A CA 1
ATOM 1250 C C . GLU A 1 170 ? 13.07673 0.63518 31.82525 1.000 34.83000 154 GLU A C 1
ATOM 1251 O O . GLU A 1 170 ? 12.81469 1.44819 30.92327 1.000 37.45000 154 GLU A O 1
ATOM 1257 N N . PHE A 1 171 ? 12.53374 -0.58882 31.86025 1.000 30.36000 155 PHE A N 1
ATOM 1258 C CA . PHE A 1 171 ? 11.50270 -0.98981 30.91028 1.000 32.45000 155 PHE A CA 1
ATOM 1259 C C . PHE A 1 171 ? 10.32270 -0.02582 30.93834 1.000 32.24000 155 PHE A C 1
ATOM 1260 O O . PHE A 1 171 ? 9.84066 0.42420 29.89036 1.000 33.84000 155 PHE A O 1
ATOM 1268 N N . GLN A 1 172 ? 9.84474 0.30617 32.13836 1.000 29.03000 156 GLN A N 1
ATOM 1269 C CA . GLN A 1 172 ? 8.67975 1.18016 32.25842 1.000 31.49000 156 GLN A CA 1
ATOM 1270 C C . GLN A 1 172 ? 8.98972 2.59217 31.76643 1.000 31.01000 156 GLN A C 1
ATOM 1271 O O . GLN A 1 172 ? 8.14570 3.22317 31.11847 1.000 31.97000 156 GLN A O 1
ATOM 1277 N N . THR A 1 173 ? 10.19273 3.09517 32.04939 1.000 28.76000 157 THR A N 1
ATOM 1278 C CA . THR A 1 173 ? 10.57871 4.42718 31.58339 1.000 29.68000 157 THR A CA 1
ATOM 1279 C C . THR A 1 173 ? 10.66865 4.47720 30.06139 1.000 30.85000 157 THR A C 1
ATOM 1280 O O . THR A 1 173 ? 10.16163 5.41421 29.42542 1.000 33.08000 157 THR A O 1
ATOM 1284 N N . ALA A 1 174 ? 11.30563 3.47121 29.45635 1.000 32.77000 158 ALA A N 1
ATOM 1285 C CA . ALA A 1 174 ? 11.39058 3.41923 28.00035 1.000 32.43000 158 ALA A CA 1
ATOM 1286 C C . ALA A 1 174 ? 10.00956 3.29923 27.36840 1.000 35.56000 158 ALA A C 1
ATOM 1287 O O . ALA A 1 174 ? 9.74051 3.90525 26.32242 1.000 36.05000 158 ALA A O 1
ATOM 1289 N N . SER A 1 175 ? 9.11058 2.52922 27.98942 1.000 32.77000 159 SER A N 1
ATOM 1290 C CA . SER A 1 175 ? 7.75556 2.40022 27.45147 1.000 33.52000 159 SER A CA 1
ATOM 1291 C C . SER A 1 175 ? 6.98456 3.71522 27.55452 1.000 33.76000 159 SER A C 1
ATOM 1292 O O . SER A 1 175 ? 6.22353 4.07523 26.64055 1.000 34.43000 159 SER A O 1
ATOM 1295 N N . GLY A 1 176 ? 7.15060 4.43421 28.66852 1.000 32.68000 160 GLY A N 1
ATOM 1296 C CA . GLY A 1 176 ? 6.52860 5.74520 28.78456 1.000 36.51000 160 GLY A CA 1
ATOM 1297 C C . GLY A 1 176 ? 7.03456 6.70122 27.72456 1.000 37.68000 160 GLY A C 1
ATOM 1298 O O . GLY A 1 176 ? 6.25653 7.44622 27.11860 1.000 37.03000 160 GLY A O 1
ATOM 1299 N N . GLN A 1 177 ? 8.34655 6.67523 27.47051 1.000 39.20000 161 GLN A N 1
ATOM 1300 C CA . GLN A 1 177 ? 8.90550 7.47224 26.38250 1.000 42.37000 161 GLN A CA 1
ATOM 1301 C C . GLN A 1 177 ? 8.30946 7.06926 25.04051 1.000 42.90000 161 GLN A C 1
ATOM 1302 O O . GLN A 1 177 ? 8.03442 7.92727 24.19154 1.000 42.49000 161 GLN A O 1
ATOM 1308 N N . MET A 1 178 ? 8.08645 5.76726 24.83450 1.000 42.13000 162 MET A N 1
ATOM 1309 C CA . MET A 1 178 ? 7.50541 5.30528 23.57152 1.000 40.76000 162 MET A CA 1
ATOM 1310 C C . MET A 1 178 ? 6.11040 5.88028 23.36458 1.000 44.18000 162 MET A C 1
ATOM 1311 O O . MET A 1 178 ? 5.78035 6.37129 22.27360 1.000 46.10000 162 MET A O 1
ATOM 1316 N N . ILE A 1 179 ? 5.26044 5.79726 24.39061 1.000 43.05000 163 ILE A N 1
ATOM 1317 C CA . ILE A 1 179 ? 3.90143 6.29826 24.18067 1.000 45.28000 163 ILE A CA 1
ATOM 1318 C C . ILE A 1 179 ? 3.90642 7.81826 24.06769 1.000 46.22000 163 ILE A C 1
ATOM 1319 O O . ILE A 1 179 ? 3.10039 8.38427 23.32573 1.000 46.24000 163 ILE A O 1
ATOM 1324 N N . ASP A 1 180 ? 4.82944 8.50325 24.75166 1.000 55.30000 164 ASP A N 1
ATOM 1325 C CA . ASP A 1 180 ? 4.94643 9.94925 24.55868 1.000 53.66000 164 ASP A CA 1
ATOM 1326 C C . ASP A 1 180 ? 5.32037 10.28328 23.11867 1.000 53.50000 164 ASP A C 1
ATOM 1327 O O . ASP A 1 180 ? 4.74835 11.19528 22.50870 1.000 53.56000 164 ASP A O 1
ATOM 1332 N N . LEU A 1 181 ? 6.26635 9.53429 22.55062 1.000 40.98000 165 LEU A N 1
ATOM 1333 C CA . LEU A 1 181 ? 6.71930 9.79931 21.18961 1.000 41.52000 165 LEU A CA 1
ATOM 1334 C C . LEU A 1 181 ? 5.61627 9.52632 20.17265 1.000 45.10000 165 LEU A C 1
ATOM 1335 O O . LEU A 1 181 ? 5.36023 10.34733 19.28467 1.000 45.51000 165 LEU A O 1
ATOM 1340 N N . ILE A 1 182 ? 4.94927 8.37331 20.28466 1.000 55.09000 166 ILE A N 1
ATOM 1341 C CA . ILE A 1 182 ? 3.93424 8.03932 19.28969 1.000 58.02000 166 ILE A CA 1
ATOM 1342 C C . ILE A 1 182 ? 2.65324 8.83632 19.49175 1.000 57.47000 166 ILE A C 1
ATOM 1343 O O . ILE A 1 182 ? 1.90021 9.03633 18.53278 1.000 56.05000 166 ILE A O 1
ATOM 1348 N N . THR A 1 183 ? 2.39229 9.32630 20.70477 1.000 56.57000 167 THR A N 1
ATOM 1349 C CA . THR A 1 183 ? 1.30629 10.27329 20.89882 1.000 56.84000 167 THR A CA 1
ATOM 1350 C C . THR A 1 183 ? 1.62926 11.59330 20.21783 1.000 59.11000 167 THR A C 1
ATOM 1351 O O . THR A 1 183 ? 0.81923 12.12931 19.45186 1.000 57.54000 167 THR A O 1
ATOM 1355 N N . THR A 1 184 ? 2.81527 12.13530 20.49579 1.000 74.45000 168 THR A N 1
ATOM 1356 C CA . THR A 1 184 ? 3.18224 13.42631 19.93879 1.000 75.78000 168 THR A CA 1
ATOM 1357 C C . THR A 1 184 ? 3.46119 13.34433 18.43478 1.000 78.13000 168 THR A C 1
ATOM 1358 O O . THR A 1 184 ? 2.91916 14.12934 17.66081 1.000 80.88000 168 THR A O 1
ATOM 1362 N N . LEU A 1 185 ? 4.33217 12.43734 17.99974 1.000 82.51000 169 LEU A N 1
ATOM 1363 C CA . LEU A 1 185 ? 4.83712 12.54336 16.63172 1.000 81.17000 169 LEU A CA 1
ATOM 1364 C C . LEU A 1 185 ? 4.01808 11.82038 15.55374 1.000 81.07000 169 LEU A C 1
ATOM 1365 O O . LEU A 1 185 ? 3.80704 12.38739 14.47576 1.000 84.08000 169 LEU A O 1
ATOM 1370 N N . VAL A 1 186 ? 3.54410 10.59037 15.79274 1.000 73.52000 170 VAL A N 1
ATOM 1371 C CA . VAL A 1 186 ? 2.91806 9.80938 14.72375 1.000 75.00000 170 VAL A CA 1
ATOM 1372 C C . VAL A 1 186 ? 1.41306 10.07338 14.65681 1.000 78.67000 170 VAL A C 1
ATOM 1373 O O . VAL A 1 186 ? 0.79209 10.54936 15.60884 1.000 77.12000 170 VAL A O 1
ATOM 1377 N N . GLY A 1 187 ? 0.82402 9.73639 13.50383 1.000 97.57000 171 GLY A N 1
ATOM 1378 C CA . GLY A 1 187 ? -0.51600 10.16739 13.15389 1.000 99.54000 171 GLY A CA 1
ATOM 1379 C C . GLY A 1 187 ? -0.47803 11.49640 12.41590 1.000 102.46000 171 GLY A C 1
ATOM 1380 O O . GLY A 1 187 ? 0.56595 11.97341 11.95587 1.000 103.10000 171 GLY A O 1
ATOM 1381 N N . GLU A 1 188 ? -1.66104 12.09540 12.28196 1.000 112.20000 172 GLU A N 1
ATOM 1382 C CA . GLU A 1 188 ? -1.76405 13.53541 12.03398 1.000 113.04000 172 GLU A CA 1
ATOM 1383 C C . GLU A 1 188 ? -1.55301 14.25239 13.35898 1.000 113.08000 172 GLU A C 1
ATOM 1384 O O . GLU A 1 188 ? -1.03797 13.64538 14.29195 1.000 114.42000 172 GLU A O 1
ATOM 1390 N N . LYS A 1 189 ? -1.88801 15.52638 13.47601 1.000 114.77000 173 LYS A N 1
ATOM 1391 C CA . LYS A 1 189 ? -1.68796 16.21537 14.74001 1.000 113.07000 173 LYS A CA 1
ATOM 1392 C C . LYS A 1 189 ? -2.99294 16.79436 15.26007 1.000 115.80000 173 LYS A C 1
ATOM 1393 O O . LYS A 1 189 ? -3.04193 17.91035 15.78709 1.000 119.67000 173 LYS A O 1
ATOM 1399 N N . ASP A 1 190 ? -4.05594 16.00535 15.16310 1.000 91.96000 174 ASP A N 1
ATOM 1400 C CA . ASP A 1 190 ? -5.30292 16.23634 15.88415 1.000 90.10000 174 ASP A CA 1
ATOM 1401 C C . ASP A 1 190 ? -5.06986 16.42332 17.37514 1.000 86.73000 174 ASP A C 1
ATOM 1402 O O . ASP A 1 190 ? -4.48084 15.56731 18.03211 1.000 83.34000 174 ASP A O 1
ATOM 1407 N N . LEU A 1 191 ? -5.46985 17.58231 17.89717 1.000 75.65000 175 LEU A N 1
ATOM 1408 C CA . LEU A 1 191 ? -5.35379 17.85129 19.32417 1.000 71.91000 175 LEU A CA 1
ATOM 1409 C C . LEU A 1 191 ? -6.43776 17.16328 20.14320 1.000 73.38000 175 LEU A C 1
ATOM 1410 O O . LEU A 1 191 ? -6.32072 17.12326 21.37420 1.000 73.83000 175 LEU A O 1
ATOM 1415 N N . SER A 1 192 ? -7.47978 16.63128 19.49824 1.000 82.05000 176 SER A N 1
ATOM 1416 C CA . SER A 1 192 ? -8.53575 15.92527 20.22227 1.000 83.05000 176 SER A CA 1
ATOM 1417 C C . SER A 1 192 ? -8.02172 14.68926 20.96023 1.000 83.12000 176 SER A C 1
ATOM 1418 O O . SER A 1 192 ? -8.45168 14.42024 22.09024 1.000 84.98000 176 SER A O 1
ATOM 1421 N N . LYS A 1 193 ? -7.14674 13.89527 20.32719 1.000 92.04000 177 LYS A N 1
ATOM 1422 C CA . LYS A 1 193 ? -6.62572 12.69226 20.98315 1.000 94.55000 177 LYS A CA 1
ATOM 1423 C C . LYS A 1 193 ? -6.10766 12.97425 22.39213 1.000 93.80000 177 LYS A C 1
ATOM 1424 O O . LYS A 1 193 ? -6.25863 12.13823 23.28913 1.000 94.17000 177 LYS A O 1
ATOM 1430 N N . TYR A 1 194 ? -5.46766 14.12325 22.59513 1.000 67.56000 178 TYR A N 1
ATOM 1431 C CA . TYR A 1 194 ? -4.89961 14.43123 23.90511 1.000 64.15000 178 TYR A CA 1
ATOM 1432 C C . TYR A 1 194 ? -5.99057 14.44821 24.96615 1.000 62.46000 178 TYR A C 1
ATOM 1433 O O . TYR A 1 194 ? -6.98758 15.15821 24.83320 1.000 64.96000 178 TYR A O 1
ATOM 1442 N N . SER A 1 195 ? -5.79853 13.65920 26.02113 1.000 47.46000 179 SER A N 1
ATOM 1443 C CA . SER A 1 195 ? -6.80149 13.51918 27.06417 1.000 46.42000 179 SER A CA 1
ATOM 1444 C C . SER A 1 195 ? -6.10944 13.33016 28.40914 1.000 46.54000 179 SER A C 1
ATOM 1445 O O . SER A 1 195 ? -4.88444 13.19517 28.49209 1.000 46.36000 179 SER A O 1
ATOM 1448 N N . LEU A 1 196 ? -6.91340 13.29315 29.46817 1.000 42.99000 180 LEU A N 1
ATOM 1449 C CA . LEU A 1 196 ? -6.38735 13.19913 30.82815 1.000 43.27000 180 LEU A CA 1
ATOM 1450 C C . LEU A 1 196 ? -5.88733 11.79013 31.15211 1.000 41.74000 180 LEU A C 1
ATOM 1451 O O . LEU A 1 196 ? -4.83931 11.65412 31.79807 1.000 42.43000 180 LEU A O 1
ATOM 1456 N N . PRO A 1 197 ? -6.55235 10.71813 30.69712 1.000 45.12000 181 PRO A N 1
ATOM 1457 C CA . PRO A 1 197 ? -5.97033 9.38413 30.92708 1.000 42.90000 181 PRO A CA 1
ATOM 1458 C C . PRO A 1 197 ? -4.68736 9.14614 30.15703 1.000 43.50000 181 PRO A C 1
ATOM 1459 O O . PRO A 1 197 ? -3.76234 8.51814 30.69198 1.000 43.32000 181 PRO A O 1
ATOM 1463 N N . LEU A 1 198 ? -4.60341 9.62316 28.91503 1.000 45.26000 182 LEU A N 1
ATOM 1464 C CA . LEU A 1 198 ? -3.37344 9.44318 28.15198 1.000 45.21000 182 LEU A CA 1
ATOM 1465 C C . LEU A 1 198 ? -2.22141 10.21217 28.79095 1.000 43.22000 182 LEU A C 1
ATOM 1466 O O . LEU A 1 198 ? -1.09941 9.69917 28.88190 1.000 44.12000 182 LEU A O 1
ATOM 1471 N N . HIS A 1 199 ? -2.48240 11.44416 29.23198 1.000 39.53000 183 HIS A N 1
ATOM 1472 C CA . HIS A 1 199 ? -1.46838 12.20416 29.95395 1.000 41.39000 183 HIS A CA 1
ATOM 1473 C C . HIS A 1 199 ? -1.03733 11.47614 31.22092 1.000 38.17000 183 HIS A C 1
ATOM 1474 O O . HIS A 1 199 ? 0.15968 11.37314 31.51588 1.000 39.17000 183 HIS A O 1
ATOM 1481 N N . HIS A 1 200 ? -2.00630 10.96813 31.98795 1.000 40.57000 184 HIS A N 1
ATOM 1482 C CA . HIS A 1 200 ? -1.67025 10.23311 33.20293 1.000 43.29000 184 HIS A CA 1
ATOM 1483 C C . HIS A 1 200 ? -0.78526 9.03112 32.89688 1.000 42.82000 184 HIS A C 1
ATOM 1484 O O . HIS A 1 200 ? 0.20277 8.78511 33.59784 1.000 42.02000 184 HIS A O 1
ATOM 1491 N N . ARG A 1 201 ? -1.12029 8.27213 31.85188 1.000 36.32000 185 ARG A N 1
ATOM 1492 C CA . ARG A 1 201 ? -0.34830 7.07614 31.52084 1.000 36.05000 185 ARG A CA 1
ATOM 1493 C C . ARG A 1 201 ? 1.07568 7.44315 31.11179 1.000 36.29000 185 ARG A C 1
ATOM 1494 O O . ARG A 1 201 ? 2.05170 6.85915 31.61774 1.000 34.99000 185 ARG A O 1
ATOM 1502 N N . ILE A 1 202 ? 1.20564 8.42516 30.20880 1.000 37.47000 186 ILE A N 1
ATOM 1503 C CA . ILE A 1 202 ? 2.52663 8.87817 29.76675 1.000 38.72000 186 ILE A CA 1
ATOM 1504 C C . ILE A 1 202 ? 3.36167 9.31916 30.96073 1.000 38.85000 186 ILE A C 1
ATOM 1505 O O . ILE A 1 202 ? 4.53268 8.95116 31.09668 1.000 38.71000 186 ILE A O 1
ATOM 1510 N N . VAL A 1 203 ? 2.76070 10.09215 31.85876 1.000 38.36000 187 VAL A N 1
ATOM 1511 C CA . VAL A 1 203 ? 3.52374 10.70213 32.93774 1.000 38.52000 187 VAL A CA 1
ATOM 1512 C C . VAL A 1 203 ? 3.88778 9.66812 33.99571 1.000 38.48000 187 VAL A C 1
ATOM 1513 O O . VAL A 1 203 ? 4.98780 9.69412 34.56267 1.000 37.28000 187 VAL A O 1
ATOM 1517 N N . GLN A 1 204 ? 2.97979 8.72711 34.25874 1.000 40.75000 188 GLN A N 1
ATOM 1518 C CA . GLN A 1 204 ? 3.25883 7.68010 35.22871 1.000 40.78000 188 GLN A CA 1
ATOM 1519 C C . GLN A 1 204 ? 4.41982 6.80811 34.77166 1.000 38.46000 188 GLN A C 1
ATOM 1520 O O . GLN A 1 204 ? 5.33685 6.51710 35.55062 1.000 36.33000 188 GLN A O 1
ATOM 1526 N N . TYR A 1 205 ? 4.41077 6.38113 33.50365 1.000 35.38000 189 TYR A N 1
ATOM 1527 C CA . TYR A 1 205 ? 5.45776 5.44914 33.09260 1.000 34.38000 189 TYR A CA 1
ATOM 1528 C C . TYR A 1 205 ? 6.76175 6.14915 32.72356 1.000 37.12000 189 TYR A C 1
ATOM 1529 O O . TYR A 1 205 ? 7.84076 5.58215 32.93651 1.000 34.68000 189 TYR A O 1
ATOM 1538 N N . LYS A 1 206 ? 6.70172 7.37216 32.20058 1.000 42.01000 190 LYS A N 1
ATOM 1539 C CA . LYS A 1 206 ? 7.91370 8.03017 31.72454 1.000 39.54000 190 LYS A CA 1
ATOM 1540 C C . LYS A 1 206 ? 8.71674 8.66615 32.85252 1.000 39.75000 190 LYS A C 1
ATOM 1541 O O . LYS A 1 206 ? 9.94674 8.75916 32.75248 1.000 39.67000 190 LYS A O 1
ATOM 1547 N N . THR A 1 207 ? 8.06578 9.09114 33.92955 1.000 34.14000 191 THR A N 1
ATOM 1548 C CA . THR A 1 207 ? 8.79182 9.83312 34.95953 1.000 34.08000 191 THR A CA 1
ATOM 1549 C C . THR A 1 207 ? 8.58887 9.29310 36.36653 1.000 31.80000 191 THR A C 1
ATOM 1550 O O . THR A 1 207 ? 9.52790 9.31810 37.15850 1.000 33.52000 191 THR A O 1
ATOM 1554 N N . ALA A 1 208 ? 7.39289 8.80010 36.69957 1.000 35.92000 192 ALA A N 1
ATOM 1555 C CA . ALA A 1 208 ? 7.05694 8.58007 38.10358 1.000 37.46000 192 ALA A CA 1
ATOM 1556 C C . ALA A 1 208 ? 7.83197 7.41007 38.70054 1.000 35.22000 192 ALA A C 1
ATOM 1557 O O . ALA A 1 208 ? 8.26701 7.47805 39.85652 1.000 36.50000 192 ALA A O 1
ATOM 1559 N N . TYR A 1 209 ? 8.00894 6.32808 37.94051 1.000 32.99000 193 TYR A N 1
ATOM 1560 C CA . TYR A 1 209 ? 8.65497 5.13807 38.48847 1.000 33.28000 193 TYR A CA 1
ATOM 1561 C C . TYR A 1 209 ? 10.12098 5.40308 38.81642 1.000 31.42000 193 TYR A C 1
ATOM 1562 O O . TYR A 1 209 ? 10.59302 5.06006 39.90740 1.000 32.46000 193 TYR A O 1
ATOM 1571 N N . TYR A 1 210 ? 10.85894 6.02209 37.89240 1.000 28.62000 194 TYR A N 1
ATOM 1572 C CA . TYR A 1 210 ? 12.28095 6.24609 38.12935 1.000 30.87000 194 TYR A CA 1
ATOM 1573 C C . TYR A 1 210 ? 12.55798 7.45708 39.01436 1.000 31.66000 194 TYR A C 1
ATOM 1574 O O . TYR A 1 210 ? 13.59900 7.48808 39.67732 1.000 30.07000 194 TYR A O 1
ATOM 1583 N N . SER A 1 211 ? 11.65698 8.44008 39.05841 1.000 34.15000 195 SER A N 1
ATOM 1584 C CA . SER A 1 211 ? 11.92900 9.64907 39.82741 1.000 34.99000 195 SER A CA 1
ATOM 1585 C C . SER A 1 211 ? 11.45205 9.55505 41.26843 1.000 35.08000 195 SER A C 1
ATOM 1586 O O . SER A 1 211 ? 12.05309 10.17604 42.15142 1.000 33.33000 195 SER A O 1
ATOM 1589 N N . PHE A 1 212 ? 10.39307 8.80204 41.53146 1.000 30.75000 196 PHE A N 1
ATOM 1590 C CA . PHE A 1 212 ? 9.83112 8.74102 42.87348 1.000 30.89000 196 PHE A CA 1
ATOM 1591 C C . PHE A 1 212 ? 9.84414 7.34501 43.47346 1.000 30.99000 196 PHE A C 1
ATOM 1592 O O . PHE A 1 212 ? 10.19819 7.19099 44.64544 1.000 31.68000 196 PHE A O 1
ATOM 1600 N N . TYR A 1 213 ? 9.47912 6.31902 42.70246 1.000 32.84000 197 TYR A N 1
ATOM 1601 C CA . TYR A 1 213 ? 9.47014 4.96801 43.25944 1.000 33.68000 197 TYR A CA 1
ATOM 1602 C C . TYR A 1 213 ? 10.89215 4.45401 43.45538 1.000 33.13000 197 TYR A C 1
ATOM 1603 O O . TYR A 1 213 ? 11.25720 4.03000 44.55636 1.000 35.56000 197 TYR A O 1
ATOM 1612 N N . LEU A 1 214 ? 11.71711 4.52303 42.40935 1.000 33.07000 198 LEU A N 1
ATOM 1613 C CA . LEU A 1 214 ? 13.04812 3.90804 42.41229 1.000 31.82000 198 LEU A CA 1
ATOM 1614 C C . LEU A 1 214 ? 13.94616 4.32702 43.58026 1.000 33.10000 198 LEU A C 1
ATOM 1615 O O . LEU A 1 214 ? 14.57218 3.44302 44.18823 1.000 35.16000 198 LEU A O 1
ATOM 1620 N N . PRO A 1 215 ? 14.08217 5.61402 43.93928 1.000 31.60000 199 PRO A N 1
ATOM 1621 C CA . PRO A 1 215 ? 14.97121 5.94701 45.07625 1.000 31.63000 199 PRO A CA 1
ATOM 1622 C C . PRO A 1 215 ? 14.51526 5.34199 46.39426 1.000 33.08000 199 PRO A C 1
ATOM 1623 O O . PRO A 1 215 ? 15.31829 4.74698 47.13322 1.000 35.17000 199 PRO A O 1
ATOM 1627 N N . VAL A 1 216 ? 13.21727 5.44398 46.68231 1.000 28.34000 200 VAL A N 1
ATOM 1628 C CA . VAL A 1 216 ? 12.68432 4.87496 47.91032 1.000 29.14000 200 VAL A CA 1
ATOM 1629 C C . VAL A 1 216 ? 12.79032 3.35796 47.88129 1.000 27.77000 200 VAL A C 1
ATOM 1630 O O . VAL A 1 216 ? 13.08836 2.72795 48.90027 1.000 29.00000 200 VAL A O 1
ATOM 1634 N N . ALA A 1 217 ? 12.57228 2.74997 46.71229 1.000 29.30000 201 ALA A N 1
ATOM 1635 C CA . ALA A 1 217 ? 12.66128 1.29898 46.59427 1.000 30.13000 201 ALA A CA 1
ATOM 1636 C C . ALA A 1 217 ? 14.08329 0.81698 46.83221 1.000 29.99000 201 ALA A C 1
ATOM 1637 O O . ALA A 1 217 ? 14.29032 -0.22903 47.45219 1.000 32.14000 201 ALA A O 1
ATOM 1639 N N . CYS A 1 218 ? 15.07327 1.56499 46.33818 1.000 28.48000 202 CYS A N 1
ATOM 1640 C CA . CYS A 1 218 ? 16.46328 1.24399 46.63913 1.000 32.08000 202 CYS A CA 1
ATOM 1641 C C . CYS A 1 218 ? 16.71034 1.28397 48.14112 1.000 32.72000 202 CYS A C 1
ATOM 1642 O O . CYS A 1 218 ? 17.30436 0.36196 48.71408 1.000 32.56000 202 CYS A O 1
ATOM 1645 N N . ALA A 1 219 ? 16.24536 2.35296 48.79915 1.000 28.89000 203 ALA A N 1
ATOM 1646 C CA . ALA A 1 219 ? 16.42841 2.44394 50.24615 1.000 28.84000 203 ALA A CA 1
ATOM 1647 C C . ALA A 1 219 ? 15.74545 1.28693 50.96916 1.000 31.83000 203 ALA A C 1
ATOM 1648 O O . ALA A 1 219 ? 16.27948 0.75191 51.95213 1.000 33.49000 203 ALA A O 1
ATOM 1650 N N . LEU A 1 220 ? 14.56443 0.87793 50.50119 1.000 31.43000 204 LEU A N 1
ATOM 1651 C CA . LEU A 1 220 ? 13.85046 -0.22608 51.14021 1.000 31.75000 204 LEU A CA 1
ATOM 1652 C C . LEU A 1 220 ? 14.58345 -1.54708 50.94616 1.000 31.82000 204 LEU A C 1
ATOM 1653 O O . LEU A 1 220 ? 14.68649 -2.35009 51.88114 1.000 33.89000 204 LEU A O 1
ATOM 1658 N N . VAL A 1 221 ? 15.07341 -1.80006 49.73014 1.000 34.18000 205 VAL A N 1
ATOM 1659 C CA . VAL A 1 221 ? 15.82040 -3.02905 49.47309 1.000 33.95000 205 VAL A CA 1
ATOM 1660 C C . VAL A 1 221 ? 17.05344 -3.08406 50.36405 1.000 37.89000 205 VAL A C 1
ATOM 1661 O O . VAL A 1 221 ? 17.37046 -4.13007 50.94502 1.000 36.96000 205 VAL A O 1
ATOM 1665 N N . MET A 1 222 ? 17.76544 -1.95806 50.49503 1.000 35.70000 206 MET A N 1
ATOM 1666 C CA . MET A 1 222 ? 18.91047 -1.92207 51.40199 1.000 38.37000 206 MET A CA 1
ATOM 1667 C C . MET A 1 222 ? 18.50253 -2.22109 52.83900 1.000 39.96000 206 MET A C 1
ATOM 1668 O O . MET A 1 222 ? 19.27956 -2.81510 53.59797 1.000 39.98000 206 MET A O 1
ATOM 1673 N N . SER A 1 223 ? 17.29254 -1.81810 53.22905 1.000 37.97000 207 SER A N 1
ATOM 1674 C CA . SER A 1 223 ? 16.78859 -2.10412 54.56707 1.000 39.99000 207 SER A CA 1
ATOM 1675 C C . SER A 1 223 ? 16.39960 -3.56512 54.75506 1.000 39.17000 207 SER A C 1
ATOM 1676 O O . SER A 1 223 ? 16.01565 -3.94314 55.87007 1.000 40.62000 207 SER A O 1
ATOM 1679 N N . GLY A 1 224 ? 16.50057 -4.39211 53.72005 1.000 41.27000 208 GLY A N 1
ATOM 1680 C CA . GLY A 1 224 ? 16.12358 -5.78811 53.81104 1.000 43.90000 208 GLY A CA 1
ATOM 1681 C C . GLY A 1 224 ? 14.66957 -6.08411 53.51409 1.000 42.85000 208 GLY A C 1
ATOM 1682 O O . GLY A 1 224 ? 14.21058 -7.19412 53.81210 1.000 43.51000 208 GLY A O 1
ATOM 1683 N N . GLU A 1 225 ? 13.93654 -5.14511 52.92613 1.000 42.34000 209 GLU A N 1
ATOM 1684 C CA . GLU A 1 225 ? 12.52653 -5.35211 52.64018 1.000 43.20000 209 GLU A CA 1
ATOM 1685 C C . GLU A 1 225 ? 12.33348 -6.07709 51.31618 1.000 41.68000 209 GLU A C 1
ATOM 1686 O O . GLU A 1 225 ? 13.13945 -5.95707 50.39015 1.000 40.17000 209 GLU A O 1
ATOM 1692 N N . ASN A 1 226 ? 11.24748 -6.84309 51.24221 1.000 44.99000 210 ASN A N 1
ATOM 1693 C CA . ASN A 1 226 ? 10.78444 -7.42008 49.98822 1.000 44.20000 210 ASN A CA 1
ATOM 1694 C C . ASN A 1 226 ? 9.82041 -6.43007 49.34727 1.000 43.87000 210 ASN A C 1
ATOM 1695 O O . ASN A 1 226 ? 8.81143 -6.05908 49.95931 1.000 46.35000 210 ASN A O 1
ATOM 1700 N N . LEU A 1 227 ? 10.13036 -5.99605 48.12126 1.000 35.41000 211 LEU A N 1
ATOM 1701 C CA . LEU A 1 227 ? 9.30934 -4.98205 47.46431 1.000 35.50000 211 LEU A CA 1
ATOM 1702 C C . LEU A 1 227 ? 7.90733 -5.49105 47.14835 1.000 38.59000 211 LEU A C 1
ATOM 1703 O O . LEU A 1 227 ? 7.00931 -4.67905 46.90440 1.000 39.35000 211 LEU A O 1
ATOM 1708 N N . ASP A 1 228 ? 7.69233 -6.81105 47.15134 1.000 49.84000 212 ASP A N 1
ATOM 1709 C CA . ASP A 1 228 ? 6.35732 -7.34305 46.92139 1.000 49.92000 212 ASP A CA 1
ATOM 1710 C C . ASP A 1 228 ? 5.42337 -7.11407 48.10143 1.000 51.02000 212 ASP A C 1
ATOM 1711 O O . ASP A 1 228 ? 4.21136 -7.29107 47.94347 1.000 54.19000 212 ASP A O 1
ATOM 1716 N N . ASN A 1 229 ? 5.94241 -6.71708 49.26041 1.000 43.47000 213 ASN A N 1
ATOM 1717 C CA . ASN A 1 229 ? 5.12045 -6.36210 50.40845 1.000 45.71000 213 ASN A CA 1
ATOM 1718 C C . ASN A 1 229 ? 4.91945 -4.85710 50.54448 1.000 46.72000 213 ASN A C 1
ATOM 1719 O O . ASN A 1 229 ? 4.48249 -4.40112 51.60450 1.000 50.21000 213 ASN A O 1
ATOM 1724 N N . HIS A 1 230 ? 5.22941 -4.08009 49.50847 1.000 39.66000 214 HIS A N 1
ATOM 1725 C CA . HIS A 1 230 ? 5.14741 -2.62409 49.58150 1.000 41.24000 214 HIS A CA 1
ATOM 1726 C C . HIS A 1 230 ? 4.48936 -2.06008 48.33053 1.000 40.55000 214 HIS A C 1
ATOM 1727 O O . HIS A 1 230 ? 4.89633 -1.02107 47.80553 1.000 38.51000 214 HIS A O 1
ATOM 1734 N N . VAL A 1 231 ? 3.44234 -2.73707 47.84656 1.000 40.31000 215 VAL A N 1
ATOM 1735 C CA . VAL A 1 231 ? 2.71130 -2.25206 46.68159 1.000 41.48000 215 VAL A CA 1
ATOM 1736 C C . VAL A 1 231 ? 2.00230 -0.93807 46.98864 1.000 41.39000 215 VAL A C 1
ATOM 1737 O O . VAL A 1 231 ? 1.87527 -0.07305 46.10966 1.000 41.97000 215 VAL A O 1
ATOM 1741 N N . ASP A 1 232 ? 1.54235 -0.75908 48.22966 1.000 43.42000 216 ASP A N 1
ATOM 1742 C CA . ASP A 1 232 ? 0.93036 0.50191 48.63970 1.000 47.07000 216 ASP A CA 1
ATOM 1743 C C . ASP A 1 232 ? 1.91735 1.65891 48.51268 1.000 46.48000 216 ASP A C 1
ATOM 1744 O O . ASP A 1 232 ? 1.56933 2.73792 48.01671 1.000 45.26000 216 ASP A O 1
ATOM 1749 N N . VAL A 1 233 ? 3.14337 1.45891 48.99763 1.000 37.63000 217 VAL A N 1
ATOM 1750 C CA . VAL A 1 233 ? 4.18436 2.47192 48.85260 1.000 37.56000 217 VAL A CA 1
ATOM 1751 C C . VAL A 1 233 ? 4.38531 2.81194 47.38460 1.000 36.78000 217 VAL A C 1
ATOM 1752 O O . VAL A 1 233 ? 4.50529 3.98694 47.01161 1.000 37.59000 217 VAL A O 1
ATOM 1756 N N . LYS A 1 234 ? 4.42228 1.78795 46.52259 1.000 40.79000 218 LYS A N 1
ATOM 1757 C CA . LYS A 1 234 ? 4.62822 2.02797 45.09958 1.000 38.79000 218 LYS A CA 1
ATOM 1758 C C . LYS A 1 234 ? 3.48820 2.84097 44.50564 1.000 40.45000 218 LYS A C 1
ATOM 1759 O O . LYS A 1 234 ? 3.72417 3.76899 43.72964 1.000 38.60000 218 LYS A O 1
ATOM 1765 N N . ASN A 1 235 ? 2.24121 2.49296 44.84168 1.000 36.82000 219 ASN A N 1
ATOM 1766 C CA . ASN A 1 235 ? 1.09119 3.24397 44.35073 1.000 35.18000 219 ASN A CA 1
ATOM 1767 C C . ASN A 1 235 ? 1.15820 4.70296 44.78675 1.000 37.42000 219 ASN A C 1
ATOM 1768 O O . ASN A 1 235 ? 0.94817 5.62197 43.97977 1.000 38.48000 219 ASN A O 1
ATOM 1773 N N . ILE A 1 236 ? 1.44725 4.92895 46.07074 1.000 33.61000 220 ILE A N 1
ATOM 1774 C CA . ILE A 1 236 ? 1.52526 6.29094 46.58876 1.000 36.46000 220 ILE A CA 1
ATOM 1775 C C . ILE A 1 236 ? 2.60723 7.07895 45.85873 1.000 35.48000 220 ILE A C 1
ATOM 1776 O O . ILE A 1 236 ? 2.39322 8.23396 45.46275 1.000 33.34000 220 ILE A O 1
ATOM 1781 N N . LEU A 1 237 ? 3.77223 6.46196 45.64067 1.000 34.81000 221 LEU A N 1
ATOM 1782 C CA . LEU A 1 237 ? 4.86820 7.18597 45.00464 1.000 31.93000 221 LEU A CA 1
ATOM 1783 C C . LEU A 1 237 ? 4.60415 7.43299 43.52466 1.000 33.00000 221 LEU A C 1
ATOM 1784 O O . LEU A 1 237 ? 4.97712 8.48100 42.99066 1.000 31.58000 221 LEU A O 1
ATOM 1789 N N . VAL A 1 238 ? 3.94212 6.49700 42.84567 1.000 35.73000 222 VAL A N 1
ATOM 1790 C CA . VAL A 1 238 ? 3.60507 6.72002 41.44368 1.000 38.68000 222 VAL A CA 1
ATOM 1791 C C . VAL A 1 238 ? 2.61506 7.86902 41.30674 1.000 40.67000 222 VAL A C 1
ATOM 1792 O O . VAL A 1 238 ? 2.75603 8.73403 40.42774 1.000 40.70000 222 VAL A O 1
ATOM 1796 N N . GLU A 1 239 ? 1.60009 7.90200 42.17678 1.000 44.31000 223 GLU A N 1
ATOM 1797 C CA . GLU A 1 239 ? 0.65209 9.01000 42.13083 1.000 45.14000 223 GLU A CA 1
ATOM 1798 C C . GLU A 1 239 ? 1.34010 10.33399 42.45482 1.000 44.04000 223 GLU A C 1
ATOM 1799 O O . GLU A 1 239 ? 1.07507 11.36100 41.81384 1.000 46.25000 223 GLU A O 1
ATOM 1805 N N . MET A 1 240 ? 2.24413 10.32298 43.43879 1.000 40.26000 224 MET A N 1
ATOM 1806 C CA . MET A 1 240 ? 2.97814 11.53198 43.78877 1.000 39.19000 224 MET A CA 1
ATOM 1807 C C . MET A 1 240 ? 3.84810 12.00800 42.62875 1.000 40.59000 224 MET A C 1
ATOM 1808 O O . MET A 1 240 ? 3.98508 13.21400 42.39876 1.000 38.07000 224 MET A O 1
ATOM 1813 N N . GLY A 1 241 ? 4.43907 11.07701 41.87871 1.000 33.02000 225 GLY A N 1
ATOM 1814 C CA . GLY A 1 241 ? 5.22403 11.46503 40.71969 1.000 34.21000 225 GLY A CA 1
ATOM 1815 C C . GLY A 1 241 ? 4.36698 12.03404 39.60373 1.000 35.59000 225 GLY A C 1
ATOM 1816 O O . GLY A 1 241 ? 4.77395 12.96906 38.90673 1.000 34.80000 225 GLY A O 1
ATOM 1817 N N . THR A 1 242 ? 3.16398 11.48104 39.42477 1.000 36.07000 226 THR A N 1
ATOM 1818 C CA . THR A 1 242 ? 2.21194 12.07805 38.49481 1.000 37.82000 226 THR A CA 1
ATOM 1819 C C . THR A 1 242 ? 1.90495 13.52305 38.88084 1.000 35.12000 226 THR A C 1
ATOM 1820 O O . THR A 1 242 ? 1.86492 14.41606 38.02286 1.000 39.25000 226 THR A O 1
ATOM 1824 N N . TYR A 1 243 ? 1.70400 13.77003 40.17685 1.000 37.95000 227 TYR A N 1
ATOM 1825 C CA . TYR A 1 243 ? 1.43701 15.12802 40.64888 1.000 37.27000 227 TYR A CA 1
ATOM 1826 C C . TYR A 1 243 ? 2.64800 16.03903 40.43285 1.000 38.78000 227 TYR A C 1
ATOM 1827 O O . TYR A 1 243 ? 2.50298 17.20803 40.04787 1.000 36.21000 227 TYR A O 1
ATOM 1836 N N . PHE A 1 244 ? 3.85301 15.51203 40.66780 1.000 39.67000 228 PHE A N 1
ATOM 1837 C CA . PHE A 1 244 ? 5.08200 16.26204 40.42376 1.000 38.13000 228 PHE A CA 1
ATOM 1838 C C . PHE A 1 244 ? 5.17794 16.70206 38.96776 1.000 38.89000 228 PHE A C 1
ATOM 1839 O O . PHE A 1 244 ? 5.51693 17.85406 38.66277 1.000 38.30000 228 PHE A O 1
ATOM 1847 N N . GLN A 1 245 ? 4.88591 15.78807 38.04176 1.000 42.36000 229 GLN A N 1
ATOM 1848 C CA . GLN A 1 245 ? 4.96586 16.15809 36.63476 1.000 41.20000 229 GLN A CA 1
ATOM 1849 C C . GLN A 1 245 ? 3.84184 17.10809 36.23082 1.000 44.55000 229 GLN A C 1
ATOM 1850 O O . GLN A 1 245 ? 4.03280 17.93510 35.32882 1.000 44.22000 229 GLN A O 1
ATOM 1856 N N . VAL A 1 246 ? 2.67586 17.02508 36.87586 1.000 32.28000 230 VAL A N 1
ATOM 1857 C CA . VAL A 1 246 ? 1.66185 18.05608 36.65191 1.000 33.43000 230 VAL A CA 1
ATOM 1858 C C . VAL A 1 246 ? 2.18686 19.42207 37.07891 1.000 34.63000 230 VAL A C 1
ATOM 1859 O O . VAL A 1 246 ? 1.99583 20.42608 36.37493 1.000 34.37000 230 VAL A O 1
ATOM 1863 N N . GLN A 1 247 ? 2.84191 19.48606 38.24289 1.000 39.72000 231 GLN A N 1
ATOM 1864 C CA . GLN A 1 247 ? 3.49292 20.72805 38.65688 1.000 39.05000 231 GLN A CA 1
ATOM 1865 C C . GLN A 1 247 ? 4.46988 21.21907 37.59785 1.000 40.04000 231 GLN A C 1
ATOM 1866 O O . GLN A 1 247 ? 4.54186 22.41908 37.30887 1.000 39.01000 231 GLN A O 1
ATOM 1872 N N . ASP A 1 248 ? 5.24486 20.29608 37.02681 1.000 49.71000 232 ASP A N 1
ATOM 1873 C CA . ASP A 1 248 ? 6.22982 20.67510 36.01978 1.000 50.35000 232 ASP A CA 1
ATOM 1874 C C . ASP A 1 248 ? 5.54677 21.23712 34.77481 1.000 51.17000 232 ASP A C 1
ATOM 1875 O O . ASP A 1 248 ? 6.00275 22.23513 34.19481 1.000 50.28000 232 ASP A O 1
ATOM 1880 N N . ASP A 1 249 ? 4.44376 20.60412 34.35085 1.000 40.03000 233 ASP A N 1
ATOM 1881 C CA . ASP A 1 249 ? 3.66971 21.11613 33.21488 1.000 39.73000 233 ASP A CA 1
ATOM 1882 C C . ASP A 1 249 ? 3.13972 22.51812 33.49892 1.000 40.04000 233 ASP A C 1
ATOM 1883 O O . ASP A 1 249 ? 3.13568 23.38714 32.61893 1.000 39.57000 233 ASP A O 1
ATOM 1888 N N . TYR A 1 250 ? 2.68176 22.75511 34.72894 1.000 41.42000 234 TYR A N 1
ATOM 1889 C CA . TYR A 1 250 ? 2.15377 24.07310 35.07698 1.000 40.83000 234 TYR A CA 1
ATOM 1890 C C . TYR A 1 250 ? 3.26277 25.11510 35.07695 1.000 41.07000 234 TYR A C 1
ATOM 1891 O O . TYR A 1 250 ? 3.07775 26.22811 34.57497 1.000 42.66000 234 TYR A O 1
ATOM 1900 N N . LEU A 1 251 ? 4.41579 24.76510 35.64090 1.000 48.88000 235 LEU A N 1
ATOM 1901 C CA . LEU A 1 251 ? 5.51979 25.70610 35.75488 1.000 49.26000 235 LEU A CA 1
ATOM 1902 C C . LEU A 1 251 ? 6.20474 25.95612 34.41985 1.000 48.81000 235 LEU A C 1
ATOM 1903 O O . LEU A 1 251 ? 6.84973 26.99413 34.24784 1.000 48.10000 235 LEU A O 1
ATOM 1908 N N . ASP A 1 252 ? 6.05471 25.04114 33.45685 1.000 52.57000 236 ASP A N 1
ATOM 1909 C CA . ASP A 1 252 ? 6.65066 25.25016 32.14583 1.000 52.33000 236 ASP A CA 1
ATOM 1910 C C . ASP A 1 252 ? 6.00363 26.42516 31.42687 1.000 54.67000 236 ASP A C 1
ATOM 1911 O O . ASP A 1 252 ? 6.63659 27.03218 30.55585 1.000 55.20000 236 ASP A O 1
ATOM 1916 N N . CYS A 1 253 ? 4.76464 26.76015 31.77692 1.000 58.55000 237 CYS A N 1
ATOM 1917 C CA . CYS A 1 253 ? 4.04662 27.89416 31.20996 1.000 59.88000 237 CYS A CA 1
ATOM 1918 C C . CYS A 1 253 ? 3.95965 29.08415 32.14498 1.000 62.36000 237 CYS A C 1
ATOM 1919 O O . CYS A 1 253 ? 4.14263 30.22315 31.70799 1.000 61.98000 237 CYS A O 1
ATOM 1922 N N . PHE A 1 254 ? 3.68670 28.86313 33.43299 1.000 54.71000 238 PHE A N 1
ATOM 1923 C CA . PHE A 1 254 ? 3.49273 29.95711 34.37701 1.000 53.16000 238 PHE A CA 1
ATOM 1924 C C . PHE A 1 254 ? 4.65276 30.14210 35.34397 1.000 51.59000 238 PHE A C 1
ATOM 1925 O O . PHE A 1 254 ? 4.59379 31.03909 36.19098 1.000 50.46000 238 PHE A O 1
ATOM 1933 N N . GLY A 1 255 ? 5.70076 29.33211 35.24192 1.000 49.82000 239 GLY A N 1
ATOM 1934 C CA . GLY A 1 255 ? 6.83779 29.45710 36.12688 1.000 47.77000 239 GLY A CA 1
ATOM 1935 C C . GLY A 1 255 ? 7.70578 30.65511 35.78386 1.000 49.40000 239 GLY A C 1
ATOM 1936 O O . GLY A 1 255 ? 7.40774 31.46812 34.90688 1.000 50.32000 239 GLY A O 1
ATOM 1937 N N . ASP A 1 256 ? 8.81380 30.76210 36.50882 1.000 50.70000 240 ASP A N 1
ATOM 1938 C CA . ASP A 1 256 ? 9.77679 31.83511 36.30380 1.000 52.32000 240 ASP A CA 1
ATOM 1939 C C . ASP A 1 256 ? 10.99377 31.27112 35.58375 1.000 50.13000 240 ASP A C 1
ATOM 1940 O O . ASP A 1 256 ? 11.65579 30.37812 36.12771 1.000 49.26000 240 ASP A O 1
ATOM 1945 N N . PRO A 1 257 ? 11.30872 31.76814 34.40474 1.000 63.40000 241 PRO A N 1
ATOM 1946 C CA . PRO A 1 257 ? 12.45870 31.21815 33.69869 1.000 64.57000 241 PRO A CA 1
ATOM 1947 C C . PRO A 1 257 ? 13.76372 31.42515 34.43765 1.000 62.59000 241 PRO A C 1
ATOM 1948 O O . PRO A 1 257 ? 14.67672 30.66215 34.24360 1.000 62.43000 241 PRO A O 1
ATO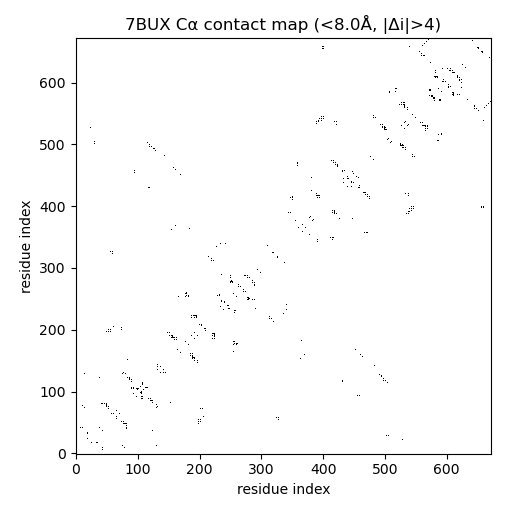M 1952 N N . LYS A 1 258 ? 13.83675 32.43814 35.27866 1.000 68.49000 242 LYS A N 1
ATOM 1953 C CA . LYS A 1 258 ? 15.05278 32.68513 36.02062 1.000 71.40000 242 LYS A CA 1
ATOM 1954 C C . LYS A 1 258 ? 15.25782 31.66912 37.10759 1.000 74.71000 242 LYS A C 1
ATOM 1955 O O . LYS A 1 258 ? 16.35583 31.24312 37.32555 1.000 81.37000 242 LYS A O 1
ATOM 1961 N N . PHE A 1 259 ? 14.19685 31.28210 37.78963 1.000 100.61000 243 PHE A N 1
ATOM 1962 C CA . PHE A 1 259 ? 14.30789 30.31309 38.86161 1.000 97.95000 243 PHE A CA 1
ATOM 1963 C C . PHE A 1 259 ? 14.37188 28.89710 38.35159 1.000 97.10000 243 PHE A C 1
ATOM 1964 O O . PHE A 1 259 ? 15.03190 28.08109 38.93555 1.000 97.68000 243 PHE A O 1
ATOM 1972 N N . ILE A 1 260 ? 13.68184 28.61211 37.26661 1.000 83.90000 244 ILE A N 1
ATOM 1973 C CA . ILE A 1 260 ? 13.67182 27.27512 36.71159 1.000 84.82000 244 ILE A CA 1
ATOM 1974 C C . ILE A 1 260 ? 14.98180 26.97913 36.02854 1.000 86.41000 244 ILE A C 1
ATOM 1975 O O . ILE A 1 260 ? 15.56981 25.95213 36.22250 1.000 86.68000 244 ILE A O 1
ATOM 1980 N N . GLY A 1 261 ? 15.41676 27.90014 35.20554 1.000 95.72000 245 GLY A N 1
ATOM 1981 C CA . GLY A 1 261 ? 16.66774 27.78816 34.47549 1.000 97.27000 245 GLY A CA 1
ATOM 1982 C C . GLY A 1 261 ? 16.51868 27.95818 32.97450 1.000 99.33000 245 GLY A C 1
ATOM 1983 O O . GLY A 1 261 ? 17.44665 28.43519 32.31547 1.000 102.04000 245 GLY A O 1
ATOM 1984 N N . LYS A 1 262 ? 15.37466 27.56318 32.42253 1.000 90.43000 246 LYS A N 1
ATOM 1985 C CA . LYS A 1 262 ? 15.10961 27.67820 30.99454 1.000 88.50000 246 LYS A CA 1
ATOM 1986 C C . LYS A 1 262 ? 13.70060 28.22220 30.79660 1.000 86.15000 246 LYS A C 1
ATOM 1987 O O . LYS A 1 262 ? 12.92663 28.36418 31.74964 1.000 85.65000 246 LYS A O 1
ATOM 1993 N N . ILE A 1 263 ? 13.37355 28.52921 29.54462 1.000 81.62000 247 ILE A N 1
ATOM 1994 C CA . ILE A 1 263 ? 12.05354 29.02722 29.17068 1.000 82.79000 247 ILE A CA 1
ATOM 1995 C C . ILE A 1 263 ? 11.25452 27.87922 28.57369 1.000 83.92000 247 ILE A C 1
ATOM 1996 O O . ILE A 1 263 ? 11.76049 27.14023 27.71866 1.000 84.69000 247 ILE A O 1
ATOM 2001 N N . GLY A 1 264 ? 10.00653 27.73021 29.01674 1.000 64.39000 248 GLY A N 1
ATOM 2002 C CA . GLY A 1 264 ? 9.19152 26.60621 28.58175 1.000 61.01000 248 GLY A CA 1
ATOM 2003 C C . GLY A 1 264 ? 8.63947 26.80323 27.17777 1.000 59.73000 248 GLY A C 1
ATOM 2004 O O . GLY A 1 264 ? 8.20045 27.88923 26.79781 1.000 60.14000 248 GLY A O 1
ATOM 2005 N N . THR A 1 265 ? 8.67744 25.72424 26.40176 1.000 67.02000 249 THR A N 1
ATOM 2006 C CA . THR A 1 265 ? 8.19639 25.69426 25.02378 1.000 71.87000 249 THR A CA 1
ATOM 2007 C C . THR A 1 265 ? 7.26339 24.50926 24.80479 1.000 70.94000 249 THR A C 1
ATOM 2008 O O . THR A 1 265 ? 7.24835 23.88727 23.73479 1.000 71.38000 249 THR A O 1
ATOM 2012 N N . ASP A 1 266 ? 6.45843 24.17424 25.81582 1.000 64.65000 250 ASP A N 1
ATOM 2013 C CA . ASP A 1 266 ? 5.52943 23.05524 25.67784 1.000 64.05000 250 ASP A CA 1
ATOM 2014 C C . ASP A 1 266 ? 4.47838 23.34125 24.61888 1.000 65.41000 250 ASP A C 1
ATOM 2015 O O . ASP A 1 266 ? 4.07336 22.43726 23.87588 1.000 65.87000 250 ASP A O 1
ATOM 2020 N N . ILE A 1 267 ? 4.01738 24.58725 24.52492 1.000 54.45000 251 ILE A N 1
ATOM 2021 C CA . ILE A 1 267 ? 3.00134 24.93326 23.53396 1.000 57.64000 251 ILE A CA 1
ATOM 2022 C C . ILE A 1 267 ? 3.56829 24.82828 22.12094 1.000 60.94000 251 ILE A C 1
ATOM 2023 O O . ILE A 1 267 ? 2.93825 24.24829 21.23295 1.000 59.28000 251 ILE A O 1
ATOM 2028 N N . GLU A 1 268 ? 4.75728 25.40229 21.88690 1.000 87.81000 252 GLU A N 1
ATOM 2029 C CA . GLU A 1 268 ? 5.42323 25.25031 20.59387 1.000 88.24000 252 GLU A CA 1
ATOM 2030 C C . GLU A 1 268 ? 5.60522 23.78632 20.22085 1.000 85.03000 252 GLU A C 1
ATOM 2031 O O . GLU A 1 268 ? 5.37818 23.39733 19.06685 1.000 85.74000 252 GLU A O 1
ATOM 2037 N N . ASP A 1 269 ? 6.00526 22.95131 21.17682 1.000 77.09000 253 ASP A N 1
ATOM 2038 C CA . ASP A 1 269 ? 6.40425 21.58331 20.88179 1.000 78.58000 253 ASP A CA 1
ATOM 2039 C C . ASP A 1 269 ? 5.22725 20.61431 20.85682 1.000 78.59000 253 ASP A C 1
ATOM 2040 O O . ASP A 1 269 ? 5.43925 19.40131 20.75779 1.000 80.03000 253 ASP A O 1
ATOM 2045 N N . PHE A 1 270 ? 3.99825 21.12830 20.93187 1.000 70.57000 254 PHE A N 1
ATOM 2046 C CA . PHE A 1 270 ? 2.77925 20.32730 20.78990 1.000 68.84000 254 PHE A CA 1
ATOM 2047 C C . PHE A 1 270 ? 2.74729 19.17729 21.79989 1.000 68.71000 254 PHE A C 1
ATOM 2048 O O . PHE A 1 270 ? 2.39228 18.04629 21.46489 1.000 71.95000 254 PHE A O 1
ATOM 2056 N N . LYS A 1 271 ? 3.11134 19.46927 23.04188 1.000 57.92000 255 LYS A N 1
ATOM 2057 C CA . LYS A 1 271 ? 3.17838 18.43726 24.06486 1.000 58.31000 255 LYS A CA 1
ATOM 2058 C C . LYS A 1 271 ? 1.80240 18.15624 24.65091 1.000 59.03000 255 LYS A C 1
ATOM 2059 O O . LYS A 1 271 ? 0.94640 19.04124 24.73995 1.000 59.05000 255 LYS A O 1
ATOM 2065 N N . CYS A 1 272 ? 1.59042 16.90124 25.04990 1.000 59.54000 256 CYS A N 1
ATOM 2066 C CA . CYS A 1 272 ? 0.38145 16.51722 25.77394 1.000 59.76000 256 CYS A CA 1
ATOM 2067 C C . CYS A 1 272 ? 0.49850 16.96720 27.23094 1.000 60.55000 256 CYS A C 1
ATOM 2068 O O . CYS A 1 272 ? 0.54454 16.17319 28.16593 1.000 61.96000 256 CYS A O 1
ATOM 2071 N N . SER A 1 273 ? 0.54151 18.28420 27.40196 1.000 51.31000 257 SER A N 1
ATOM 2072 C CA . SER A 1 273 ? 0.65755 18.86718 28.72496 1.000 50.12000 257 SER A CA 1
ATOM 2073 C C . SER A 1 273 ? -0.67642 18.78717 29.45501 1.000 50.18000 257 SER A C 1
ATOM 2074 O O . SER A 1 273 ? -1.74844 18.71017 28.84805 1.000 51.15000 257 SER A O 1
ATOM 2077 N N . TRP A 1 274 ? -0.59637 18.81915 30.78501 1.000 45.38000 258 TRP A N 1
ATOM 2078 C CA . TRP A 1 274 ? -1.80834 18.84013 31.59405 1.000 45.76000 258 TRP A CA 1
ATOM 2079 C C . TRP A 1 274 ? -2.62135 20.10214 31.33610 1.000 45.39000 258 TRP A C 1
ATOM 2080 O O . TRP A 1 274 ? -3.85935 20.06313 31.35415 1.000 46.08000 258 TRP A O 1
ATOM 2091 N N . LEU A 1 275 ? -1.94437 21.21814 31.05909 1.000 43.84000 259 LEU A N 1
ATOM 2092 C CA . LEU A 1 275 ? -2.63138 22.48514 30.84214 1.000 43.41000 259 LEU A CA 1
ATOM 2093 C C . LEU A 1 275 ? -3.50643 22.43916 29.59417 1.000 46.89000 259 LEU A C 1
ATOM 2094 O O . LEU A 1 275 ? -4.67843 22.82915 29.63722 1.000 45.58000 259 LEU A O 1
ATOM 2099 N N . VAL A 1 276 ? -2.95247 21.98017 28.46614 1.000 45.65000 260 VAL A N 1
ATOM 2100 C CA . VAL A 1 276 ? -3.73551 21.95819 27.23017 1.000 47.01000 260 VAL A CA 1
ATOM 2101 C C . VAL A 1 276 ? -4.88451 20.96118 27.33820 1.000 47.13000 260 VAL A C 1
ATOM 2102 O O . VAL A 1 276 ? -5.97153 21.19219 26.80424 1.000 47.59000 260 VAL A O 1
ATOM 2106 N N . VAL A 1 277 ? -4.67148 19.84417 28.03818 1.000 51.38000 261 VAL A N 1
ATOM 2107 C CA . VAL A 1 277 ? -5.74147 18.86617 28.21420 1.000 53.39000 261 VAL A CA 1
ATOM 2108 C C . VAL A 1 277 ? -6.88344 19.46815 29.03025 1.000 52.79000 261 VAL A C 1
ATOM 2109 O O . VAL A 1 277 ? -8.06545 19.34615 28.67430 1.000 55.52000 261 VAL A O 1
ATOM 2113 N N . LYS A 1 278 ? -6.54540 20.11814 30.14825 1.000 57.73000 262 LYS A N 1
ATOM 2114 C CA . LYS A 1 278 ? -7.57737 20.74712 30.96030 1.000 55.96000 262 LYS A CA 1
ATOM 2115 C C . LYS A 1 278 ? -8.27340 21.86413 30.19234 1.000 57.86000 262 LYS A C 1
ATOM 2116 O O . LYS A 1 278 ? -9.48340 22.07613 30.34739 1.000 59.48000 262 LYS A O 1
ATOM 2122 N N . ALA A 1 279 ? -7.52744 22.58615 29.35032 1.000 53.61000 263 ALA A N 1
ATOM 2123 C CA . ALA A 1 279 ? -8.13547 23.61416 28.51536 1.000 54.17000 263 ALA A CA 1
ATOM 2124 C C . ALA A 1 279 ? -9.12851 23.00017 27.53539 1.000 54.87000 263 ALA A C 1
ATOM 2125 O O . ALA A 1 279 ? -10.24251 23.50616 27.36443 1.000 54.50000 263 ALA A O 1
ATOM 2127 N N . LEU A 1 280 ? -8.73953 21.90018 26.88636 1.000 67.67000 264 LEU A N 1
ATOM 2128 C CA . LEU A 1 280 ? -9.63256 21.22619 25.94938 1.000 69.40000 264 LEU A CA 1
ATOM 2129 C C . LEU A 1 280 ? -10.83953 20.61817 26.63542 1.000 71.73000 264 LEU A C 1
ATOM 2130 O O . LEU A 1 280 ? -11.87055 20.41718 25.98545 1.000 74.06000 264 LEU A O 1
ATOM 2135 N N . GLU A 1 281 ? -10.75448 20.33815 27.93141 1.000 78.96000 265 GLU A N 1
ATOM 2136 C CA . GLU A 1 281 ? -11.94345 19.86314 28.63145 1.000 79.76000 265 GLU A CA 1
ATOM 2137 C C . GLU A 1 281 ? -12.79544 21.00513 29.16250 1.000 82.50000 265 GLU A C 1
ATOM 2138 O O . GLU A 1 281 ? -13.99243 20.80912 29.40454 1.000 82.84000 265 GLU A O 1
ATOM 2144 N N . LEU A 1 282 ? -12.21944 22.19813 29.32549 1.000 69.92000 266 LEU A N 1
ATOM 2145 C CA . LEU A 1 282 ? -12.94642 23.32012 29.89453 1.000 69.91000 266 LEU A CA 1
ATOM 2146 C C . LEU A 1 282 ? -13.37946 24.36613 28.87356 1.000 72.76000 266 LEU A C 1
ATOM 2147 O O . LEU A 1 282 ? -14.15645 25.26113 29.22661 1.000 72.70000 266 LEU A O 1
ATOM 2152 N N . ALA A 1 283 ? -12.93151 24.26715 27.62355 1.000 83.65000 267 ALA A N 1
ATOM 2153 C CA . ALA A 1 283 ? -13.21355 25.32816 26.67357 1.000 83.99000 267 ALA A CA 1
ATOM 2154 C C . ALA A 1 283 ? -14.56757 25.11017 26.00962 1.000 87.25000 267 ALA A C 1
ATOM 2155 O O . ALA A 1 283 ? -15.20256 24.06416 26.15763 1.000 88.06000 267 ALA A O 1
ATOM 2157 N N . ASN A 1 284 ? -14.97960 26.10018 25.22865 1.000 84.28000 268 ASN A N 1
ATOM 2158 C CA . ASN A 1 284 ? -16.14663 25.98519 24.36769 1.000 86.06000 268 ASN A CA 1
ATOM 2159 C C . ASN A 1 284 ? -15.68869 25.79021 22.92567 1.000 87.86000 268 ASN A C 1
ATOM 2160 O O . ASN A 1 284 ? -14.49070 25.74422 22.63162 1.000 88.48000 268 ASN A O 1
ATOM 2165 N N . ASP A 1 285 ? -16.65772 25.66122 22.01970 1.000 92.47000 269 ASP A N 1
ATOM 2166 C CA . ASP A 1 285 ? -16.33477 25.34524 20.63069 1.000 94.68000 269 ASP A CA 1
ATOM 2167 C C . ASP A 1 285 ? -15.41580 26.39625 20.00967 1.000 95.24000 269 ASP A C 1
ATOM 2168 O O . ASP A 1 285 ? -14.45682 26.04826 19.30863 1.000 94.40000 269 ASP A O 1
ATOM 2173 N N . GLU A 1 286 ? -15.66779 27.68324 20.27370 1.000 91.52000 270 GLU A N 1
ATOM 2174 C CA . GLU A 1 286 ? -14.77582 28.70425 19.72768 1.000 91.90000 270 GLU A CA 1
ATOM 2175 C C . GLU A 1 286 ? -13.38779 28.61225 20.35162 1.000 90.00000 270 GLU A C 1
ATOM 2176 O O . GLU A 1 286 ? -12.37882 28.73626 19.64559 1.000 90.69000 270 GLU A O 1
ATOM 2182 N N . GLN A 1 287 ? -13.30474 28.37723 21.66362 1.000 78.48000 271 GLN A N 1
ATOM 2183 C CA . GLN A 1 287 ? -11.98472 28.27923 22.27557 1.000 76.66000 271 GLN A CA 1
ATOM 2184 C C . GLN A 1 287 ? -11.28573 26.97024 21.92152 1.000 75.26000 271 GLN A C 1
ATOM 2185 O O . GLN A 1 287 ? -10.05573 26.94924 21.82148 1.000 73.35000 271 GLN A O 1
ATOM 2191 N N . LYS A 1 288 ? -12.02574 25.89024 21.64953 1.000 84.43000 272 LYS A N 1
ATOM 2192 C CA . LYS A 1 288 ? -11.32275 24.69525 21.19349 1.000 83.96000 272 LYS A CA 1
ATOM 2193 C C . LYS A 1 288 ? -10.87080 24.81927 19.74948 1.000 84.60000 272 LYS A C 1
ATOM 2194 O O . LYS A 1 288 ? -9.83881 24.24428 19.38043 1.000 83.01000 272 LYS A O 1
ATOM 2200 N N . LYS A 1 289 ? -11.59184 25.58728 18.92951 1.000 86.31000 273 LYS A N 1
ATOM 2201 C CA . LYS A 1 289 ? -11.04989 25.85930 17.60450 1.000 87.17000 273 LYS A CA 1
ATOM 2202 C C . LYS A 1 289 ? -9.81589 26.74930 17.69946 1.000 86.08000 273 LYS A C 1
ATOM 2203 O O . LYS A 1 289 ? -8.80391 26.47931 17.03842 1.000 86.78000 273 LYS A O 1
ATOM 2209 N N . LEU A 1 290 ? -9.87086 27.78329 18.54148 1.000 83.46000 274 LEU A N 1
ATOM 2210 C CA . LEU A 1 290 ? -8.69285 28.61029 18.79445 1.000 83.79000 274 LEU A CA 1
ATOM 2211 C C . LEU A 1 290 ? -7.50183 27.75329 19.21339 1.000 80.09000 274 LEU A C 1
ATOM 2212 O O . LEU A 1 290 ? -6.37385 27.97630 18.76335 1.000 80.34000 274 LEU A O 1
ATOM 2217 N N . LEU A 1 291 ? -7.73880 26.77427 20.09039 1.000 75.02000 275 LEU A N 1
ATOM 2218 C CA . LEU A 1 291 ? -6.66378 25.87227 20.49933 1.000 73.42000 275 LEU A CA 1
ATOM 2219 C C . LEU A 1 291 ? -6.15682 25.05429 19.31430 1.000 73.48000 275 LEU A C 1
ATOM 2220 O O . LEU A 1 291 ? -4.94383 24.89830 19.13326 1.000 70.66000 275 LEU A O 1
ATOM 2225 N N . HIS A 1 292 ? -7.07785 24.52130 18.50433 1.000 85.78000 276 HIS A N 1
ATOM 2226 C CA . HIS A 1 292 ? -6.67689 23.68931 17.36830 1.000 86.30000 276 HIS A CA 1
ATOM 2227 C C . HIS A 1 292 ? -5.82993 24.46033 16.36528 1.000 86.56000 276 HIS A C 1
ATOM 2228 O O . HIS A 1 292 ? -4.97195 23.87134 15.69824 1.000 84.15000 276 HIS A O 1
ATOM 2235 N N . GLU A 1 293 ? -6.04094 25.77033 16.24831 1.000 80.01000 277 GLU A N 1
ATOM 2236 C CA . GLU A 1 293 ? -5.40198 26.58335 15.21930 1.000 81.17000 277 GLU A CA 1
ATOM 2237 C C . GLU A 1 293 ? -4.18096 27.33435 15.72726 1.000 80.28000 277 GLU A C 1
ATOM 2238 O O . GLU A 1 293 ? -3.58199 28.09836 14.96025 1.000 81.14000 277 GLU A O 1
ATOM 2244 N N . ASN A 1 294 ? -3.79491 27.14633 16.98624 1.000 72.58000 278 ASN A N 1
ATOM 2245 C CA . ASN A 1 294 ? -2.64390 27.87033 17.51321 1.000 72.49000 278 ASN A CA 1
ATOM 2246 C C . ASN A 1 294 ? -1.67287 26.98032 18.27716 1.000 71.42000 278 ASN A C 1
ATOM 2247 O O . ASN A 1 294 ? -0.47086 27.26432 18.31712 1.000 73.63000 278 ASN A O 1
ATOM 2252 N N . TYR A 1 295 ? -2.16784 25.90731 18.88817 1.000 60.73000 279 TYR A N 1
ATOM 2253 C CA . TYR A 1 295 ? -1.28681 25.02030 19.63812 1.000 57.59000 279 TYR A CA 1
ATOM 2254 C C . TYR A 1 295 ? -0.32684 24.31132 18.69007 1.000 60.10000 279 TYR A C 1
ATOM 2255 O O . TYR A 1 295 ? -0.74088 23.77333 17.65908 1.000 60.80000 279 TYR A O 1
ATOM 2264 N N . GLY A 1 296 ? 0.95517 24.32732 19.03803 1.000 75.65000 280 GLY A N 1
ATOM 2265 C CA . GLY A 1 296 ? 1.93715 23.55533 18.31098 1.000 76.94000 280 GLY A CA 1
ATOM 2266 C C . GLY A 1 296 ? 2.60010 24.25235 17.14696 1.000 80.38000 280 GLY A C 1
ATOM 2267 O O . GLY A 1 296 ? 3.10707 23.56836 16.24994 1.000 82.77000 280 GLY A O 1
ATOM 2268 N N . LYS A 1 297 ? 2.61310 25.58235 17.11798 1.000 86.22000 281 LYS A N 1
ATOM 2269 C CA . LYS A 1 297 ? 3.40506 26.30437 16.13796 1.000 88.72000 281 LYS A CA 1
ATOM 2270 C C . LYS A 1 297 ? 4.33308 27.26936 16.86394 1.000 89.89000 281 LYS A C 1
ATOM 2271 O O . LYS A 1 297 ? 4.03712 27.74034 17.96496 1.000 89.12000 281 LYS A O 1
ATOM 2277 N N . GLU A 1 298 ? 5.46606 27.55537 16.23390 1.000 111.78000 282 GLU A N 1
ATOM 2278 C CA . GLU A 1 298 ? 6.56908 28.19337 16.93487 1.000 113.47000 282 GLU A CA 1
ATOM 2279 C C . GLU A 1 298 ? 6.40608 29.69236 17.17690 1.000 114.14000 282 GLU A C 1
ATOM 2280 O O . GLU A 1 298 ? 7.05812 30.20635 18.09588 1.000 115.04000 282 GLU A O 1
ATOM 2286 N N . ASP A 1 299 ? 5.57605 30.39937 16.42894 1.000 104.30000 283 ASP A N 1
ATOM 2287 C CA . ASP A 1 299 ? 5.73305 31.84137 16.50495 1.000 108.22000 283 ASP A CA 1
ATOM 2288 C C . ASP A 1 299 ? 4.89409 32.43035 17.63599 1.000 108.99000 283 ASP A C 1
ATOM 2289 O O . ASP A 1 299 ? 3.73310 32.03934 17.82303 1.000 108.77000 283 ASP A O 1
ATOM 2294 N N . PRO A 1 300 ? 5.44612 33.38834 18.38398 1.000 103.62000 284 PRO A N 1
ATOM 2295 C CA . PRO A 1 300 ? 4.84316 33.77632 19.66601 1.000 101.18000 284 PRO A CA 1
ATOM 2296 C C . PRO A 1 300 ? 3.45716 34.39332 19.60707 1.000 98.96000 284 PRO A C 1
ATOM 2297 O O . PRO A 1 300 ? 2.83320 34.52530 20.66510 1.000 96.75000 284 PRO A O 1
ATOM 2301 N N . GLU A 1 301 ? 2.96511 34.83133 18.44910 1.000 90.71000 285 GLU A N 1
ATOM 2302 C CA . GLU A 1 301 ? 1.57011 35.26233 18.37116 1.000 92.77000 285 GLU A CA 1
ATOM 2303 C C . GLU A 1 301 ? 0.62213 34.15032 18.81318 1.000 92.49000 285 GLU A C 1
ATOM 2304 O O . GLU A 1 301 ? -0.22784 34.34430 19.69721 1.000 92.64000 285 GLU A O 1
ATOM 2310 N N . CYS A 1 302 ? 0.76011 32.96533 18.20915 1.000 93.87000 286 CYS A N 1
ATOM 2311 C CA . CYS A 1 302 ? -0.07587 31.82932 18.58117 1.000 91.55000 286 CYS A CA 1
ATOM 2312 C C . CYS A 1 302 ? 0.16519 31.40830 20.02615 1.000 87.25000 286 CYS A C 1
ATOM 2313 O O . CYS A 1 302 ? -0.78579 31.08229 20.75319 1.000 86.97000 286 CYS A O 1
ATOM 2316 N N . VAL A 1 303 ? 1.43120 31.37430 20.44811 1.000 81.88000 287 VAL A N 1
ATOM 2317 C CA . VAL A 1 303 ? 1.75925 31.03628 21.83209 1.000 78.54000 287 VAL A CA 1
ATOM 2318 C C . VAL A 1 303 ? 1.05029 31.97627 22.79713 1.000 80.90000 287 VAL A C 1
ATOM 2319 O O . VAL A 1 303 ? 0.53333 31.55325 23.83814 1.000 82.25000 287 VAL A O 1
ATOM 2323 N N . ALA A 1 304 ? 1.02027 33.27027 22.46915 1.000 80.18000 288 ALA A N 1
ATOM 2324 C CA . ALA A 1 304 ? 0.37130 34.24726 23.33819 1.000 81.53000 288 ALA A CA 1
ATOM 2325 C C . ALA A 1 304 ? -1.13970 34.05825 23.35624 1.000 83.45000 288 ALA A C 1
ATOM 2326 O O . ALA A 1 304 ? -1.77366 34.19923 24.40927 1.000 85.06000 288 ALA A O 1
ATOM 2328 N N . LYS A 1 305 ? -1.73374 33.71526 22.20626 1.000 78.95000 289 LYS A N 1
ATOM 2329 C CA . LYS A 1 305 ? -3.16774 33.42326 22.20431 1.000 77.69000 289 LYS A CA 1
ATOM 2330 C C . LYS A 1 305 ? -3.47670 32.23025 23.09830 1.000 73.13000 289 LYS A C 1
ATOM 2331 O O . LYS A 1 305 ? -4.43467 32.25923 23.88434 1.000 73.94000 289 LYS A O 1
ATOM 2337 N N . VAL A 1 306 ? -2.66070 31.17725 23.00626 1.000 68.44000 290 VAL A N 1
ATOM 2338 C CA . VAL A 1 306 ? -2.87167 29.98824 23.83025 1.000 67.07000 290 VAL A CA 1
ATOM 2339 C C . VAL A 1 306 ? -2.71461 30.32222 25.31025 1.000 67.87000 290 VAL A C 1
ATOM 2340 O O . VAL A 1 306 ? -3.51858 29.89220 26.14827 1.000 68.49000 290 VAL A O 1
ATOM 2344 N N . LYS A 1 307 ? -1.67960 31.09522 25.65822 1.000 75.57000 291 LYS A N 1
ATOM 2345 C CA . LYS A 1 307 ? -1.46255 31.42420 27.06422 1.000 75.93000 291 LYS A CA 1
ATOM 2346 C C . LYS A 1 307 ? -2.59453 32.28219 27.61227 1.000 78.58000 291 LYS A C 1
ATOM 2347 O O . LYS A 1 307 ? -3.05149 32.06117 28.74328 1.000 77.22000 291 LYS A O 1
ATOM 2353 N N . LYS A 1 308 ? -3.11457 33.22320 26.81330 1.000 84.42000 292 LYS A N 1
ATOM 2354 C CA . LYS A 1 308 ? -4.18055 34.06018 27.35335 1.000 87.55000 292 LYS A CA 1
ATOM 2355 C C . LYS A 1 308 ? -5.50055 33.29718 27.39739 1.000 85.89000 292 LYS A C 1
ATOM 2356 O O . LYS A 1 308 ? -6.36352 33.60817 28.22243 1.000 86.12000 292 LYS A O 1
ATOM 2362 N N . LEU A 1 309 ? -5.67057 32.27719 26.55138 1.000 75.18000 293 LEU A N 1
ATOM 2363 C CA . LEU A 1 309 ? -6.78656 31.36118 26.76441 1.000 72.62000 293 LEU A CA 1
ATOM 2364 C C . LEU A 1 309 ? -6.63651 30.61717 28.08540 1.000 69.34000 293 LEU A C 1
ATOM 2365 O O . LEU A 1 309 ? -7.60548 30.46415 28.83543 1.000 69.51000 293 LEU A O 1
ATOM 2370 N N . TYR A 1 310 ? -5.43150 30.13117 28.37735 1.000 60.26000 294 TYR A N 1
ATOM 2371 C CA . TYR A 1 310 ? -5.19345 29.50315 29.67633 1.000 57.63000 294 TYR A CA 1
ATOM 2372 C C . TYR A 1 310 ? -5.57941 30.44713 30.80836 1.000 63.31000 294 TYR A C 1
ATOM 2373 O O . TYR A 1 310 ? -6.16037 30.02212 31.81637 1.000 59.53000 294 TYR A O 1
ATOM 2382 N N . GLU A 1 311 ? -5.26542 31.73514 30.65736 1.000 80.18000 295 GLU A N 1
ATOM 2383 C CA . GLU A 1 311 ? -5.60838 32.70512 31.69639 1.000 83.65000 295 GLU A CA 1
ATOM 2384 C C . GLU A 1 311 ? -7.11938 32.90511 31.81245 1.000 83.34000 295 GLU A C 1
ATOM 2385 O O . GLU A 1 311 ? -7.66834 32.90010 32.91947 1.000 82.35000 295 GLU A O 1
ATOM 2391 N N . THR A 1 312 ? -7.81242 33.10313 30.68448 1.000 79.87000 296 THR A N 1
ATOM 2392 C CA . THR A 1 312 ? -9.25642 33.34212 30.74953 1.000 80.16000 296 THR A CA 1
ATOM 2393 C C . THR A 1 312 ? -9.99239 32.14211 31.32254 1.000 77.28000 296 THR A C 1
ATOM 2394 O O . THR A 1 312 ? -11.02837 32.30410 31.97859 1.000 77.40000 296 THR A O 1
ATOM 2398 N N . LEU A 1 313 ? -9.48340 30.93612 31.07451 1.000 65.19000 297 LEU A N 1
ATOM 2399 C CA . LEU A 1 313 ? -10.05037 29.72511 31.64751 1.000 63.33000 297 LEU A CA 1
ATOM 2400 C C . LEU A 1 313 ? -9.66432 29.54309 33.10950 1.000 63.25000 297 LEU A C 1
ATOM 2401 O O . LEU A 1 313 ? -10.10929 28.57308 33.73450 1.000 62.01000 297 LEU A O 1
ATOM 2406 N N . ASN A 1 314 ? -8.84830 30.44708 33.66248 1.000 62.81000 298 ASN A N 1
ATOM 2407 C CA . ASN A 1 314 ? -8.42125 30.40006 35.06046 1.000 60.73000 298 ASN A CA 1
ATOM 2408 C C . ASN A 1 314 ? -7.72023 29.08306 35.38942 1.000 58.08000 298 ASN A C 1
ATOM 2409 O O . ASN A 1 314 ? -7.96219 28.47205 36.42942 1.000 55.58000 298 ASN A O 1
ATOM 2414 N N . LEU A 1 315 ? -6.82326 28.64808 34.49838 1.000 53.48000 299 LEU A N 1
ATOM 2415 C CA . LEU A 1 315 ? -6.16125 27.37308 34.72634 1.000 54.21000 299 LEU A CA 1
ATOM 2416 C C . LEU A 1 315 ? -5.25521 27.39106 35.95030 1.000 55.19000 299 LEU A C 1
ATOM 2417 O O . LEU A 1 315 ? -4.90118 26.31406 36.44227 1.000 50.54000 299 LEU A O 1
ATOM 2422 N N . GLN A 1 316 ? -4.94419 28.57706 36.46231 1.000 64.97000 300 GLN A N 1
ATOM 2423 C CA . GLN A 1 316 ? -4.11315 28.70204 37.65228 1.000 65.69000 300 GLN A CA 1
ATOM 2424 C C . GLN A 1 316 ? -4.88610 28.22502 38.88130 1.000 65.78000 300 GLN A C 1
ATOM 2425 O O . GLN A 1 316 ? -4.35407 27.48801 39.71127 1.000 65.32000 300 GLN A O 1
ATOM 2431 N N . ASP A 1 317 ? -6.14310 28.64902 38.99035 1.000 63.98000 301 ASP A N 1
ATOM 2432 C CA . ASP A 1 317 ? -6.99305 28.25600 40.11138 1.000 63.97000 301 ASP A CA 1
ATOM 2433 C C . ASP A 1 317 ? -7.43705 26.80100 40.00838 1.000 62.07000 301 ASP A C 1
ATOM 2434 O O . ASP A 1 317 ? -7.55101 26.11498 41.03637 1.000 62.16000 301 ASP A O 1
ATOM 2439 N N . VAL A 1 318 ? -7.65210 26.31502 38.78438 1.000 49.83000 302 VAL A N 1
ATOM 2440 C CA . VAL A 1 318 ? -7.90410 24.89102 38.59737 1.000 51.30000 302 VAL A CA 1
ATOM 2441 C C . VAL A 1 318 ? -6.69208 24.08601 39.03231 1.000 51.60000 302 VAL A C 1
ATOM 2442 O O . VAL A 1 318 ? -6.82205 23.03001 39.67030 1.000 50.60000 302 VAL A O 1
ATOM 2446 N N . PHE A 1 319 ? -5.48809 24.58302 38.73127 1.000 46.49000 303 PHE A N 1
ATOM 2447 C CA . PHE A 1 319 ? -4.29407 23.86602 39.16522 1.000 44.48000 303 PHE A CA 1
ATOM 2448 C C . PHE A 1 319 ? -4.13202 23.93000 40.67821 1.000 42.52000 303 PHE A C 1
ATOM 2449 O O . PHE A 1 319 ? -3.71599 22.94899 41.29518 1.000 41.38000 303 PHE A O 1
ATOM 2457 N N . GLY A 1 320 ? -4.44700 25.07099 41.29324 1.000 49.55000 304 GLY A N 1
ATOM 2458 C CA . GLY A 1 320 ? -4.37794 25.14997 42.74524 1.000 50.16000 304 GLY A CA 1
ATOM 2459 C C . GLY A 1 320 ? -5.31891 24.17496 43.42926 1.000 49.26000 304 GLY A C 1
ATOM 2460 O O . GLY A 1 320 ? -4.94388 23.50095 44.39824 1.000 48.86000 304 GLY A O 1
ATOM 2461 N N . GLU A 1 321 ? -6.55393 24.07496 42.92430 1.000 55.52000 305 GLU A N 1
ATOM 2462 C CA . GLU A 1 321 ? -7.49891 23.12295 43.50033 1.000 54.93000 305 GLU A CA 1
ATOM 2463 C C . GLU A 1 321 ? -7.03891 21.68495 43.28229 1.000 54.41000 305 GLU A C 1
ATOM 2464 O O . GLU A 1 321 ? -7.13087 20.85194 44.19528 1.000 54.77000 305 GLU A O 1
ATOM 2470 N N . TYR A 1 322 ? -6.55796 21.36697 42.07227 1.000 46.87000 306 TYR A N 1
ATOM 2471 C CA . TYR A 1 322 ? -5.97696 20.04698 41.83923 1.000 47.71000 306 TYR A CA 1
ATOM 2472 C C . TYR A 1 322 ? -4.84792 19.76597 42.81918 1.000 47.62000 306 TYR A C 1
ATOM 2473 O O . TYR A 1 322 ? -4.73290 18.65196 43.33916 1.000 46.92000 306 TYR A O 1
ATOM 2482 N N . GLU A 1 323 ? -3.99692 20.76297 43.07816 1.000 49.48000 307 GLU A N 1
ATOM 2483 C CA . GLU A 1 323 ? -2.83788 20.55296 43.93312 1.000 48.28000 307 GLU A CA 1
ATOM 2484 C C . GLU A 1 323 ? -3.26983 20.26694 45.36513 1.000 49.11000 307 GLU A C 1
ATOM 2485 O O . GLU A 1 323 ? -2.72680 19.36393 46.01510 1.000 46.13000 307 GLU A O 1
ATOM 2491 N N . ARG A 1 324 ? -4.27281 20.98993 45.86418 1.000 55.42000 308 ARG A N 1
ATOM 2492 C CA . ARG A 1 324 ? -4.67576 20.76091 47.25019 1.000 58.20000 308 ARG A CA 1
ATOM 2493 C C . ARG A 1 324 ? -5.51275 19.49190 47.40620 1.000 56.75000 308 ARG A C 1
ATOM 2494 O O . ARG A 1 324 ? -5.40471 18.80689 48.43719 1.000 57.76000 308 ARG A O 1
ATOM 2502 N N . GLN A 1 325 ? -6.23479 19.08592 46.36122 1.000 48.71000 309 GLN A N 1
ATOM 2503 C CA . GLN A 1 325 ? -6.90478 17.78891 46.39923 1.000 49.56000 309 GLN A CA 1
ATOM 2504 C C . GLN A 1 325 ? -5.89278 16.64792 46.35918 1.000 50.02000 309 GLN A C 1
ATOM 2505 O O . GLN A 1 325 ? -6.03075 15.65991 47.09217 1.000 49.51000 309 GLN A O 1
ATOM 2511 N N . SER A 1 326 ? -4.87681 16.76793 45.50114 1.000 50.47000 310 SER A N 1
ATOM 2512 C CA . SER A 1 326 ? -3.81881 15.76794 45.45209 1.000 47.43000 310 SER A CA 1
ATOM 2513 C C . SER A 1 326 ? -3.09976 15.66692 46.78806 1.000 46.65000 310 SER A C 1
ATOM 2514 O O . SER A 1 326 ? -2.80574 14.56291 47.26003 1.000 47.61000 310 SER A O 1
ATOM 2517 N N . HIS A 1 327 ? -2.80874 16.81491 47.41406 1.000 44.29000 311 HIS A N 1
ATOM 2518 C CA . HIS A 1 327 ? -2.15869 16.79690 48.71704 1.000 45.45000 311 HIS A CA 1
ATOM 2519 C C . HIS A 1 327 ? -3.00765 16.07488 49.75306 1.000 45.02000 311 HIS A C 1
ATOM 2520 O O . HIS A 1 327 ? -2.49362 15.24987 50.51803 1.000 45.66000 311 HIS A O 1
ATOM 2527 N N . GLY A 1 328 ? -4.31365 16.36087 49.78711 1.000 39.80000 312 GLY A N 1
ATOM 2528 C CA . GLY A 1 328 ? -5.16761 15.67986 50.75014 1.000 38.09000 312 GLY A CA 1
ATOM 2529 C C . GLY A 1 328 ? -5.22662 14.17886 50.52112 1.000 37.40000 312 GLY A C 1
ATOM 2530 O O . GLY A 1 328 ? -5.07858 13.38585 51.46310 1.000 39.57000 312 GLY A O 1
ATOM 2531 N N . LYS A 1 329 ? -5.47066 13.77488 49.27212 1.000 46.57000 313 LYS A N 1
ATOM 2532 C CA . LYS A 1 329 ? -5.45167 12.35488 48.91210 1.000 47.28000 313 LYS A CA 1
ATOM 2533 C C . LYS A 1 329 ? -4.16465 11.67688 49.36904 1.000 47.65000 313 LYS A C 1
ATOM 2534 O O . LYS A 1 329 ? -4.19062 10.60787 49.99103 1.000 46.17000 313 LYS A O 1
ATOM 2540 N N . LEU A 1 330 ? -3.01866 12.28189 49.04801 1.000 39.92000 314 LEU A N 1
ATOM 2541 C CA . LEU A 1 330 ? -1.74565 11.64989 49.36295 1.000 38.67000 314 LEU A CA 1
ATOM 2542 C C . LEU A 1 330 ? -1.53659 11.56087 50.86794 1.000 39.89000 314 LEU A C 1
ATOM 2543 O O . LEU A 1 330 ? -1.02257 10.55486 51.36591 1.000 41.40000 314 LEU A O 1
ATOM 2548 N N . ILE A 1 331 ? -1.95057 12.58686 51.61597 1.000 44.54000 315 ILE A N 1
ATOM 2549 C CA . ILE A 1 331 ? -1.78051 12.55984 53.06797 1.000 45.97000 315 ILE A CA 1
ATOM 2550 C C . ILE A 1 331 ? -2.62749 11.44683 53.67798 1.000 48.13000 315 ILE A C 1
ATOM 2551 O O . ILE A 1 331 ? -2.17245 10.70582 54.56096 1.000 47.64000 315 ILE A O 1
ATOM 2556 N N . LYS A 1 332 ? -3.86551 11.29983 53.19803 1.000 49.18000 316 LYS A N 1
ATOM 2557 C CA . LYS A 1 332 ? -4.73148 10.23882 53.70605 1.000 49.90000 316 LYS A CA 1
ATOM 2558 C C . LYS A 1 332 ? -4.14949 8.86182 53.40400 1.000 49.77000 316 LYS A C 1
ATOM 2559 O O . LYS A 1 332 ? -4.05345 8.00181 54.29499 1.000 48.52000 316 LYS A O 1
ATOM 2565 N N . ALA A 1 333 ? -3.72654 8.64884 52.15699 1.000 43.00000 317 ALA A N 1
ATOM 2566 C CA . ALA A 1 333 ? -3.14754 7.36085 51.78795 1.000 43.07000 317 ALA A CA 1
ATOM 2567 C C . ALA A 1 333 ? -1.89351 7.06484 52.60490 1.000 46.22000 317 ALA A C 1
ATOM 2568 O O . ALA A 1 333 ? -1.68849 5.92984 53.05187 1.000 47.96000 317 ALA A O 1
ATOM 2570 N N . ILE A 1 334 ? -1.05551 8.07984 52.83288 1.000 44.20000 318 ILE A N 1
ATOM 2571 C CA . ILE A 1 334 ? 0.18552 7.87084 53.57083 1.000 42.65000 318 ILE A CA 1
ATOM 2572 C C . ILE A 1 334 ? -0.11242 7.50482 55.01883 1.000 43.55000 318 ILE A C 1
ATOM 2573 O O . ILE A 1 334 ? 0.48060 6.57081 55.57180 1.000 44.25000 318 ILE A O 1
ATOM 2578 N N . GLU A 1 335 ? -1.03840 8.22580 55.65388 1.000 52.04000 319 GLU A N 1
ATOM 2579 C CA . GLU A 1 335 ? -1.38235 7.90978 57.03289 1.000 55.29000 319 GLU A CA 1
ATOM 2580 C C . GLU A 1 335 ? -2.17034 6.61378 57.15390 1.000 57.89000 319 GLU A C 1
ATOM 2581 O O . GLU A 1 335 ? -2.40830 6.15576 58.27690 1.000 56.97000 319 GLU A O 1
ATOM 2587 N N . GLY A 1 336 ? -2.57638 6.01479 56.03191 1.000 64.27000 320 GLY A N 1
ATOM 2588 C CA . GLY A 1 336 ? -3.10637 4.66579 56.09891 1.000 64.66000 320 GLY A CA 1
ATOM 2589 C C . GLY A 1 336 ? -2.07336 3.56979 56.28785 1.000 66.01000 320 GLY A C 1
ATOM 2590 O O . GLY A 1 336 ? -2.45235 2.43379 56.59585 1.000 66.14000 320 GLY A O 1
ATOM 2591 N N . HIS A 1 337 ? -0.78537 3.87580 56.12481 1.000 63.27000 321 HIS A N 1
ATOM 2592 C CA . HIS A 1 337 ? 0.26063 2.86180 56.18776 1.000 62.70000 321 HIS A CA 1
ATOM 2593 C C . HIS A 1 337 ? 0.60269 2.49578 57.62774 1.000 64.81000 321 HIS A C 1
ATOM 2594 O O . HIS A 1 337 ? 0.50972 3.31677 58.54375 1.000 65.39000 321 HIS A O 1
ATOM 2601 N N . SER A 1 338 ? 1.01570 1.23978 57.81671 1.000 69.69000 322 SER A N 1
ATOM 2602 C CA . SER A 1 338 ? 1.21975 0.67676 59.14269 1.000 69.92000 322 SER A CA 1
ATOM 2603 C C . SER A 1 338 ? 2.63077 0.87276 59.68864 1.000 71.59000 322 SER A C 1
ATOM 2604 O O . SER A 1 338 ? 2.86882 0.54675 60.85563 1.000 75.51000 322 SER A O 1
ATOM 2607 N N . ASN A 1 339 ? 3.56674 1.38378 58.89561 1.000 58.76000 323 ASN A N 1
ATOM 2608 C CA . ASN A 1 339 ? 4.93376 1.60877 59.34856 1.000 56.93000 323 ASN A CA 1
ATOM 2609 C C . ASN A 1 339 ? 5.17776 3.10977 59.43458 1.000 56.30000 323 ASN A C 1
ATOM 2610 O O . ASN A 1 339 ? 5.00672 3.82479 58.44059 1.000 53.75000 323 ASN A O 1
ATOM 2615 N N . LYS A 1 340 ? 5.59080 3.57676 60.61557 1.000 52.53000 324 LYS A N 1
ATOM 2616 C CA . LYS A 1 340 ? 5.78380 5.00976 60.82158 1.000 52.14000 324 LYS A CA 1
ATOM 2617 C C . LYS A 1 340 ? 6.97877 5.53677 60.03654 1.000 49.25000 324 LYS A C 1
ATOM 2618 O O . LYS A 1 340 ? 6.93675 6.65678 59.51756 1.000 48.81000 324 LYS A O 1
ATOM 2624 N N . ALA A 1 341 ? 8.06577 4.76178 59.96549 1.000 41.33000 325 ALA A N 1
ATOM 2625 C CA . ALA A 1 341 ? 9.22174 5.20079 59.18945 1.000 41.30000 325 ALA A CA 1
ATOM 2626 C C . ALA A 1 341 ? 8.86368 5.37381 57.71947 1.000 41.75000 325 ALA A C 1
ATOM 2627 O O . ALA A 1 341 ? 9.29466 6.33982 57.07347 1.000 41.95000 325 ALA A O 1
ATOM 2629 N N . VAL A 1 342 ? 8.07767 4.44081 57.17149 1.000 41.73000 326 VAL A N 1
ATOM 2630 C CA . VAL A 1 342 ? 7.60761 4.56483 55.79351 1.000 40.76000 326 VAL A CA 1
ATOM 2631 C C . VAL A 1 342 ? 6.76660 5.82683 55.62455 1.000 38.89000 326 VAL A C 1
ATOM 2632 O O . VAL A 1 342 ? 6.88456 6.54685 54.62256 1.000 38.73000 326 VAL A O 1
ATOM 2636 N N . GLN A 1 343 ? 5.89364 6.10481 56.59359 1.000 42.77000 327 GLN A N 1
ATOM 2637 C CA . GLN A 1 343 ? 5.08363 7.31581 56.53664 1.000 44.18000 327 GLN A CA 1
ATOM 2638 C C . GLN A 1 343 ? 5.96363 8.55782 56.53362 1.000 44.45000 327 GLN A C 1
ATOM 2639 O O . GLN A 1 343 ? 5.69360 9.51983 55.80765 1.000 41.89000 327 GLN A O 1
ATOM 2645 N N . PHE A 1 344 ? 7.00766 8.55781 57.36258 1.000 38.86000 328 PHE A N 1
ATOM 2646 C CA . PHE A 1 344 ? 7.93866 9.67981 57.38556 1.000 39.07000 328 PHE A CA 1
ATOM 2647 C C . PHE A 1 344 ? 8.62161 9.84983 56.03454 1.000 37.31000 328 PHE A C 1
ATOM 2648 O O . PHE A 1 344 ? 8.76058 10.97084 55.53755 1.000 35.00000 328 PHE A O 1
ATOM 2656 N N . VAL A 1 345 ? 9.04659 8.74184 55.41751 1.000 36.87000 329 VAL A N 1
ATOM 2657 C CA . VAL A 1 345 ? 9.67354 8.81786 54.09949 1.000 36.63000 329 VAL A CA 1
ATOM 2658 C C . VAL A 1 345 ? 8.71750 9.44287 53.09053 1.000 36.48000 329 VAL A C 1
ATOM 2659 O O . VAL A 1 345 ? 9.08247 10.35788 52.34153 1.000 36.94000 329 VAL A O 1
ATOM 2663 N N . LEU A 1 346 ? 7.47050 8.97087 53.07257 1.000 35.19000 330 LEU A N 1
ATOM 2664 C CA . LEU A 1 346 ? 6.52046 9.44988 52.06961 1.000 33.78000 330 LEU A CA 1
ATOM 2665 C C . LEU A 1 346 ? 6.12446 10.90687 52.30965 1.000 34.09000 330 LEU A C 1
ATOM 2666 O O . LEU A 1 346 ? 6.02142 11.69189 51.35666 1.000 33.76000 330 LEU A O 1
ATOM 2671 N N . LYS A 1 347 ? 5.92851 11.30186 53.57166 1.000 36.21000 331 LYS A N 1
ATOM 2672 C CA . LYS A 1 347 ? 5.59151 12.69385 53.85769 1.000 37.50000 331 LYS A CA 1
ATOM 2673 C C . LYS A 1 347 ? 6.76750 13.62386 53.58266 1.000 37.79000 331 LYS A C 1
ATOM 2674 O O . LYS A 1 347 ? 6.57048 14.76186 53.13768 1.000 35.35000 331 LYS A O 1
ATOM 2680 N N . SER A 1 348 ? 7.99551 13.17186 53.85361 1.000 44.03000 332 SER A N 1
ATOM 2681 C CA . SER A 1 348 ? 9.15950 13.97987 53.52058 1.000 46.11000 332 SER A CA 1
ATOM 2682 C C . SER A 1 348 ? 9.25444 14.17289 52.01658 1.000 43.94000 332 SER A C 1
ATOM 2683 O O . SER A 1 348 ? 9.55042 15.27590 51.54258 1.000 43.20000 332 SER A O 1
ATOM 2686 N N . SER A 1 349 ? 8.98842 13.11090 51.24757 1.000 41.50000 333 SER A N 1
ATOM 2687 C CA . SER A 1 349 ? 8.95836 13.23492 49.79457 1.000 39.90000 333 SER A CA 1
ATOM 2688 C C . SER A 1 349 ? 7.88734 14.22792 49.35063 1.000 42.12000 333 SER A C 1
ATOM 2689 O O . SER A 1 349 ? 8.10930 15.02194 48.42763 1.000 40.56000 333 SER A O 1
ATOM 2692 N N . LEU A 1 350 ? 6.71936 14.20091 49.99767 1.000 39.87000 334 LEU A N 1
ATOM 2693 C CA . LEU A 1 350 ? 5.62135 15.07591 49.58572 1.000 39.39000 334 LEU A CA 1
ATOM 2694 C C . LEU A 1 350 ? 5.91435 16.54591 49.89273 1.000 39.61000 334 LEU A C 1
ATOM 2695 O O . LEU A 1 350 ? 5.67832 17.41892 49.05176 1.000 38.48000 334 LEU A O 1
ATOM 2700 N N . GLU A 1 351 ? 6.42940 16.84589 51.08772 1.000 47.89000 335 GLU A N 1
ATOM 2701 C CA . GLU A 1 351 ? 6.57841 18.24589 51.47373 1.000 51.13000 335 GLU A CA 1
ATOM 2702 C C . GLU A 1 351 ? 7.73838 18.92490 50.76170 1.000 48.48000 335 GLU A C 1
ATOM 2703 O O . GLU A 1 351 ? 7.75937 20.15990 50.68472 1.000 48.54000 335 GLU A O 1
ATOM 2709 N N . LYS A 1 352 ? 8.69336 18.15791 50.22865 1.000 42.36000 336 LYS A N 1
ATOM 2710 C CA . LYS A 1 352 ? 9.74033 18.77593 49.42562 1.000 44.40000 336 LYS A CA 1
ATOM 2711 C C . LYS A 1 352 ? 9.19728 19.37594 48.13165 1.000 45.67000 336 LYS A C 1
ATOM 2712 O O . LYS A 1 352 ? 9.79225 20.32595 47.60164 1.000 43.01000 336 LYS A O 1
ATOM 2718 N N . ILE A 1 353 ? 8.06326 18.88095 47.63569 1.000 42.07000 337 ILE A N 1
ATO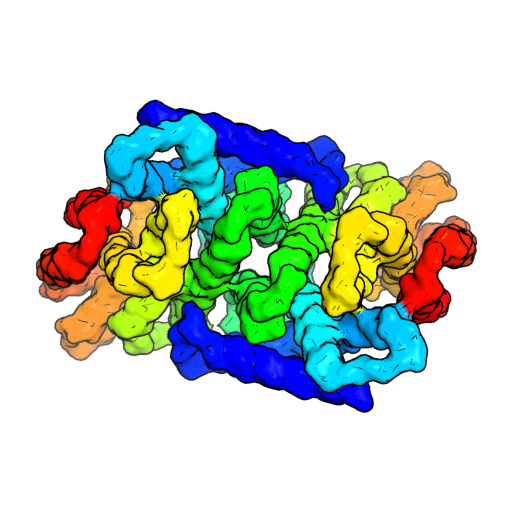M 2719 C CA . ILE A 1 353 ? 7.54021 19.31096 46.34371 1.000 41.45000 337 ILE A CA 1
ATOM 2720 C C . ILE A 1 353 ? 6.22421 20.07096 46.45377 1.000 43.17000 337 ILE A C 1
ATOM 2721 O O . ILE A 1 353 ? 5.84117 20.74697 45.48679 1.000 43.11000 337 ILE A O 1
ATOM 2726 N N . TYR A 1 354 ? 5.51625 19.98094 47.57780 1.000 37.60000 338 TYR A N 1
ATOM 2727 C CA . TYR A 1 354 ? 4.23326 20.66293 47.72085 1.000 38.37000 338 TYR A CA 1
ATOM 2728 C C . TYR A 1 354 ? 4.42025 22.17093 47.59587 1.000 38.42000 338 TYR A C 1
ATOM 2729 O O . TYR A 1 354 ? 5.17827 22.77293 48.36085 1.000 37.61000 338 TYR A O 1
ATOM 2738 N N . GLN A 1 355 ? 3.73321 22.77095 46.62290 1.000 43.22000 339 GLN A N 1
ATOM 2739 C CA . GLN A 1 355 ? 3.78119 24.21495 46.36892 1.000 44.64000 339 GLN A CA 1
ATOM 2740 C C . GLN A 1 355 ? 5.19118 24.70296 46.03787 1.000 43.34000 339 GLN A C 1
ATOM 2741 O O . GLN A 1 355 ? 5.54419 25.85096 46.32888 1.000 44.43000 339 GLN A O 1
ATOM 2747 N N . ARG A 1 356 ? 6.01116 23.84597 45.42883 1.000 39.18000 340 ARG A N 1
ATOM 2748 C CA . ARG A 1 356 ? 7.32114 24.27498 44.95879 1.000 39.35000 340 ARG A CA 1
ATOM 2749 C C . ARG A 1 356 ? 7.17710 25.27800 43.81781 1.000 40.89000 340 ARG A C 1
ATOM 2750 O O . ARG A 1 356 ? 6.14907 25.34900 43.13785 1.000 40.06000 340 ARG A O 1
ATOM 2758 N N . GLN A 1 357 ? 8.23009 26.07300 43.61278 1.000 46.13000 341 GLN A N 1
ATOM 2759 C CA . GLN A 1 357 ? 8.29304 26.99202 42.48779 1.000 46.50000 341 GLN A CA 1
ATOM 2760 C C . GLN A 1 357 ? 9.40300 26.67204 41.49574 1.000 45.94000 341 GLN A C 1
ATOM 2761 O O . GLN A 1 357 ? 9.58397 27.42605 40.53175 1.000 48.47000 341 GLN A O 1
ATOM 2767 N N . LYS A 1 358 ? 10.15102 25.59404 41.70470 1.000 54.08000 342 LYS A N 1
ATOM 2768 C CA . LYS A 1 358 ? 11.25698 25.24405 40.81965 1.000 56.46000 342 LYS A CA 1
ATOM 2769 C C . LYS A 1 358 ? 11.52299 23.74405 40.89062 1.000 58.22000 342 LYS A C 1
ATOM 2770 O O . LYS A 1 358 ? 12.20496 23.17707 40.03959 1.000 57.15000 342 LYS A O 1
ATOM 2777 N N . ASP B 1 19 ? 12.00615 -29.17839 12.12836 1.000 98.84000 3 ASP B N 1
ATOM 2778 C CA . ASP B 1 19 ? 12.05209 -29.84042 13.42635 1.000 100.37000 3 ASP B CA 1
ATOM 2779 C C . ASP B 1 19 ? 12.32605 -28.83844 14.54538 1.000 96.98000 3 ASP B C 1
ATOM 2780 O O . ASP B 1 19 ? 11.41102 -28.38645 15.21935 1.000 93.57000 3 ASP B O 1
ATOM 2785 N N . LEU B 1 20 ? 13.59204 -28.49045 14.73044 1.000 81.66000 4 LEU B N 1
ATOM 2786 C CA . LEU B 1 20 ? 13.97200 -27.54947 15.76448 1.000 78.91000 4 LEU B CA 1
ATOM 2787 C C . LEU B 1 20 ? 13.75102 -26.11346 15.33250 1.000 80.09000 4 LEU B C 1
ATOM 2788 O O . LEU B 1 20 ? 13.31099 -25.28647 16.11949 1.000 80.15000 4 LEU B O 1
ATOM 2793 N N . LYS B 1 21 ? 14.03508 -25.82144 14.07151 1.000 82.48000 5 LYS B N 1
ATOM 2794 C CA . LYS B 1 21 ? 13.89410 -24.45343 13.56553 1.000 80.16000 5 LYS B CA 1
ATOM 2795 C C . LYS B 1 21 ? 12.43911 -23.99242 13.56848 1.000 78.87000 5 LYS B C 1
ATOM 2796 O O . LYS B 1 21 ? 12.13909 -22.83443 13.90449 1.000 78.90000 5 LYS B O 1
ATOM 2802 N N . SER B 1 22 ? 11.51812 -24.88741 13.20942 1.000 69.43000 6 SER B N 1
ATOM 2803 C CA . SER B 1 22 ? 10.10312 -24.53941 13.26337 1.000 68.95000 6 SER B CA 1
ATOM 2804 C C . SER B 1 22 ? 9.66906 -24.26043 14.69436 1.000 66.79000 6 SER B C 1
ATOM 2805 O O . SER B 1 22 ? 8.95005 -23.28844 14.96034 1.000 69.64000 6 SER B O 1
ATOM 2808 N N . LYS B 1 23 ? 10.12201 -25.09545 15.63736 1.000 74.48000 7 LYS B N 1
ATOM 2809 C CA . LYS B 1 23 ? 9.81495 -24.87748 17.04435 1.000 75.27000 7 LYS B CA 1
ATOM 2810 C C . LYS B 1 23 ? 10.40094 -23.55149 17.52740 1.000 73.63000 7 LYS B C 1
ATOM 2811 O O . LYS B 1 23 ? 9.78890 -22.87550 18.36239 1.000 75.39000 7 LYS B O 1
ATOM 2817 N N . PHE B 1 24 ? 11.56396 -23.15548 16.99146 1.000 57.41000 8 PHE B N 1
ATOM 2818 C CA . PHE B 1 24 ? 12.17995 -21.88149 17.36251 1.000 56.05000 8 PHE B CA 1
ATOM 2819 C C . PHE B 1 24 ? 11.31497 -20.69948 16.92149 1.000 55.10000 8 PHE B C 1
ATOM 2820 O O . PHE B 1 24 ? 11.09594 -19.74849 17.69050 1.000 53.89000 8 PHE B O 1
ATOM 2828 N N . LEU B 1 25 ? 10.76502 -20.76946 15.70447 1.000 70.40000 9 LEU B N 1
ATOM 2829 C CA . LEU B 1 25 ? 9.92105 -19.66645 15.24545 1.000 72.12000 9 LEU B CA 1
ATOM 2830 C C . LEU B 1 25 ? 8.58901 -19.64346 16.00940 1.000 69.69000 9 LEU B C 1
ATOM 2831 O O . LEU B 1 25 ? 8.08000 -18.56746 16.37440 1.000 70.15000 9 LEU B O 1
ATOM 2836 N N . GLU B 1 26 ? 8.07000 -20.82646 16.34535 1.000 58.55000 10 GLU B N 1
ATOM 2837 C CA . GLU B 1 26 ? 6.89096 -20.92347 17.20030 1.000 59.94000 10 GLU B CA 1
ATOM 2838 C C . GLU B 1 26 ? 7.15390 -20.26250 18.54732 1.000 57.51000 10 GLU B C 1
ATOM 2839 O O . GLU B 1 26 ? 6.29388 -19.55151 19.08630 1.000 56.95000 10 GLU B O 1
ATOM 2845 N N . VAL B 1 27 ? 8.35388 -20.46151 19.09037 1.000 48.00000 11 VAL B N 1
ATOM 2846 C CA . VAL B 1 27 ? 8.69083 -19.84254 20.36040 1.000 47.45000 11 VAL B CA 1
ATOM 2847 C C . VAL B 1 27 ? 8.76984 -18.32954 20.20443 1.000 47.50000 11 VAL B C 1
ATOM 2848 O O . VAL B 1 27 ? 8.42980 -17.58455 21.13543 1.000 45.56000 11 VAL B O 1
ATOM 2852 N N . TYR B 1 28 ? 9.20989 -17.84551 19.03946 1.000 48.72000 12 TYR B N 1
ATOM 2853 C CA . TYR B 1 28 ? 9.13590 -16.40251 18.79948 1.000 48.10000 12 TYR B CA 1
ATOM 2854 C C . TYR B 1 28 ? 7.70390 -15.90251 18.94743 1.000 47.74000 12 TYR B C 1
ATOM 2855 O O . TYR B 1 28 ? 7.45188 -14.86952 19.58444 1.000 45.96000 12 TYR B O 1
ATOM 2864 N N . SER B 1 29 ? 6.75392 -16.61549 18.33538 1.000 55.86000 13 SER B N 1
ATOM 2865 C CA . SER B 1 29 ? 5.35792 -16.18349 18.43932 1.000 53.92000 13 SER B CA 1
ATOM 2866 C C . SER B 1 29 ? 4.88286 -16.17952 1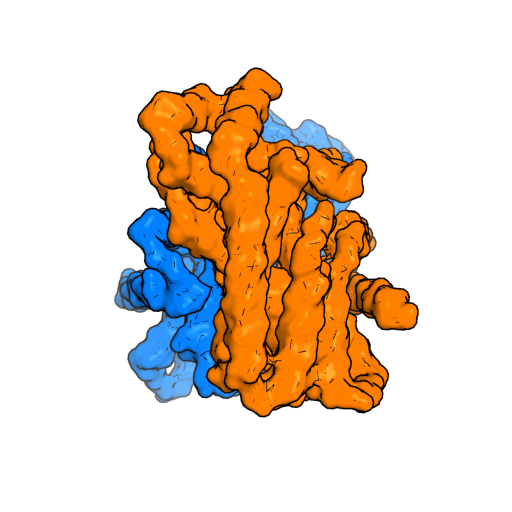9.89230 1.000 50.76000 13 SER B C 1
ATOM 2867 O O . SER B 1 29 ? 4.22984 -15.22152 20.34629 1.000 50.92000 13 SER B O 1
ATOM 2870 N N . VAL B 1 30 ? 5.24982 -17.21753 20.64730 1.000 49.86000 14 VAL B N 1
ATOM 2871 C CA . VAL B 1 30 ? 4.90176 -17.28056 22.07128 1.000 48.28000 14 VAL B CA 1
ATOM 2872 C C . VAL B 1 30 ? 5.45073 -16.07257 22.82333 1.000 46.88000 14 VAL B C 1
ATOM 2873 O O . VAL B 1 30 ? 4.73170 -15.40259 23.58431 1.000 47.18000 14 VAL B O 1
ATOM 2877 N N . LEU B 1 31 ? 6.74474 -15.79357 22.63939 1.000 37.79000 15 LEU B N 1
ATOM 2878 C CA . LEU B 1 31 ? 7.38471 -14.72559 23.38844 1.000 36.53000 15 LEU B CA 1
ATOM 2879 C C . LEU B 1 31 ? 6.78673 -13.36858 23.03844 1.000 37.42000 15 LEU B C 1
ATOM 2880 O O . LEU B 1 31 ? 6.60770 -12.51760 23.91845 1.000 35.90000 15 LEU B O 1
ATOM 2885 N N . LYS B 1 32 ? 6.47279 -13.15256 21.75943 1.000 46.16000 16 LYS B N 1
ATOM 2886 C CA . LYS B 1 32 ? 5.85481 -11.89155 21.36443 1.000 45.74000 16 LYS B CA 1
ATOM 2887 C C . LYS B 1 32 ? 4.49578 -11.71356 22.02937 1.000 45.60000 16 LYS B C 1
ATOM 2888 O O . LYS B 1 32 ? 4.16176 -10.61756 22.49738 1.000 45.36000 16 LYS B O 1
ATOM 2894 N N . SER B 1 33 ? 3.69377 -12.78556 22.08232 1.000 41.65000 17 SER B N 1
ATOM 2895 C CA . SER B 1 33 ? 2.39875 -12.68856 22.75526 1.000 42.52000 17 SER B CA 1
ATOM 2896 C C . SER B 1 33 ? 2.57068 -12.31659 24.22728 1.000 42.59000 17 SER B C 1
ATOM 2897 O O . SER B 1 33 ? 1.89766 -11.40960 24.74727 1.000 42.74000 17 SER B O 1
ATOM 2900 N N . GLU B 1 34 ? 3.50365 -12.98861 24.91130 1.000 43.74000 18 GLU B N 1
ATOM 2901 C CA . GLU B 1 34 ? 3.72959 -12.67464 26.32132 1.000 41.31000 18 GLU B CA 1
ATOM 2902 C C . GLU B 1 34 ? 4.18759 -11.23064 26.50637 1.000 42.70000 18 GLU B C 1
ATOM 2903 O O . GLU B 1 34 ? 3.74155 -10.54766 27.43636 1.000 41.46000 18 GLU B O 1
ATOM 2909 N N . LEU B 1 35 ? 5.07363 -10.74963 25.63141 1.000 32.57000 19 LEU B N 1
ATOM 2910 C CA . LEU B 1 35 ? 5.55063 -9.37663 25.75646 1.000 33.44000 19 LEU B CA 1
ATOM 2911 C C . LEU B 1 35 ? 4.42464 -8.37262 25.54143 1.000 36.11000 19 LEU B C 1
ATOM 2912 O O . LEU B 1 35 ? 4.36661 -7.34164 26.22145 1.000 32.96000 19 LEU B O 1
ATOM 2917 N N . LEU B 1 36 ? 3.51868 -8.65360 24.60339 1.000 42.14000 20 LEU B N 1
ATOM 2918 C CA . LEU B 1 36 ? 2.40669 -7.73459 24.38736 1.000 42.88000 20 LEU B CA 1
ATOM 2919 C C . LEU B 1 36 ? 1.29965 -7.89161 25.41731 1.000 44.17000 20 LEU B C 1
ATOM 2920 O O . LEU B 1 36 ? 0.33665 -7.11861 25.37728 1.000 42.23000 20 LEU B O 1
ATOM 2925 N N . ASN B 1 37 ? 1.40560 -8.84863 26.33229 1.000 51.83000 21 ASN B N 1
ATOM 2926 C CA . ASN B 1 37 ? 0.51655 -8.87965 27.48825 1.000 49.96000 21 ASN B CA 1
ATOM 2927 C C . ASN B 1 37 ? 1.29650 -8.72867 28.79529 1.000 50.12000 21 ASN B C 1
ATOM 2928 O O . ASN B 1 37 ? 0.99645 -9.37869 29.79927 1.000 49.87000 21 ASN B O 1
ATOM 2933 N N . ASP B 1 38 ? 2.27750 -7.83268 28.80335 1.000 43.06000 22 ASP B N 1
ATOM 2934 C CA . ASP B 1 38 ? 3.18245 -7.67070 29.94039 1.000 43.11000 22 ASP B CA 1
ATOM 2935 C C . ASP B 1 38 ? 2.48941 -6.89872 31.05938 1.000 42.98000 22 ASP B C 1
ATOM 2936 O O . ASP B 1 38 ? 2.03442 -5.77372 30.82838 1.000 42.68000 22 ASP B O 1
ATOM 2941 N N . PRO B 1 39 ? 2.40935 -7.44574 32.27736 1.000 53.69000 23 PRO B N 1
ATOM 2942 C CA . PRO B 1 39 ? 1.70631 -6.73476 33.36135 1.000 52.92000 23 PRO B CA 1
ATOM 2943 C C . PRO B 1 39 ? 2.44529 -5.50877 33.88140 1.000 51.48000 23 PRO B C 1
ATOM 2944 O O . PRO B 1 39 ? 1.85626 -4.74479 34.65339 1.000 53.38000 23 PRO B O 1
ATOM 2948 N N . ALA B 1 40 ? 3.70031 -5.29277 33.49746 1.000 37.14000 24 ALA B N 1
ATOM 2949 C CA . ALA B 1 40 ? 4.44029 -4.13878 33.98551 1.000 35.90000 24 ALA B CA 1
ATOM 2950 C C . ALA B 1 40 ? 4.16033 -2.87177 33.18852 1.000 35.92000 24 ALA B C 1
ATOM 2951 O O . ALA B 1 40 ? 4.64732 -1.80077 33.56756 1.000 36.06000 24 ALA B O 1
ATOM 2953 N N . PHE B 1 41 ? 3.37937 -2.95874 32.11549 1.000 37.66000 25 PHE B N 1
ATOM 2954 C CA . PHE B 1 41 ? 3.07141 -1.80073 31.29550 1.000 37.64000 25 PHE B CA 1
ATOM 2955 C C . PHE B 1 41 ? 1.59243 -1.81372 30.94443 1.000 39.34000 25 PHE B C 1
ATOM 2956 O O . PHE B 1 41 ? 0.99143 -2.87471 30.75139 1.000 39.26000 25 PHE B O 1
ATOM 2964 N N . ASP B 1 42 ? 1.01344 -0.61771 30.84243 1.000 44.85000 26 ASP B N 1
ATOM 2965 C CA . ASP B 1 42 ? -0.40755 -0.44470 30.54437 1.000 44.19000 26 ASP B CA 1
ATOM 2966 C C . ASP B 1 42 ? -0.54949 -0.21567 29.04337 1.000 45.61000 26 ASP B C 1
ATOM 2967 O O . ASP B 1 42 ? -0.53946 0.91834 28.56339 1.000 48.65000 26 ASP B O 1
ATOM 2972 N N . PHE B 1 43 ? -0.67546 -1.30966 28.29835 1.000 41.20000 27 PHE B N 1
ATOM 2973 C CA . PHE B 1 43 ? -0.79339 -1.22663 26.84934 1.000 40.74000 27 PHE B CA 1
ATOM 2974 C C . PHE B 1 43 ? -2.15838 -0.69162 26.43829 1.000 42.58000 27 PHE B C 1
ATOM 2975 O O . PHE B 1 43 ? -3.17140 -0.95863 27.09025 1.000 42.97000 27 PHE B O 1
ATOM 2983 N N . THR B 1 44 ? -2.17633 0.07040 25.35131 1.000 41.10000 28 THR B N 1
ATOM 2984 C CA . THR B 1 44 ? -3.38129 0.36242 24.59026 1.000 42.89000 28 THR B CA 1
ATOM 2985 C C . THR B 1 44 ? -3.19423 -0.18855 23.18026 1.000 44.34000 28 THR B C 1
ATOM 2986 O O . THR B 1 44 ? -2.12922 -0.70755 22.83730 1.000 43.76000 28 THR B O 1
ATOM 2990 N N . ASP B 1 45 ? -4.24120 -0.07454 22.36222 1.000 47.27000 29 ASP B N 1
ATOM 2991 C CA . ASP B 1 45 ? -4.15514 -0.58651 20.99521 1.000 47.67000 29 ASP B CA 1
ATOM 2992 C C . ASP B 1 45 ? -3.01811 0.07450 20.22827 1.000 50.34000 29 ASP B C 1
ATOM 2993 O O . ASP B 1 45 ? -2.30608 -0.58649 19.46729 1.000 51.68000 29 ASP B O 1
ATOM 2998 N N . ASP B 1 46 ? -2.81511 1.37450 20.44631 1.000 55.75000 30 ASP B N 1
ATOM 2999 C CA . ASP B 1 46 ? -1.77508 2.10051 19.72536 1.000 56.22000 30 ASP B CA 1
ATOM 3000 C C . ASP B 1 46 ? -0.39010 1.56650 20.06841 1.000 52.20000 30 ASP B C 1
ATOM 3001 O O . ASP B 1 46 ? 0.38894 1.19951 19.17644 1.000 53.21000 30 ASP B O 1
ATOM 3006 N N . SER B 1 47 ? -0.07115 1.48447 21.36242 1.000 39.12000 31 SER B N 1
ATOM 3007 C CA . SER B 1 47 ? 1.26783 1.05846 21.75947 1.000 41.42000 31 SER B CA 1
ATOM 3008 C C . SER B 1 47 ? 1.47284 -0.43154 21.51945 1.000 39.83000 31 SER B C 1
ATOM 3009 O O . SER B 1 47 ? 2.58185 -0.86253 21.18149 1.000 40.99000 31 SER B O 1
ATOM 3012 N N . ARG B 1 48 ? 0.40883 -1.22254 21.63139 1.000 42.06000 32 ARG B N 1
ATOM 3013 C CA . ARG B 1 48 ? 0.52784 -2.64753 21.35237 1.000 43.60000 32 ARG B CA 1
ATOM 3014 C C . ARG B 1 48 ? 0.79890 -2.90050 19.87238 1.000 44.15000 32 ARG B C 1
ATOM 3015 O O . ARG B 1 48 ? 1.68191 -3.69950 19.52640 1.000 45.80000 32 ARG B O 1
ATOM 3023 N N . LEU B 1 49 ? 0.08994 -2.19249 18.98836 1.000 43.16000 33 LEU B N 1
ATOM 3024 C CA . LEU B 1 49 ? 0.37000 -2.32746 17.56137 1.000 44.80000 33 LEU B CA 1
ATOM 3025 C C . LEU B 1 49 ? 1.76002 -1.80346 17.21544 1.000 45.65000 33 LEU B C 1
ATOM 3026 O O . LEU B 1 49 ? 2.46105 -2.40544 16.38946 1.000 45.03000 33 LEU B O 1
ATOM 3031 N N . TRP B 1 50 ? 2.16999 -0.68747 17.82548 1.000 40.70000 34 TRP B N 1
ATOM 3032 C CA . TRP B 1 50 ? 3.50701 -0.16647 17.56955 1.000 42.57000 34 TRP B CA 1
ATOM 3033 C C . TRP B 1 50 ? 4.57199 -1.19848 17.92157 1.000 41.52000 34 TRP B C 1
ATOM 3034 O O . TRP B 1 50 ? 5.45502 -1.50847 17.10860 1.000 44.63000 34 TRP B O 1
ATOM 3045 N N . VAL B 1 51 ? 4.49793 -1.75150 19.13356 1.000 40.14000 35 VAL B N 1
ATOM 3046 C CA . VAL B 1 51 ? 5.50191 -2.71951 19.55658 1.000 37.21000 35 VAL B CA 1
ATOM 3047 C C . VAL B 1 51 ? 5.46395 -3.96550 18.67756 1.000 38.14000 35 VAL B C 1
ATOM 3048 O O . VAL B 1 51 ? 6.50996 -4.52649 18.34159 1.000 39.84000 35 VAL B O 1
ATOM 3052 N N . GLU B 1 52 ? 4.26896 -4.41448 18.27150 1.000 46.83000 36 GLU B N 1
ATOM 3053 C CA . GLU B 1 52 ? 4.22099 -5.65847 17.50547 1.000 48.51000 36 GLU B CA 1
ATOM 3054 C C . GLU B 1 52 ? 4.76505 -5.46745 16.08950 1.000 49.01000 36 GLU B C 1
ATOM 3055 O O . GLU B 1 52 ? 5.49307 -6.33144 15.57952 1.000 50.96000 36 GLU B O 1
ATOM 3061 N N . ARG B 1 53 ? 4.45608 -4.32343 15.45651 1.000 55.91000 37 ARG B N 1
ATOM 3062 C CA . ARG B 1 53 ? 5.05714 -4.01041 14.16154 1.000 56.80000 37 ARG B CA 1
ATOM 3063 C C . ARG B 1 53 ? 6.57414 -3.90742 14.28561 1.000 58.65000 37 ARG B C 1
ATOM 3064 O O . ARG B 1 53 ? 7.30717 -4.44340 13.44763 1.000 56.17000 37 ARG B O 1
ATOM 3072 N N . MET B 1 54 ? 7.06109 -3.24644 15.33764 1.000 45.25000 38 MET B N 1
ATOM 3073 C CA . MET B 1 54 ? 8.50009 -3.07445 15.50771 1.000 44.71000 38 MET B CA 1
ATOM 3074 C C . MET B 1 54 ? 9.19407 -4.41845 15.69771 1.000 44.87000 38 MET B C 1
ATOM 3075 O O . MET B 1 54 ? 10.24110 -4.68844 15.08975 1.000 45.32000 38 MET B O 1
ATOM 3080 N N . LEU B 1 55 ? 8.59804 -5.28547 16.52067 1.000 45.61000 39 LEU B N 1
ATOM 3081 C CA . LEU B 1 55 ? 9.12802 -6.62647 16.72367 1.000 44.82000 39 LEU B CA 1
ATOM 3082 C C . LEU B 1 55 ? 9.19208 -7.38545 15.40665 1.000 47.08000 39 LEU B C 1
ATOM 3083 O O . LEU B 1 55 ? 10.24609 -7.91144 15.03669 1.000 45.75000 39 LEU B O 1
ATOM 3088 N N . ASP B 1 56 ? 8.07511 -7.43843 14.67460 1.000 46.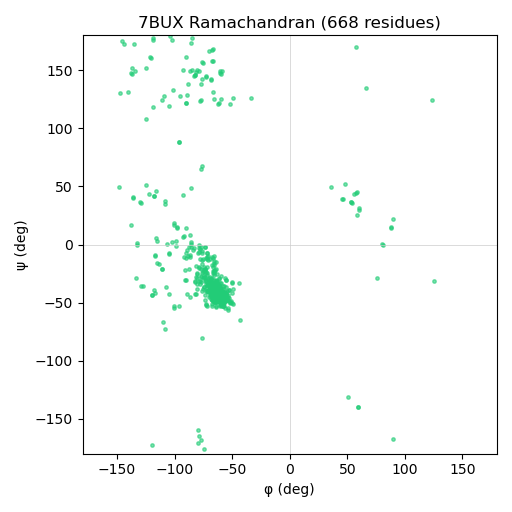10000 40 ASP B N 1
ATOM 3089 C CA . ASP B 1 56 ? 8.05216 -8.20841 13.43559 1.000 46.75000 40 ASP B CA 1
ATOM 3090 C C . ASP B 1 56 ? 9.02520 -7.65139 12.40564 1.000 47.79000 40 ASP B C 1
ATOM 3091 O O . ASP B 1 56 ? 9.56524 -8.40937 11.59365 1.000 47.52000 40 ASP B O 1
ATOM 3096 N N . TYR B 1 57 ? 9.26421 -6.33939 12.41468 1.000 48.04000 41 TYR B N 1
ATOM 3097 C CA . TYR B 1 57 ? 10.17025 -5.77637 11.42073 1.000 49.57000 41 TYR B CA 1
ATOM 3098 C C . TYR B 1 57 ? 11.63524 -6.00038 11.77278 1.000 50.82000 41 TYR B C 1
ATOM 3099 O O . TYR B 1 57 ? 12.45927 -6.14737 10.86982 1.000 51.85000 41 TYR B O 1
ATOM 3108 N N . ASN B 1 58 ? 11.98318 -6.04441 13.06680 1.000 42.03000 42 ASN B N 1
ATOM 3109 C CA . ASN B 1 58 ? 13.39217 -6.03442 13.43886 1.000 43.61000 42 ASN B CA 1
ATOM 3110 C C . ASN B 1 58 ? 13.92814 -7.33443 14.02786 1.000 44.50000 42 ASN B C 1
ATOM 3111 O O . ASN B 1 58 ? 15.14414 -7.53544 14.00091 1.000 44.44000 42 ASN B O 1
ATOM 3116 N N . VAL B 1 59 ? 13.08411 -8.21644 14.55380 1.000 41.28000 43 VAL B N 1
ATOM 3117 C CA . VAL B 1 59 ? 13.60607 -9.32646 15.35281 1.000 40.14000 43 VAL B CA 1
ATOM 3118 C C . VAL B 1 59 ? 13.68610 -10.64944 14.58678 1.000 43.57000 43 VAL B C 1
ATOM 3119 O O . VAL B 1 59 ? 14.77210 -11.24745 14.54682 1.000 47.11000 43 VAL B O 1
ATOM 3123 N N . PRO B 1 60 ? 12.62013 -11.15443 13.97673 1.000 55.49000 44 PRO B N 1
ATOM 3124 C CA . PRO B 1 60 ? 12.66014 -12.52942 13.45171 1.000 55.37000 44 PRO B CA 1
ATOM 3125 C C . PRO B 1 60 ? 13.09121 -12.66739 12.00072 1.000 56.34000 44 PRO B C 1
ATOM 3126 O O . PRO B 1 60 ? 13.00623 -13.77538 11.46470 1.000 54.84000 44 PRO B O 1
ATOM 3130 N N . GLY B 1 61 ? 13.54524 -11.59038 11.35776 1.000 66.05000 45 GLY B N 1
ATOM 3131 C CA . GLY B 1 61 ? 13.75430 -11.58536 9.92277 1.000 69.35000 45 GLY B CA 1
ATOM 3132 C C . GLY B 1 61 ? 15.10832 -12.04435 9.48482 1.000 70.40000 45 GLY B C 1
ATOM 3133 O O . GLY B 1 61 ? 15.35337 -12.28333 8.30283 1.000 72.11000 45 GLY B O 1
ATOM 3134 N N . GLY B 1 62 ? 16.01327 -12.20037 10.44785 1.000 60.66000 46 GLY B N 1
ATOM 3135 C CA . GLY B 1 62 ? 17.37129 -12.63637 10.15990 1.000 57.58000 46 GLY B CA 1
ATOM 3136 C C . GLY B 1 62 ? 17.52229 -14.13237 9.94488 1.000 59.84000 46 GLY B C 1
ATOM 3137 O O . GLY B 1 62 ? 16.53329 -14.86036 9.85083 1.000 61.31000 46 GLY B O 1
ATOM 3138 N N . LYS B 1 63 ? 18.76929 -14.58737 9.86393 1.000 68.31000 47 LYS B N 1
ATOM 3139 C CA . LYS B 1 63 ? 19.07230 -16.00037 9.65491 1.000 69.60000 47 LYS B CA 1
ATOM 3140 C C . LYS B 1 63 ? 18.98824 -16.78939 10.95890 1.000 68.42000 47 LYS B C 1
ATOM 3141 O O . LYS B 1 63 ? 18.88124 -18.01739 10.94887 1.000 67.23000 47 LYS B O 1
ATOM 3147 N N . LEU B 1 64 ? 19.04719 -16.06841 12.07391 1.000 62.29000 48 LEU B N 1
ATOM 3148 C CA . LEU B 1 64 ? 18.95913 -16.65144 13.41390 1.000 59.58000 48 LEU B CA 1
ATOM 3149 C C . LEU B 1 64 ? 19.94112 -17.78745 13.72592 1.000 58.31000 48 LEU B C 1
ATOM 3150 O O . LEU B 1 64 ? 19.58508 -18.73746 14.42488 1.000 60.27000 48 LEU B O 1
ATOM 3155 N N . ASN B 1 65 ? 21.16614 -17.69344 13.21397 1.000 57.96000 49 ASN B N 1
ATOM 3156 C CA . ASN B 1 65 ? 22.17012 -18.71445 13.50500 1.000 60.72000 49 ASN B CA 1
ATOM 3157 C C . ASN B 1 65 ? 22.57606 -18.70148 14.98101 1.000 60.43000 49 ASN B C 1
ATOM 3158 O O . ASN B 1 65 ? 22.70103 -19.76249 15.61100 1.000 60.71000 49 ASN B O 1
ATOM 3163 N N . ARG B 1 66 ? 22.79504 -17.50849 15.54505 1.000 48.53000 50 ARG B N 1
ATOM 3164 C CA . ARG B 1 66 ? 23.19898 -17.40752 16.94606 1.000 48.69000 50 ARG B CA 1
ATOM 3165 C C . ARG B 1 66 ? 22.13094 -17.96553 17.87901 1.000 48.12000 50 ARG B C 1
ATOM 3166 O O . ARG B 1 66 ? 22.45289 -18.62255 18.87601 1.000 47.78000 50 ARG B O 1
ATOM 3174 N N . GLY B 1 67 ? 20.85695 -17.69952 17.58296 1.000 48.54000 51 GLY B N 1
ATOM 3175 C CA . GLY B 1 67 ? 19.79491 -18.19654 18.43890 1.000 48.81000 51 GLY B CA 1
ATOM 3176 C C . GLY B 1 67 ? 19.71591 -19.71254 18.46487 1.000 48.81000 51 GLY B C 1
ATOM 3177 O O . GLY B 1 67 ? 19.59786 -20.32656 19.52686 1.000 48.71000 51 GLY B O 1
ATOM 3178 N N . LEU B 1 68 ? 19.77296 -20.34251 17.28686 1.000 56.12000 52 LEU B N 1
ATOM 3179 C CA . LEU B 1 68 ? 19.66396 -21.79751 17.21183 1.000 57.68000 52 LEU B CA 1
ATOM 3180 C C . LEU B 1 68 ? 20.92293 -22.50152 17.70387 1.000 57.81000 52 LEU B C 1
ATOM 3181 O O . LEU B 1 68 ? 20.84791 -23.66953 18.12785 1.000 58.10000 52 LEU B O 1
ATOM 3186 N N . SER B 1 69 ? 22.07494 -21.82753 17.66293 1.000 49.47000 53 SER B N 1
ATOM 3187 C CA . SER B 1 69 ? 23.27991 -22.45354 18.18897 1.000 53.34000 53 SER B CA 1
ATOM 3188 C C . SER B 1 69 ? 23.18485 -22.70457 19.68796 1.000 53.04000 53 SER B C 1
ATOM 3189 O O . SER B 1 69 ? 23.89382 -23.57958 20.19298 1.000 53.22000 53 SER B O 1
ATOM 3192 N N . VAL B 1 70 ? 22.30882 -21.99358 20.40094 1.000 47.14000 54 VAL B N 1
ATOM 3193 C CA . VAL B 1 70 ? 22.07076 -22.30961 21.80792 1.000 46.15000 54 VAL B CA 1
ATOM 3194 C C . VAL B 1 70 ? 21.53975 -23.73261 21.95187 1.000 45.55000 54 VAL B C 1
ATOM 3195 O O . VAL B 1 70 ? 22.05171 -24.53062 22.74588 1.000 47.29000 54 VAL B O 1
ATOM 3199 N N . ILE B 1 71 ? 20.50578 -24.07059 21.17782 1.000 56.14000 55 ILE B N 1
ATOM 3200 C CA . ILE B 1 71 ? 19.92877 -25.40959 21.24077 1.000 57.94000 55 ILE B CA 1
ATOM 3201 C C . ILE B 1 71 ? 20.93279 -26.44158 20.74780 1.000 61.44000 55 ILE B C 1
ATOM 3202 O O . ILE B 1 71 ? 21.05276 -27.53159 21.32278 1.000 60.12000 55 ILE B O 1
ATOM 3207 N N . ASP B 1 72 ? 21.67084 -26.11556 19.67983 1.000 70.21000 56 ASP B N 1
ATOM 3208 C CA . ASP B 1 72 ? 22.69586 -27.03756 19.18886 1.000 70.45000 56 ASP B CA 1
ATOM 3209 C C . ASP B 1 72 ? 23.71681 -27.36358 20.27690 1.000 69.21000 56 ASP B C 1
ATOM 3210 O O . ASP B 1 72 ? 24.00579 -28.53859 20.55289 1.000 69.14000 56 ASP B O 1
ATOM 3215 N N . SER B 1 73 ? 24.26278 -26.32760 20.92094 1.000 57.30000 57 SER B N 1
ATOM 3216 C CA . SER B 1 73 ? 25.26674 -26.52362 21.95598 1.000 58.62000 57 SER B CA 1
ATOM 3217 C C . SER B 1 73 ? 24.69268 -27.27764 23.14694 1.000 58.07000 57 SER B C 1
ATOM 3218 O O . SER B 1 73 ? 25.35866 -28.15065 23.71895 1.000 58.93000 57 SER B O 1
ATOM 3221 N N . PHE B 1 74 ? 23.45867 -26.95164 23.54590 1.000 55.57000 58 PHE B N 1
ATOM 3222 C CA . PHE B 1 74 ? 22.86262 -27.64766 24.67986 1.000 56.21000 58 PHE B CA 1
ATOM 3223 C C . PHE B 1 74 ? 22.69763 -29.13366 24.39682 1.000 57.92000 58 PHE B C 1
ATOM 3224 O O . PHE B 1 74 ? 22.99759 -29.97067 25.25682 1.000 56.17000 58 PHE B O 1
ATOM 3232 N N . LYS B 1 75 ? 22.30468 -29.48163 23.18580 1.000 68.74000 59 LYS B N 1
ATOM 3233 C CA . LYS B 1 75 ? 22.14669 -30.87663 22.82576 1.000 69.94000 59 LYS B CA 1
ATOM 3234 C C . LYS B 1 75 ? 23.45168 -31.64663 22.84481 1.000 71.01000 59 LYS B C 1
ATOM 3235 O O . LYS B 1 75 ? 23.49266 -32.76664 23.26979 1.000 72.22000 59 LYS B O 1
ATOM 3241 N N . LEU B 1 76 ? 24.52671 -31.02762 22.40886 1.000 70.15000 60 LEU B N 1
ATOM 3242 C CA . LEU B 1 76 ? 25.80870 -31.69563 22.40091 1.000 70.67000 60 LEU B CA 1
ATOM 3243 C C . LEU B 1 76 ? 26.41964 -31.85466 23.77493 1.000 70.46000 60 LEU B C 1
ATOM 3244 O O . LEU B 1 76 ? 27.22963 -32.71966 23.98795 1.000 71.66000 60 LEU B O 1
ATOM 3249 N N . LEU B 1 77 ? 26.01561 -31.03367 24.72193 1.000 64.04000 61 LEU B N 1
ATOM 3250 C CA . LEU B 1 77 ? 26.54455 -31.12570 26.05495 1.000 62.65000 61 LEU B CA 1
ATOM 3251 C C . LEU B 1 77 ? 25.78151 -32.10471 26.88390 1.000 64.12000 61 LEU B C 1
ATOM 3252 O O . LEU B 1 77 ? 26.19646 -32.44573 27.95691 1.000 66.26000 61 LEU B O 1
ATOM 3257 N N . LYS B 1 78 ? 24.64253 -32.54870 26.36984 1.000 71.28000 62 LYS B N 1
ATOM 3258 C CA . LYS B 1 78 ? 23.84550 -33.54871 27.05879 1.000 74.48000 62 LYS B CA 1
ATOM 3259 C C . LYS B 1 78 ? 24.31752 -34.87970 26.50078 1.000 81.52000 62 LYS B C 1
ATOM 3260 O O . LYS B 1 78 ? 23.51353 -35.76469 26.20073 1.000 86.86000 62 LYS B O 1
ATOM 3266 N N . GLU B 1 79 ? 25.63752 -34.99270 26.35184 1.000 118.87000 63 GLU B N 1
ATOM 3267 C CA . GLU B 1 79 ? 26.28554 -36.17869 25.79784 1.000 122.98000 63 GLU B CA 1
ATOM 3268 C C . GLU B 1 79 ? 25.62760 -36.55567 24.47881 1.000 126.65000 63 GLU B C 1
ATOM 3269 O O . GLU B 1 79 ? 25.44164 -35.71165 23.60081 1.000 128.60000 63 GLU B O 1
ATOM 3275 N N . GLY B 1 80 ? 25.28060 -37.82866 24.33777 1.000 30.00000 64 GLY B N 1
ATOM 3276 C CA . GLY B 1 80 ? 24.62365 -38.30364 23.13573 1.000 30.00000 64 GLY B CA 1
ATOM 3277 C C . GLY B 1 80 ? 23.23763 -38.78464 23.50466 1.000 30.00000 64 GLY B C 1
ATOM 3278 O O . GLY B 1 80 ? 22.81065 -39.86163 23.08662 1.000 30.00000 64 GLY B O 1
ATOM 3279 N N . LYS B 1 81 ? 22.53060 -37.98365 24.29365 1.000 30.00000 65 LYS B N 1
ATOM 3280 C CA . LYS B 1 81 ? 21.22558 -38.35166 24.72358 1.000 30.00000 65 LYS B CA 1
ATOM 3281 C C . LYS B 1 81 ? 20.13261 -37.38465 24.28856 1.000 30.00000 65 LYS B C 1
ATOM 3282 O O . LYS B 1 81 ? 20.33564 -36.45663 23.51758 1.000 30.00000 65 LYS B O 1
ATOM 3288 N N . GLU B 1 82 ? 18.94558 -37.62865 24.79950 1.000 103.08000 66 GLU B N 1
ATOM 3289 C CA . GLU B 1 82 ? 17.81160 -36.85864 24.40647 1.000 101.15000 66 GLU B CA 1
ATOM 3290 C C . GLU B 1 82 ? 17.52457 -35.70666 25.34048 1.000 97.91000 66 GLU B C 1
ATOM 3291 O O . GLU B 1 82 ? 17.46351 -35.85168 26.54747 1.000 98.94000 66 GLU B O 1
ATOM 3297 N N . PRO B 1 83 ? 17.39759 -34.52965 24.77649 1.000 86.53000 67 PRO B N 1
ATOM 3298 C CA . PRO B 1 83 ? 17.02956 -33.41266 25.61150 1.000 84.12000 67 PRO B CA 1
ATOM 3299 C C . PRO B 1 83 ? 15.53655 -33.48366 25.75543 1.000 85.11000 67 PRO B C 1
ATOM 3300 O O . PRO B 1 83 ? 14.84859 -33.85764 24.81240 1.000 87.22000 67 PRO B O 1
ATOM 3304 N N . THR B 1 84 ? 15.01451 -33.10068 26.90942 1.000 81.72000 68 THR B N 1
ATOM 3305 C CA . THR B 1 84 ? 13.57850 -33.12568 27.13236 1.000 79.73000 68 THR B CA 1
ATOM 3306 C C . THR B 1 84 ? 12.80353 -31.99967 26.50734 1.000 79.87000 68 THR B C 1
ATOM 3307 O O . THR B 1 84 ? 13.27556 -31.22765 25.68338 1.000 79.94000 68 THR B O 1
ATOM 3311 N N . ASP B 1 85 ? 11.54651 -31.86167 26.88329 1.000 70.43000 69 ASP B N 1
ATOM 3312 C CA . ASP B 1 85 ? 10.73854 -30.80866 26.26028 1.000 68.11000 69 ASP B CA 1
ATOM 3313 C C . ASP B 1 85 ? 10.91052 -29.42667 26.85931 1.000 65.69000 69 ASP B C 1
ATOM 3314 O O . ASP B 1 85 ? 11.00555 -28.46565 26.15233 1.000 65.99000 69 ASP B O 1
ATOM 3319 N N . GLU B 1 86 ? 10.96946 -29.35469 28.17032 1.000 64.22000 70 GLU B N 1
ATOM 3320 C CA . GLU B 1 86 ? 11.18044 -28.10071 28.83535 1.000 63.91000 70 GLU B CA 1
ATOM 3321 C C . GLU B 1 86 ? 12.48446 -27.49070 28.36442 1.000 63.30000 70 GLU B C 1
ATOM 3322 O O . GLU B 1 86 ? 12.52248 -26.34869 27.96944 1.000 61.29000 70 GLU B O 1
ATOM 3328 N N . GLU B 1 87 ? 13.53646 -28.29470 28.37045 1.000 63.86000 71 GLU B N 1
ATOM 3329 C CA . GLU B 1 87 ? 14.84748 -27.87870 27.94751 1.000 65.47000 71 GLU B CA 1
ATOM 3330 C C . GLU B 1 87 ? 14.88254 -27.30467 26.55152 1.000 67.19000 71 GLU B C 1
ATOM 3331 O O . GLU B 1 87 ? 15.51955 -26.30667 26.31557 1.000 66.60000 71 GLU B O 1
ATOM 3337 N N . ILE B 1 88 ? 14.16658 -27.90065 25.62148 1.000 58.21000 72 ILE B N 1
ATOM 3338 C CA . ILE B 1 88 ? 14.15164 -27.38063 24.28349 1.000 58.02000 72 ILE B CA 1
ATOM 3339 C C . ILE B 1 88 ? 13.48064 -26.02362 24.20549 1.000 56.32000 72 ILE B C 1
ATOM 3340 O O . ILE B 1 88 ? 13.86168 -25.18161 23.42652 1.000 58.67000 72 ILE B O 1
ATOM 3345 N N . PHE B 1 89 ? 12.44661 -25.83764 24.98944 1.000 52.48000 73 PHE B N 1
ATOM 3346 C CA . PHE B 1 89 ? 11.73361 -24.58763 25.01344 1.000 53.04000 73 PHE B CA 1
ATOM 3347 C C . PHE B 1 89 ? 12.62459 -23.51965 25.61150 1.000 53.08000 73 PHE B C 1
ATOM 3348 O O . PHE B 1 89 ? 12.76062 -22.46064 25.06652 1.000 54.56000 73 PHE B O 1
ATOM 3356 N N . LEU B 1 90 ? 13.25354 -23.84267 26.72152 1.000 49.27000 74 LEU B N 1
ATOM 3357 C CA . LEU B 1 90 ? 14.11452 -22.91069 27.39357 1.000 47.89000 74 LEU B CA 1
ATOM 3358 C C . LEU B 1 90 ? 15.29555 -22.48667 26.55263 1.000 48.87000 74 LEU B C 1
ATOM 3359 O O . LEU B 1 90 ? 15.63656 -21.33368 26.51467 1.000 48.73000 74 LEU B O 1
ATOM 3364 N N . ALA B 1 91 ? 15.91258 -23.42866 25.87364 1.000 43.53000 75 ALA B N 1
ATOM 3365 C CA . ALA B 1 91 ? 17.03862 -23.10365 25.00469 1.000 44.31000 75 ALA B CA 1
ATOM 3366 C C . ALA B 1 91 ? 16.60467 -22.19863 23.85669 1.000 47.32000 75 ALA B C 1
ATOM 3367 O O . ALA B 1 91 ? 17.33969 -21.27762 23.47374 1.000 46.99000 75 ALA B O 1
ATOM 3369 N N . CYS B 1 92 ? 15.40769 -22.43661 23.30164 1.000 48.49000 76 CYS B N 1
ATOM 3370 C CA . CYS B 1 92 ? 14.87474 -21.52659 22.28363 1.000 50.43000 76 CYS B CA 1
ATOM 3371 C C . CYS B 1 92 ? 14.67172 -20.12460 22.84465 1.000 50.23000 76 CYS B C 1
ATOM 3372 O O . CYS B 1 92 ? 14.94775 -19.12659 22.16268 1.000 53.00000 76 CYS B O 1
ATOM 3375 N N . VAL B 1 93 ? 14.18467 -20.02862 24.08463 1.000 41.96000 77 VAL B N 1
ATOM 3376 C CA . VAL B 1 93 ? 13.96464 -18.72364 24.70464 1.000 41.01000 77 VAL B CA 1
ATOM 3377 C C . VAL B 1 93 ? 15.28464 -17.97164 24.85871 1.000 42.58000 77 VAL B C 1
ATOM 3378 O O . VAL B 1 93 ? 15.37166 -16.76264 24.58574 1.000 44.38000 77 VAL B O 1
ATOM 3382 N N . LEU B 1 94 ? 16.33962 -18.67365 25.28575 1.000 39.74000 78 LEU B N 1
ATOM 3383 C CA . LEU B 1 94 ? 17.64362 -18.01466 25.40381 1.000 40.56000 78 LEU B CA 1
ATOM 3384 C C . LEU B 1 94 ? 18.19368 -17.60364 24.03585 1.000 39.91000 78 LEU B C 1
ATOM 3385 O O . LEU B 1 94 ? 18.77069 -16.51263 23.88589 1.000 41.66000 78 LEU B O 1
ATOM 3390 N N . GLY B 1 95 ? 18.04272 -18.47162 23.02882 1.000 37.01000 79 GLY B N 1
ATOM 3391 C CA . GLY B 1 95 ? 18.45478 -18.09759 21.68285 1.000 38.97000 79 GLY B CA 1
ATOM 3392 C C . GLY B 1 95 ? 17.74580 -16.84958 21.18884 1.000 39.03000 79 GLY B C 1
ATOM 3393 O O . GLY B 1 95 ? 18.35483 -15.97657 20.56088 1.000 38.77000 79 GLY B O 1
ATOM 3394 N N . TRP B 1 96 ? 16.44979 -16.74558 21.47779 1.000 38.95000 80 TRP B N 1
ATOM 3395 C CA . TRP B 1 96 ? 15.71881 -15.55057 21.08278 1.000 38.77000 80 TRP B CA 1
ATOM 3396 C C . TRP B 1 96 ? 16.17878 -14.33359 21.86882 1.000 38.71000 80 TRP B C 1
ATOM 3397 O O . TRP B 1 96 ? 16.14680 -13.22258 21.34584 1.000 39.36000 80 TRP B O 1
ATOM 3408 N N . CYS B 1 97 ? 16.58972 -14.51761 23.12584 1.000 37.95000 81 CYS B N 1
ATOM 3409 C CA . CYS B 1 97 ? 17.18370 -13.40163 23.85688 1.000 39.86000 81 CYS B CA 1
ATOM 3410 C C . CYS B 1 97 ? 18.42973 -12.88362 23.14195 1.000 42.29000 81 CYS B C 1
ATOM 3411 O O . CYS B 1 97 ? 18.63974 -11.66662 23.02998 1.000 39.62000 81 CYS B O 1
ATOM 3414 N N . ILE B 1 98 ? 19.25875 -13.79961 22.63496 1.000 38.53000 82 ILE B N 1
ATOM 3415 C CA . ILE B 1 98 ? 20.44378 -13.37460 21.89202 1.000 38.84000 82 ILE B CA 1
ATOM 3416 C C . ILE B 1 98 ? 20.04684 -12.64858 20.60702 1.000 39.37000 82 ILE B C 1
ATOM 3417 O O . ILE B 1 98 ? 20.64786 -11.62357 20.24306 1.000 40.70000 82 ILE B O 1
ATOM 3422 N N . GLU B 1 99 ? 19.02487 -13.15156 19.90397 1.000 44.68000 83 GLU B N 1
ATOM 3423 C CA . GLU B 1 99 ? 18.60892 -12.48454 18.67196 1.000 43.74000 83 GLU B CA 1
ATOM 3424 C C . GLU B 1 99 ? 17.96991 -11.12354 18.95496 1.000 43.63000 83 GLU B C 1
ATOM 3425 O O . GLU B 1 99 ? 18.14295 -10.18753 18.16298 1.000 44.50000 83 GLU B O 1
ATOM 3431 N N . TRP B 1 100 ? 17.28487 -10.98656 20.08893 1.000 39.68000 84 TRP B N 1
ATOM 3432 C CA . TRP B 1 100 ? 16.77185 -9.68957 20.51993 1.000 39.29000 84 TRP B CA 1
ATOM 3433 C C . TRP B 1 100 ? 17.91184 -8.72157 20.79200 1.000 39.26000 84 TRP B C 1
ATOM 3434 O O . TRP B 1 100 ? 17.84886 -7.54557 20.41002 1.000 39.22000 84 TRP B 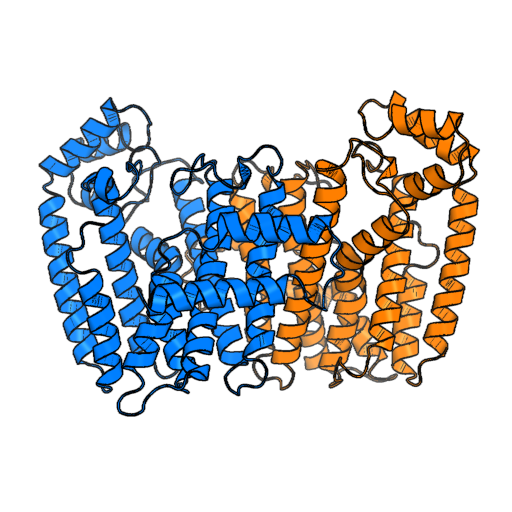O 1
ATOM 3445 N N . LEU B 1 101 ? 18.96081 -9.19459 21.46904 1.000 36.81000 85 LEU B N 1
ATOM 3446 C CA . LEU B 1 101 ? 20.12480 -8.35260 21.72510 1.000 37.92000 85 LEU B CA 1
ATOM 3447 C C . LEU B 1 101 ? 20.74686 -7.86558 20.41714 1.000 38.36000 85 LEU B C 1
ATOM 3448 O O . LEU B 1 101 ? 21.07787 -6.67757 20.26618 1.000 38.39000 85 LEU B O 1
ATOM 3453 N N . GLN B 1 102 ? 20.91390 -8.78056 19.45913 1.000 38.77000 86 GLN B N 1
ATOM 3454 C CA . GLN B 1 102 ? 21.50096 -8.39954 18.17716 1.000 41.68000 86 GLN B CA 1
ATOM 3455 C C . GLN B 1 102 ? 20.61999 -7.39552 17.44114 1.000 41.27000 86 GLN B C 1
ATOM 3456 O O . GLN B 1 102 ? 21.12902 -6.43651 16.85518 1.000 40.78000 86 GLN B O 1
ATOM 3462 N N . ALA B 1 103 ? 19.29799 -7.59552 17.46608 1.000 41.61000 87 ALA B N 1
ATOM 3463 C CA . ALA B 1 103 ? 18.40102 -6.65950 16.79406 1.000 41.69000 87 ALA B CA 1
ATOM 3464 C C . ALA B 1 103 ? 18.47900 -5.28051 17.43509 1.000 42.50000 87 ALA B C 1
ATOM 3465 O O . ALA B 1 103 ? 18.46603 -4.24950 16.74211 1.000 43.50000 87 ALA B O 1
ATOM 3467 N N . TYR B 1 104 ? 18.54894 -5.24754 18.76709 1.000 39.44000 88 TYR B N 1
ATOM 3468 C CA . TYR B 1 104 ? 18.68691 -3.99455 19.49912 1.000 41.63000 88 TYR B CA 1
ATOM 3469 C C . TYR B 1 104 ? 19.94693 -3.25155 19.06919 1.000 42.65000 88 TYR B C 1
ATOM 3470 O O . TYR B 1 104 ? 19.90895 -2.04554 18.79521 1.000 42.74000 88 TYR B O 1
ATOM 3479 N N . PHE B 1 105 ? 21.07293 -3.96155 18.98723 1.000 36.39000 89 PHE B N 1
ATOM 3480 C CA . PHE B 1 105 ? 22.29796 -3.30754 18.52929 1.000 36.18000 89 PHE B CA 1
ATOM 3481 C C . PHE B 1 105 ? 22.19502 -2.86152 17.07230 1.000 38.03000 89 PHE B C 1
ATOM 3482 O O . PHE B 1 105 ? 22.65304 -1.76751 16.72234 1.000 38.37000 89 PHE B O 1
ATOM 3490 N N . LEU B 1 106 ? 21.58205 -3.67950 16.21225 1.000 41.28000 90 LEU B N 1
ATOM 3491 C CA . LEU B 1 106 ? 21.54212 -3.37947 14.78126 1.000 43.66000 90 LEU B CA 1
ATOM 3492 C C . LEU B 1 106 ? 20.69713 -2.14546 14.46525 1.000 45.41000 90 LEU B C 1
ATOM 3493 O O . LEU B 1 106 ? 21.05217 -1.35945 13.57828 1.000 45.14000 90 LEU B O 1
ATOM 3498 N N . VAL B 1 107 ? 19.55810 -1.97747 15.14320 1.000 39.61000 91 VAL B N 1
ATOM 3499 C CA . VAL B 1 107 ? 18.72312 -0.79747 14.90219 1.000 38.99000 91 VAL B CA 1
ATOM 3500 C C . VAL B 1 107 ? 19.51911 0.48453 15.14724 1.000 39.26000 91 VAL B C 1
ATOM 3501 O O . VAL B 1 107 ? 19.58015 1.39554 14.30126 1.000 40.56000 91 VAL B O 1
ATOM 3505 N N . LEU B 1 108 ? 20.19206 0.54550 16.30027 1.000 39.71000 92 LEU B N 1
ATOM 3506 C CA . LEU B 1 108 ? 20.95005 1.73749 16.65933 1.000 41.56000 92 LEU B CA 1
ATOM 3507 C C . LEU B 1 108 ? 22.17509 1.90251 15.76938 1.000 42.23000 92 LEU B C 1
ATOM 3508 O O . LEU B 1 108 ? 22.56011 3.03451 15.44242 1.000 44.29000 92 LEU B O 1
ATOM 3513 N N . ASP B 1 109 ? 22.80810 0.79351 15.37639 1.000 46.38000 93 ASP B N 1
ATOM 3514 C CA . ASP B 1 109 ? 23.94614 0.87653 14.46344 1.000 47.13000 93 ASP B CA 1
ATOM 3515 C C . ASP B 1 109 ? 23.52720 1.47155 13.12843 1.000 48.53000 93 ASP B C 1
ATOM 3516 O O . ASP B 1 109 ? 24.23323 2.31956 12.56648 1.000 48.29000 93 ASP B O 1
ATOM 3521 N N . ASP B 1 110 ? 22.37622 1.04057 12.60738 1.000 46.88000 94 ASP B N 1
ATOM 3522 C CA . ASP B 1 110 ? 21.88128 1.60159 11.35437 1.000 47.77000 94 ASP B CA 1
ATOM 3523 C C . ASP B 1 110 ? 21.62028 3.09159 11.49638 1.000 49.37000 94 ASP B C 1
ATOM 3524 O O . ASP B 1 110 ? 21.83332 3.85861 10.55141 1.000 48.62000 94 ASP B O 1
ATOM 3529 N N . ILE B 1 111 ? 21.15323 3.52257 12.66937 1.000 54.92000 95 ILE B N 1
ATOM 3530 C CA . ILE B 1 111 ? 20.99922 4.96457 12.87039 1.000 57.44000 95 ILE B CA 1
ATOM 3531 C C . ILE B 1 111 ? 22.36023 5.66256 12.86546 1.000 60.21000 95 ILE B C 1
ATOM 3532 O O . ILE B 1 111 ? 22.54226 6.69157 12.20749 1.000 61.97000 95 ILE B O 1
ATOM 3537 N N . MET B 1 112 ? 23.33919 5.10855 13.58850 1.000 57.32000 96 MET B N 1
ATOM 3538 C CA . MET B 1 112 ? 24.64219 5.76154 13.69056 1.000 57.80000 96 MET B CA 1
ATOM 3539 C C . MET B 1 112 ? 25.39525 5.76156 12.36560 1.000 57.42000 96 MET B C 1
ATOM 3540 O O . MET B 1 112 ? 26.14726 6.70157 12.08465 1.000 56.98000 96 MET B O 1
ATOM 3545 N N . ASP B 1 113 ? 25.21828 4.72758 11.55057 1.000 59.14000 97 ASP B N 1
ATOM 3546 C CA . ASP B 1 113 ? 25.90733 4.63360 10.27060 1.000 59.79000 97 ASP B CA 1
ATOM 3547 C C . ASP B 1 113 ? 25.17138 5.35562 9.14958 1.000 61.32000 97 ASP B C 1
ATOM 3548 O O . ASP B 1 113 ? 25.67343 5.38864 8.02260 1.000 61.08000 97 ASP B O 1
ATOM 3553 N N . SER B 1 114 ? 24.00237 5.93062 9.43854 1.000 61.37000 98 SER B N 1
ATOM 3554 C CA . SER B 1 114 ? 23.15542 6.56164 8.42451 1.000 60.85000 98 SER B CA 1
ATOM 3555 C C . SER B 1 114 ? 22.87446 5.60167 7.27148 1.000 58.67000 98 SER B C 1
ATOM 3556 O O . SER B 1 114 ? 22.82152 5.99069 6.10549 1.000 58.90000 98 SER B O 1
ATOM 3559 N N . SER B 1 115 ? 22.72045 4.31966 7.60745 1.000 57.58000 99 SER B N 1
ATOM 3560 C CA . SER B 1 115 ? 22.46649 3.30368 6.60542 1.000 58.53000 99 SER B CA 1
ATOM 3561 C C . SER B 1 115 ? 21.08851 3.50270 5.97037 1.000 61.07000 99 SER B C 1
ATOM 3562 O O . SER B 1 115 ? 20.24350 4.25469 6.46135 1.000 60.51000 99 SER B O 1
ATOM 3565 N N . HIS B 1 116 ? 20.87256 2.79872 4.86735 1.000 67.94000 100 HIS B N 1
ATOM 3566 C CA . HIS B 1 116 ? 19.63159 2.87574 4.11029 1.000 67.96000 100 HIS B CA 1
ATOM 3567 C C . HIS B 1 116 ? 18.88159 1.55774 4.04424 1.000 69.14000 100 HIS B C 1
ATOM 3568 O O . HIS B 1 116 ? 17.65059 1.55374 4.11718 1.000 71.55000 100 HIS B O 1
ATOM 3575 N N . THR B 1 117 ? 19.58459 0.43374 3.90525 1.000 61.35000 101 THR B N 1
ATOM 3576 C CA . THR B 1 117 ? 18.94560 -0.85025 3.66719 1.000 59.65000 101 THR B CA 1
ATOM 3577 C C . THR B 1 117 ? 19.54156 -1.93027 4.55920 1.000 59.21000 101 THR B C 1
ATOM 3578 O O . THR B 1 117 ? 20.73054 -1.91328 4.88225 1.000 58.13000 101 THR B O 1
ATOM 3582 N N . ARG B 1 118 ? 18.70454 -2.89828 4.89715 1.000 64.54000 102 ARG B N 1
ATOM 3583 C CA . ARG B 1 118 ? 19.09550 -4.06129 5.67114 1.000 63.10000 102 ARG B CA 1
ATOM 3584 C C . ARG B 1 118 ? 18.22452 -5.20128 5.17108 1.000 64.69000 102 ARG B C 1
ATOM 3585 O O . ARG B 1 118 ? 17.01953 -5.05827 5.06003 1.000 66.69000 102 ARG B O 1
ATOM 3593 N N . ARG B 1 119 ? 18.84453 -6.32828 4.85809 1.000 61.11000 103 ARG B N 1
ATOM 3594 C CA . ARG B 1 119 ? 18.15055 -7.50026 4.31904 1.000 61.95000 103 ARG B CA 1
ATOM 3595 C C . ARG B 1 119 ? 17.15960 -7.12124 3.21800 1.000 64.42000 103 ARG B C 1
ATOM 3596 O O . ARG B 1 119 ? 16.06260 -7.67023 3.12194 1.000 65.38000 103 ARG B O 1
ATOM 3604 N N . GLY B 1 120 ? 17.54964 -6.16323 2.37903 1.000 69.73000 104 GLY B N 1
ATOM 3605 C CA . GLY B 1 120 ? 16.75069 -5.81620 1.22101 1.000 71.40000 104 GLY B CA 1
ATOM 3606 C C . GLY B 1 120 ? 15.57368 -4.90420 1.48297 1.000 71.33000 104 GLY B C 1
ATOM 3607 O O . GLY B 1 120 ? 14.83972 -4.58218 0.54195 1.000 73.36000 104 GLY B O 1
ATOM 3608 N N . GLN B 1 121 ? 15.36063 -4.48523 2.72197 1.000 75.28000 105 GLN B N 1
ATOM 3609 C CA . GLN B 1 121 ? 14.29062 -3.57223 3.08494 1.000 74.12000 105 GLN B CA 1
ATOM 3610 C C . GLN B 1 121 ? 14.88459 -2.31524 3.70899 1.000 72.71000 105 GLN B C 1
ATOM 3611 O O . GLN B 1 121 ? 16.03857 -2.31625 4.15404 1.000 72.61000 105 GLN B O 1
ATOM 3617 N N . PRO B 1 122 ? 14.13059 -1.21524 3.74598 1.000 61.16000 106 PRO B N 1
ATOM 3618 C CA . PRO B 1 122 ? 14.64657 0.00175 4.38503 1.000 58.71000 106 PRO B CA 1
ATOM 3619 C C . PRO B 1 122 ? 14.96351 -0.24328 5.85304 1.000 59.06000 106 PRO B C 1
ATOM 3620 O O . PRO B 1 122 ? 14.31548 -1.04529 6.52499 1.000 57.21000 106 PRO B O 1
ATOM 3624 N N . CYS B 1 123 ? 15.98649 0.45170 6.34309 1.000 55.13000 107 CYS B N 1
ATOM 3625 C CA . CYS B 1 123 ? 16.28643 0.39868 7.76810 1.000 54.63000 107 CYS B CA 1
ATOM 3626 C C . CYS B 1 123 ? 15.08439 0.87467 8.56606 1.000 53.65000 107 CYS B C 1
ATOM 3627 O O . CYS B 1 123 ? 14.29642 1.70468 8.09904 1.000 54.68000 107 CYS B O 1
ATOM 3630 N N . TRP B 1 124 ? 14.93434 0.32164 9.77205 1.000 46.63000 108 TRP B N 1
ATOM 3631 C CA . TRP B 1 124 ? 13.77631 0.64363 10.59700 1.000 46.36000 108 TRP B CA 1
ATOM 3632 C C . TRP B 1 124 ? 13.58231 2.15063 10.69202 1.000 47.89000 108 TRP B C 1
ATOM 3633 O O . TRP B 1 124 ? 12.51732 2.66264 10.34099 1.000 50.07000 108 TRP B O 1
ATOM 3644 N N . PHE B 1 125 ? 14.64530 2.88862 11.03508 1.000 48.28000 109 PHE B N 1
ATOM 3645 C CA . PHE B 1 125 ? 14.54229 4.33862 11.20110 1.000 48.43000 109 PHE B CA 1
ATOM 3646 C C . PHE B 1 125 ? 14.31535 5.08264 9.88811 1.000 50.55000 109 PHE B C 1
ATOM 3647 O O . PHE B 1 125 ? 13.98135 6.27264 9.92412 1.000 51.38000 109 PHE B O 1
ATOM 3655 N N . ARG B 1 126 ? 14.48840 4.42366 8.74210 1.000 53.46000 110 ARG B N 1
ATOM 3656 C CA . ARG B 1 126 ? 14.24345 5.07269 7.45711 1.000 58.42000 110 ARG B CA 1
ATOM 3657 C C . ARG B 1 126 ? 12.76547 5.15470 7.10004 1.000 59.79000 110 ARG B C 1
ATOM 3658 O O . ARG B 1 126 ? 12.40451 5.95772 6.23504 1.000 58.89000 110 ARG B O 1
ATOM 3666 N N . LEU B 1 127 ? 11.91244 4.34069 7.72199 1.000 61.47000 111 LEU B N 1
ATOM 3667 C CA . LEU B 1 127 ? 10.49446 4.38570 7.38693 1.000 62.64000 111 LEU B CA 1
ATOM 3668 C C . LEU B 1 127 ? 9.88944 5.70969 7.85093 1.000 62.65000 111 LEU B C 1
ATOM 3669 O O . LEU B 1 127 ? 10.26340 6.23167 8.90796 1.000 62.16000 111 LEU B O 1
ATOM 3674 N N . PRO B 1 128 ? 8.96148 6.27871 7.07490 1.000 68.83000 112 PRO B N 1
ATOM 3675 C CA . PRO B 1 128 ? 8.58247 7.68471 7.29491 1.000 68.72000 112 PRO B CA 1
ATOM 3676 C C . PRO B 1 128 ? 7.90441 7.94769 8.62889 1.000 68.73000 112 PRO B C 1
ATOM 3677 O O . PRO B 1 128 ? 8.06039 9.04368 9.18392 1.000 68.82000 112 PRO B O 1
ATOM 3681 N N . LYS B 1 129 ? 7.16639 6.98568 9.17084 1.000 68.21000 113 LYS B N 1
ATOM 3682 C CA . LYS B 1 129 ? 6.44533 7.20166 10.41681 1.000 66.97000 113 LYS B CA 1
ATOM 3683 C C . LYS B 1 129 ? 7.28928 6.95063 11.65484 1.000 66.38000 113 LYS B C 1
ATOM 3684 O O . LYS B 1 129 ? 6.77923 7.08961 12.77182 1.000 64.74000 113 LYS B O 1
ATOM 3690 N N . VAL B 1 130 ? 8.55829 6.58563 11.50289 1.000 56.53000 114 VAL B N 1
ATOM 3691 C CA . VAL B 1 130 ? 9.36724 6.29161 12.67692 1.000 56.74000 114 VAL B CA 1
ATOM 3692 C C . VAL B 1 130 ? 10.43623 7.36560 12.89799 1.000 55.42000 114 VAL B C 1
ATOM 3693 O O . VAL B 1 130 ? 10.39119 8.08158 13.90400 1.000 55.07000 114 VAL B O 1
ATOM 3697 N N . GLY B 1 131 ? 11.40927 7.48561 11.99803 1.000 51.08000 115 GLY B N 1
ATOM 3698 C CA . GLY B 1 131 ? 12.51826 8.39360 12.22009 1.000 49.08000 115 GLY B CA 1
ATOM 3699 C C . GLY B 1 131 ? 13.28121 8.05058 13.48612 1.000 49.59000 115 GLY B C 1
ATOM 3700 O O . GLY B 1 131 ? 13.48819 6.87757 13.83011 1.000 51.66000 115 GLY B O 1
ATOM 3701 N N . MET B 1 132 ? 13.67318 9.09456 14.22016 1.000 53.53000 116 MET B N 1
ATOM 3702 C CA . MET B 1 132 ? 14.48613 8.93354 15.42119 1.000 51.75000 116 MET B CA 1
ATOM 3703 C C . MET B 1 132 ? 13.74808 8.23352 16.55014 1.000 52.46000 116 MET B C 1
ATOM 3704 O O . MET B 1 132 ? 14.38503 7.87550 17.55016 1.000 51.38000 116 MET B O 1
ATOM 3709 N N . ILE B 1 133 ? 12.42808 8.05152 16.43208 1.000 46.60000 117 ILE B N 1
ATOM 3710 C CA . ILE B 1 133 ? 11.70004 7.17451 17.34704 1.000 46.11000 117 ILE B CA 1
ATOM 3711 C C . ILE B 1 133 ? 12.39203 5.82551 17.44304 1.000 45.55000 117 ILE B C 1
ATOM 3712 O O . ILE B 1 133 ? 12.38198 5.18449 18.50303 1.000 43.56000 117 ILE B O 1
ATOM 3717 N N . ALA B 1 134 ? 13.02408 5.38052 16.34706 1.000 45.28000 118 ALA B N 1
ATOM 3718 C CA . ALA B 1 134 ? 13.71207 4.09252 16.36206 1.000 46.39000 118 ALA B CA 1
ATOM 3719 C C . ALA B 1 134 ? 14.73902 4.01050 17.48511 1.000 45.37000 118 ALA B C 1
ATOM 3720 O O . ALA B 1 134 ? 14.96600 2.92349 18.03310 1.000 46.47000 118 ALA B O 1
ATOM 3722 N N . VAL B 1 135 ? 15.34601 5.14249 17.86315 1.000 43.21000 119 VAL B N 1
ATOM 3723 C CA . VAL B 1 135 ? 16.26696 5.14946 18.99719 1.000 42.44000 119 VAL B CA 1
ATOM 3724 C C . VAL B 1 135 ? 15.58691 4.54344 20.22115 1.000 43.39000 119 VAL B C 1
ATOM 3725 O O . VAL B 1 135 ? 16.06788 3.56243 20.80515 1.000 41.91000 119 VAL B O 1
ATOM 3729 N N . ASN B 1 136 ? 14.42489 5.09244 20.58711 1.000 41.41000 120 ASN B N 1
ATOM 3730 C CA . ASN B 1 136 ? 13.68384 4.53842 21.71607 1.000 42.85000 120 ASN B CA 1
ATOM 3731 C C . ASN B 1 136 ? 13.29885 3.08743 21.46603 1.000 40.78000 120 ASN B C 1
ATOM 3732 O O . ASN B 1 136 ? 13.33681 2.26341 22.38501 1.000 40.73000 120 ASN B O 1
ATOM 3737 N N . ASP B 1 137 ? 12.96790 2.74845 20.21201 1.000 43.20000 121 ASP B N 1
ATOM 3738 C CA . ASP B 1 137 ? 12.64791 1.36146 19.90197 1.000 43.68000 121 ASP B CA 1
ATOM 3739 C C . ASP B 1 137 ? 13.81889 0.45645 20.25800 1.000 45.19000 121 ASP B C 1
ATOM 3740 O O . ASP B 1 137 ? 13.62886 -0.61456 20.85397 1.000 45.91000 121 ASP B O 1
ATOM 3745 N N . GLY B 1 138 ? 15.04091 0.89745 19.96006 1.000 39.10000 122 GLY B N 1
ATOM 3746 C CA . GLY B 1 138 ? 16.20889 0.13844 20.39010 1.000 37.38000 122 GLY B CA 1
ATOM 3747 C C . GLY B 1 138 ? 16.16482 -0.16059 21.87409 1.000 36.69000 122 GLY B C 1
ATOM 3748 O O . GLY B 1 138 ? 16.26480 -1.31760 22.29107 1.000 38.22000 122 GLY B O 1
ATOM 3749 N N . LEU B 1 139 ? 15.92279 0.87340 22.68310 1.000 35.07000 123 LEU B N 1
ATOM 3750 C CA . LEU B 1 139 ? 15.80773 0.67137 24.12309 1.000 35.00000 123 LEU B CA 1
ATOM 3751 C C . LEU B 1 139 ? 14.74571 -0.37663 24.43902 1.000 37.66000 123 LEU B C 1
ATOM 3752 O O . LEU B 1 139 ? 14.99468 -1.31665 25.20702 1.000 35.95000 123 LEU B O 1
ATOM 3757 N N . ILE B 1 140 ? 13.57174 -0.25662 23.80998 1.000 37.77000 124 ILE B N 1
ATOM 3758 C CA . ILE B 1 140 ? 12.50873 -1.22662 24.05391 1.000 37.43000 124 ILE B CA 1
ATOM 3759 C C . ILE B 1 140 ? 13.03773 -2.63362 23.81191 1.000 38.02000 124 ILE B C 1
ATOM 3760 O O . ILE B 1 140 ? 12.90869 -3.52063 24.66689 1.000 36.39000 124 ILE B O 1
ATOM 3765 N N . LEU B 1 141 ? 13.71678 -2.82860 22.67493 1.000 36.98000 125 LEU B N 1
ATOM 3766 C CA . LEU B 1 141 ? 14.24279 -4.14959 22.35793 1.000 38.84000 125 LEU B CA 1
ATOM 3767 C C . LEU B 1 141 ? 15.12774 -4.65862 23.48496 1.000 36.27000 125 LEU B C 1
ATOM 3768 O O . LEU B 1 141 ? 14.92471 -5.76863 23.99493 1.000 39.13000 125 LEU B O 1
ATOM 3773 N N . ARG B 1 142 ? 16.05772 -3.81663 23.94602 1.000 36.44000 126 ARG B N 1
ATOM 3774 C CA . ARG B 1 142 ? 16.95868 -4.26365 24.99805 1.000 40.67000 126 ARG B CA 1
ATOM 3775 C C . ARG B 1 142 ? 16.17562 -4.63767 26.24400 1.000 38.51000 126 ARG B C 1
ATOM 3776 O O . ARG B 1 142 ? 16.40059 -5.70468 26.83699 1.000 37.24000 126 ARG B O 1
ATOM 3784 N N . ASN B 1 143 ? 15.18561 -3.81668 26.60698 1.000 35.80000 127 ASN B N 1
ATOM 3785 C CA . ASN B 1 143 ? 14.49455 -4.07570 27.85294 1.000 34.94000 127 ASN B CA 1
ATOM 3786 C C . ASN B 1 143 ? 13.52056 -5.23069 27.73788 1.000 34.54000 127 ASN B C 1
ATOM 3787 O O . ASN B 1 143 ? 12.98451 -5.67471 28.75785 1.000 35.39000 127 ASN B O 1
ATOM 3792 N N . HIS B 1 144 ? 13.30361 -5.75667 26.52986 1.000 31.04000 128 HIS B N 1
ATOM 3793 C CA . HIS B 1 144 ? 12.52461 -6.98066 26.42180 1.000 31.27000 128 HIS B CA 1
ATOM 3794 C C . HIS B 1 144 ? 13.30158 -8.18668 26.91981 1.000 33.59000 128 HIS B C 1
ATOM 3795 O O . HIS B 1 144 ? 12.68556 -9.17268 27.33077 1.000 31.52000 128 HIS B O 1
ATOM 3802 N N . ILE B 1 145 ? 14.63758 -8.13068 26.91687 1.000 30.65000 129 ILE B N 1
ATOM 3803 C CA . ILE B 1 145 ? 15.42456 -9.30069 27.32188 1.000 32.56000 129 ILE B CA 1
ATOM 3804 C C . ILE B 1 145 ? 15.20950 -9.63272 28.79487 1.000 32.06000 129 ILE B C 1
ATOM 3805 O O . ILE B 1 145 ? 14.95648 -10.81372 29.10484 1.000 31.38000 129 ILE B O 1
ATOM 3810 N N . PRO B 1 146 ? 15.27346 -8.68973 29.74189 1.000 33.58000 130 PRO B N 1
ATOM 3811 C CA . PRO B 1 146 ? 14.89940 -9.03976 31.12287 1.000 31.79000 130 PRO B CA 1
ATOM 3812 C C . PRO B 1 146 ? 13.46939 -9.53576 31.25180 1.000 32.09000 130 PRO B C 1
ATOM 3813 O O . PRO B 1 146 ? 13.23736 -10.55377 31.91877 1.000 34.49000 130 PRO B O 1
ATOM 3817 N N . ARG B 1 147 ? 12.50642 -8.87274 30.59777 1.000 32.92000 131 ARG B N 1
ATOM 3818 C CA . ARG B 1 147 ? 11.11342 -9.31174 30.65370 1.000 34.51000 131 ARG B CA 1
ATOM 3819 C C . ARG B 1 147 ? 10.99843 -10.77873 30.26667 1.000 35.84000 131 ARG B C 1
ATOM 3820 O O . ARG B 1 147 ? 10.32240 -11.56374 30.93962 1.000 36.06000 131 ARG B O 1
ATOM 3828 N N . ILE B 1 148 ? 11.67148 -11.16871 29.18569 1.000 35.71000 132 ILE B N 1
ATOM 3829 C CA . ILE B 1 148 ? 11.66449 -12.56671 28.76666 1.000 35.06000 132 ILE B CA 1
ATOM 3830 C C . ILE B 1 148 ? 12.31244 -13.43773 29.83967 1.000 38.11000 132 ILE B C 1
ATOM 3831 O O . ILE B 1 148 ? 11.73142 -14.43273 30.28963 1.000 36.35000 132 ILE B O 1
ATOM 3836 N N . LEU B 1 149 ? 13.50342 -13.04174 30.30073 1.000 32.29000 133 LEU B N 1
ATOM 3837 C CA . LEU B 1 149 ? 14.22538 -13.87076 31.25875 1.000 32.93000 133 LEU B CA 1
ATOM 3838 C C . LEU B 1 149 ? 13.40832 -14.06078 32.52771 1.000 33.11000 133 LEU B C 1
ATOM 3839 O O . LEU B 1 149 ? 13.15030 -15.19379 32.95468 1.000 36.66000 133 LEU B O 1
ATOM 3844 N N . LYS B 1 150 ? 12.94130 -12.94879 33.10171 1.000 43.58000 134 LYS B N 1
ATOM 3845 C CA . LYS B 1 150 ? 12.09725 -13.00881 34.28967 1.000 44.24000 134 LYS B CA 1
ATOM 3846 C C . LYS B 1 150 ? 10.91426 -13.94180 34.07260 1.000 44.10000 134 LYS B C 1
ATOM 3847 O O . LYS B 1 150 ? 10.53322 -14.70082 34.97157 1.000 42.89000 134 LYS B O 1
ATOM 3853 N N . LYS B 1 151 ? 10.32731 -13.91778 32.87158 1.000 38.54000 135 LYS B N 1
ATOM 3854 C CA . LYS B 1 151 ? 9.12932 -14.71677 32.64151 1.000 39.61000 135 LYS B CA 1
ATOM 3855 C C . LYS B 1 151 ? 9.43931 -16.20877 32.65650 1.000 41.23000 135 LYS B C 1
ATOM 3856 O O . LYS B 1 151 ? 8.61329 -17.00678 33.11145 1.000 39.41000 135 LYS B O 1
ATOM 3862 N N . HIS B 1 152 ? 10.62333 -16.61077 32.19254 1.000 41.08000 136 HIS B N 1
ATOM 3863 C CA . HIS B 1 152 ? 10.87134 -18.02576 31.95852 1.000 42.80000 136 HIS B CA 1
ATOM 3864 C C . HIS B 1 152 ? 11.97530 -18.62578 32.81556 1.000 41.79000 136 HIS B C 1
ATOM 3865 O O . HIS B 1 152 ? 12.12629 -19.85178 32.81654 1.000 42.41000 136 HIS B O 1
ATOM 3872 N N . PHE B 1 153 ? 12.73427 -17.81780 33.55261 1.000 35.97000 137 PHE B N 1
ATOM 3873 C CA . PHE B 1 153 ? 13.84823 -18.33382 34.32665 1.000 37.81000 137 PHE B CA 1
ATOM 3874 C C . PHE B 1 153 ? 13.89117 -17.83384 35.76266 1.000 37.25000 137 PHE B C 1
ATOM 3875 O O . PHE B 1 153 ? 14.81414 -18.20486 36.49769 1.000 35.93000 137 PHE B O 1
ATOM 3883 N N . LYS B 1 154 ? 12.92116 -17.01485 36.18763 1.000 43.79000 138 LYS B N 1
ATOM 3884 C CA . LYS B 1 154 ? 12.95410 -16.44987 37.53264 1.000 45.01000 138 LYS B CA 1
ATOM 3885 C C . LYS B 1 154 ? 12.99505 -17.54590 38.59262 1.000 47.04000 138 LYS B C 1
ATOM 3886 O O . LYS B 1 154 ? 13.63301 -17.38992 39.64066 1.000 46.60000 138 LYS B O 1
ATOM 3892 N N . GLY B 1 155 ? 12.31206 -18.66489 38.34557 1.000 51.80000 139 GLY B N 1
ATOM 3893 C CA . GLY B 1 155 ? 12.33202 -19.77991 39.27355 1.000 53.69000 139 GLY B CA 1
ATOM 3894 C C . GLY B 1 155 ? 13.55702 -20.66891 39.19259 1.000 54.93000 139 GLY B C 1
ATOM 3895 O O . GLY B 1 155 ? 13.70998 -21.56392 40.02658 1.000 56.65000 139 GLY B O 1
ATOM 3896 N N . LYS B 1 156 ? 14.42806 -20.45389 38.20463 1.000 44.37000 140 LYS B N 1
ATOM 3897 C CA . LYS B 1 156 ? 15.60006 -21.30689 38.06467 1.000 47.00000 140 LYS B CA 1
ATOM 3898 C C . LYS B 1 156 ? 16.72503 -20.83091 38.98172 1.000 45.88000 140 LYS B C 1
ATOM 3899 O O . LYS B 1 156 ? 16.88302 -19.62992 39.21175 1.000 44.49000 140 LYS B O 1
ATOM 3905 N N . PRO B 1 157 ? 17.51800 -21.76093 39.52274 1.000 42.54000 141 PRO B N 1
ATOM 3906 C CA . PRO B 1 157 ? 18.62096 -21.35595 40.40979 1.000 41.23000 141 PRO B CA 1
ATOM 3907 C C . PRO B 1 157 ? 19.73700 -20.60094 39.70386 1.000 40.79000 141 PRO B C 1
ATOM 3908 O O . PRO B 1 157 ? 20.53297 -19.93895 40.38390 1.000 41.98000 141 PRO B O 1
ATOM 3912 N N . TYR B 1 158 ? 19.82605 -20.66991 38.37486 1.000 34.93000 142 TYR B N 1
ATOM 3913 C CA . TYR B 1 158 ? 20.85909 -19.98090 37.61592 1.000 35.41000 142 TYR B CA 1
ATOM 3914 C C . TYR B 1 158 ? 20.35212 -18.68789 36.98392 1.000 34.93000 142 TYR B C 1
ATOM 3915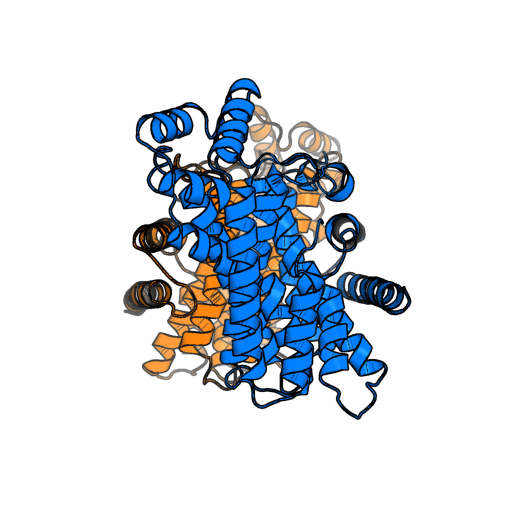 O O . TYR B 1 158 ? 20.96616 -18.17887 36.03995 1.000 35.62000 142 TYR B O 1
ATOM 3924 N N . TYR B 1 159 ? 19.23510 -18.15889 37.48688 1.000 35.29000 143 TYR B N 1
ATOM 3925 C CA . TYR B 1 159 ? 18.63813 -16.94288 36.93488 1.000 36.30000 143 TYR B CA 1
ATOM 3926 C C . TYR B 1 159 ? 19.61613 -15.76988 36.96694 1.000 34.88000 143 TYR B C 1
ATOM 3927 O O . TYR B 1 159 ? 19.82217 -15.07887 35.95496 1.000 35.36000 143 TYR B O 1
ATOM 3936 N N . VAL B 1 160 ? 20.25508 -15.54591 38.12097 1.000 30.21000 144 VAL B N 1
ATOM 3937 C CA . VAL B 1 160 ? 21.14108 -14.39691 38.25403 1.000 31.77000 144 VAL B CA 1
ATOM 3938 C C . VAL B 1 160 ? 22.38711 -14.57290 37.39708 1.000 32.56000 144 VAL B C 1
ATOM 3939 O O . VAL B 1 160 ? 22.95614 -13.58989 36.90413 1.000 36.21000 144 VAL B O 1
ATOM 3943 N N . ASP B 1 161 ? 22.81812 -15.81690 37.17708 1.000 39.27000 145 ASP B N 1
ATOM 3944 C CA . ASP B 1 161 ? 23.94216 -16.04588 36.27512 1.000 41.30000 145 ASP B CA 1
ATOM 3945 C C . ASP B 1 161 ? 23.57922 -15.65186 34.85211 1.000 39.45000 145 ASP B C 1
ATOM 3946 O O . ASP B 1 161 ? 24.40325 -15.07385 34.13116 1.000 40.57000 145 ASP B O 1
ATOM 3951 N N . LEU B 1 162 ? 22.34724 -15.95584 34.43406 1.000 34.37000 146 LEU B N 1
ATOM 3952 C CA . LEU B 1 162 ? 21.85629 -15.47582 33.14704 1.000 34.63000 146 LEU B CA 1
ATOM 3953 C C . LEU B 1 162 ? 21.90730 -13.95382 33.06707 1.000 35.47000 146 LEU B C 1
ATOM 3954 O O . LEU B 1 162 ? 22.38334 -13.38480 32.07511 1.000 36.31000 146 LEU B O 1
ATOM 3959 N N . LEU B 1 163 ? 21.38926 -13.27484 34.09306 1.000 33.75000 147 LEU B N 1
ATOM 3960 C CA . LEU B 1 163 ? 21.35926 -11.81283 34.05809 1.000 33.83000 147 LEU B CA 1
ATOM 3961 C C . LEU B 1 163 ? 22.76827 -11.23384 33.96516 1.000 36.21000 147 LEU B C 1
ATOM 3962 O O . LEU B 1 163 ? 23.03331 -10.32082 33.16619 1.000 36.94000 147 LEU B O 1
ATOM 3967 N N . ASP B 1 164 ? 23.69523 -11.76086 34.77519 1.000 35.18000 148 ASP B N 1
ATOM 3968 C CA . ASP B 1 164 ? 25.07424 -11.28286 34.73926 1.000 36.24000 148 ASP B CA 1
ATOM 3969 C C . ASP B 1 164 ? 25.72529 -11.55984 33.39128 1.000 36.96000 148 ASP B C 1
ATOM 3970 O O . ASP B 1 164 ? 26.44032 -10.70483 32.85333 1.000 36.81000 148 ASP B O 1
ATOM 3975 N N . LEU B 1 165 ? 25.49131 -12.74682 32.83125 1.000 28.08000 149 LEU B N 1
ATOM 3976 C CA . LEU B 1 165 ? 26.03937 -13.08880 31.52127 1.000 30.54000 149 LEU B CA 1
ATOM 3977 C C . LEU B 1 165 ? 25.59242 -12.09578 30.45827 1.000 30.52000 149 LEU B C 1
ATOM 3978 O O . LEU B 1 165 ? 26.42045 -11.52177 29.73531 1.000 31.41000 149 LEU B O 1
ATOM 3983 N N . PHE B 1 166 ? 24.27842 -11.88277 30.35021 1.000 35.62000 150 PHE B N 1
ATOM 3984 C CA . PHE B 1 166 ? 23.76947 -11.00675 29.29921 1.000 35.50000 150 PHE B CA 1
ATOM 3985 C C . PHE B 1 166 ? 24.20647 -9.56276 29.51626 1.000 34.89000 150 PHE B C 1
ATOM 3986 O O . PHE B 1 166 ? 24.58751 -8.88174 28.55328 1.000 33.44000 150 PHE B O 1
ATOM 3994 N N . ASN B 1 167 ? 24.18341 -9.07778 30.76526 1.000 31.85000 151 ASN B N 1
ATOM 3995 C CA . ASN B 1 167 ? 24.65141 -7.72079 31.03931 1.000 31.70000 151 ASN B CA 1
ATOM 3996 C C . ASN B 1 167 ? 26.11642 -7.53879 30.66038 1.000 34.10000 151 ASN B C 1
ATOM 3997 O O . ASN B 1 167 ? 26.48545 -6.52777 30.05141 1.000 31.57000 151 ASN B O 1
ATOM 4002 N N . GLU B 1 168 ? 26.96941 -8.50479 31.00539 1.000 33.94000 152 GLU B N 1
ATOM 4003 C CA . GLU B 1 168 ? 28.39442 -8.32979 30.73546 1.000 36.97000 152 GLU B CA 1
ATOM 4004 C C . GLU B 1 168 ? 28.68848 -8.40977 29.24347 1.000 35.87000 152 GLU B C 1
ATOM 4005 O O . GLU B 1 168 ? 29.50051 -7.63276 28.71952 1.000 34.31000 152 GLU B O 1
ATOM 4011 N N . VAL B 1 169 ? 28.02551 -9.32575 28.53842 1.000 35.63000 153 VAL B N 1
ATOM 4012 C CA . VAL B 1 169 ? 28.22357 -9.41172 27.09543 1.000 34.93000 153 VAL B CA 1
ATOM 4013 C C . VAL B 1 169 ? 27.72160 -8.14371 26.40543 1.000 35.52000 153 VAL B C 1
ATOM 4014 O O . VAL B 1 169 ? 28.34765 -7.65369 25.45447 1.000 34.19000 153 VAL B O 1
ATOM 4018 N N . GLU B 1 170 ? 26.60059 -7.58372 26.87740 1.000 35.26000 154 GLU B N 1
ATOM 4019 C CA . GLU B 1 170 ? 26.10761 -6.32970 26.31340 1.000 35.10000 154 GLU B CA 1
ATOM 4020 C C . GLU B 1 170 ? 27.09161 -5.19071 26.54446 1.000 34.87000 154 GLU B C 1
ATOM 4021 O O . GLU B 1 170 ? 27.35365 -4.39069 25.63449 1.000 34.18000 154 GLU B O 1
ATOM 4027 N N . PHE B 1 171 ? 27.62555 -5.08874 27.76749 1.000 34.14000 155 PHE B N 1
ATOM 4028 C CA . PHE B 1 171 ? 28.65254 -4.09374 28.06555 1.000 34.93000 155 PHE B CA 1
ATOM 4029 C C . PHE B 1 171 ? 29.83958 -4.22573 27.11760 1.000 34.38000 155 PHE B C 1
ATOM 4030 O O . PHE B 1 171 ? 30.33461 -3.23172 26.57264 1.000 32.90000 155 PHE B O 1
ATOM 4038 N N . GLN B 1 172 ? 30.31159 -5.45873 26.91359 1.000 32.87000 156 GLN B N 1
ATOM 4039 C CA . GLN B 1 172 ? 31.48563 -5.66371 26.06664 1.000 34.45000 156 GLN B CA 1
ATOM 4040 C C . GLN B 1 172 ? 31.19769 -5.30969 24.61164 1.000 36.01000 156 GLN B C 1
ATOM 4041 O O . GLN B 1 172 ? 32.05072 -4.73168 23.92268 1.000 32.58000 156 GLN B O 1
ATOM 4047 N N . THR B 1 173 ? 29.99571 -5.63967 24.12758 1.000 33.72000 157 THR B N 1
ATOM 4048 C CA . THR B 1 173 ? 29.63477 -5.29465 22.75457 1.000 33.67000 157 THR B CA 1
ATOM 4049 C C . THR B 1 173 ? 29.56578 -3.78064 22.56959 1.000 32.29000 157 THR B C 1
ATOM 4050 O O . THR B 1 173 ? 30.06683 -3.24663 21.57363 1.000 33.30000 157 THR B O 1
ATOM 4054 N N . ALA B 1 174 ? 28.94074 -3.07866 23.52058 1.000 37.04000 158 ALA B N 1
ATOM 4055 C CA . ALA B 1 174 ? 28.85975 -1.62366 23.43060 1.000 37.86000 158 ALA B CA 1
ATOM 4056 C C . ALA B 1 174 ? 30.24475 -0.98666 23.48168 1.000 39.13000 158 ALA B C 1
ATOM 4057 O O . ALA B 1 174 ? 30.51878 -0.01465 22.76471 1.000 39.55000 158 ALA B O 1
ATOM 4059 N N . SER B 1 175 ? 31.13871 -1.53068 24.30770 1.000 34.12000 159 SER B N 1
ATOM 4060 C CA . SER B 1 175 ? 32.49471 -0.98869 24.38477 1.000 34.41000 159 SER B CA 1
ATOM 4061 C C . SER B 1 175 ? 33.26777 -1.22266 23.08580 1.000 33.91000 159 SER B C 1
ATOM 4062 O O . SER B 1 175 ? 34.01279 -0.34366 22.62785 1.000 35.07000 159 SER B O 1
ATOM 4065 N N . GLY B 1 176 ? 33.10979 -2.40765 22.48677 1.000 33.96000 160 GLY B N 1
ATOM 4066 C CA . GLY B 1 176 ? 33.71984 -2.64863 21.19079 1.000 33.23000 160 GLY B CA 1
ATOM 4067 C C . GLY B 1 176 ? 33.19389 -1.70461 20.12479 1.000 35.85000 160 GLY B C 1
ATOM 4068 O O . GLY B 1 176 ? 33.95393 -1.18659 19.30083 1.000 35.91000 160 GLY B O 1
ATOM 4069 N N . GLN B 1 177 ? 31.88089 -1.46560 20.12374 1.000 44.38000 161 GLN B N 1
ATOM 4070 C CA . GLN B 1 177 ? 31.31494 -0.48458 19.20373 1.000 43.95000 161 GLN B CA 1
ATOM 4071 C C . GLN B 1 177 ? 31.90493 0.89841 19.44778 1.000 42.89000 161 GLN B C 1
ATOM 4072 O O . GLN B 1 177 ? 32.15597 1.65343 18.50281 1.000 42.61000 161 GLN B O 1
ATOM 4078 N N . MET B 1 178 ? 32.12888 1.25038 20.71680 1.000 46.73000 162 MET B N 1
ATOM 4079 C CA . MET B 1 178 ? 32.69587 2.55638 21.02885 1.000 48.95000 162 MET B CA 1
ATOM 4080 C C . MET B 1 178 ? 34.08789 2.70738 20.43791 1.000 49.45000 162 MET B C 1
ATOM 4081 O O . MET B 1 178 ? 34.41192 3.73939 19.82994 1.000 50.38000 162 MET B O 1
ATOM 4086 N N . ILE B 1 179 ? 34.94088 1.69938 20.63393 1.000 41.70000 163 ILE B N 1
ATOM 4087 C CA . ILE B 1 179 ? 36.29590 1.83738 20.10699 1.000 45.67000 163 ILE B CA 1
ATOM 4088 C C . ILE B 1 179 ? 36.28397 1.78341 18.58499 1.000 45.73000 163 ILE B C 1
ATOM 4089 O O . ILE B 1 179 ? 37.09900 2.44842 17.93603 1.000 43.36000 163 ILE B O 1
ATOM 4094 N N . ASP B 1 180 ? 35.34699 1.04443 17.98393 1.000 51.80000 164 ASP B N 1
ATOM 4095 C CA . ASP B 1 180 ? 35.21305 1.08545 16.52893 1.000 54.11000 164 ASP B CA 1
ATOM 4096 C C . ASP B 1 180 ? 34.84808 2.48846 16.05594 1.000 53.33000 164 ASP B C 1
ATOM 4097 O O . ASP B 1 180 ? 35.41412 2.99548 15.07797 1.000 55.54000 164 ASP B O 1
ATOM 4102 N N . LEU B 1 181 ? 33.92205 3.13845 16.75791 1.000 45.18000 165 LEU B N 1
ATOM 4103 C CA . LEU B 1 181 ? 33.46807 4.46746 16.35892 1.000 45.56000 165 LEU B CA 1
ATOM 4104 C C . LEU B 1 181 ? 34.58707 5.49046 16.48498 1.000 46.20000 165 LEU B C 1
ATOM 4105 O O . LEU B 1 181 ? 34.82311 6.28047 15.56801 1.000 48.01000 165 LEU B O 1
ATOM 4110 N N . ILE B 1 182 ? 35.25502 5.51143 17.63501 1.000 49.20000 166 ILE B N 1
ATOM 4111 C CA . ILE B 1 182 ? 36.32101 6.48342 17.88708 1.000 51.65000 166 ILE B CA 1
ATOM 4112 C C . ILE B 1 182 ? 37.57405 6.29044 17.03413 1.000 51.65000 166 ILE B C 1
ATOM 4113 O O . ILE B 1 182 ? 38.28806 7.24944 16.73918 1.000 51.42000 166 ILE B O 1
ATOM 4118 N N . THR B 1 183 ? 37.83406 5.05044 16.64211 1.000 62.01000 167 THR B N 1
ATOM 4119 C CA . THR B 1 183 ? 38.98209 4.72146 15.85716 1.000 64.64000 167 THR B CA 1
ATOM 4120 C C . THR B 1 183 ? 38.73616 5.22348 14.46716 1.000 68.71000 167 THR B C 1
ATOM 4121 O O . THR B 1 183 ? 39.58718 5.81849 13.84920 1.000 69.38000 167 THR B O 1
ATOM 4125 N N . THR B 1 184 ? 37.53718 4.99649 13.98910 1.000 82.57000 168 THR B N 1
ATOM 4126 C CA . THR B 1 184 ? 37.16223 5.40852 12.67509 1.000 85.01000 168 THR B CA 1
ATOM 4127 C C . THR B 1 184 ? 36.90124 6.88652 12.59611 1.000 86.34000 168 THR B C 1
ATOM 4128 O O . THR B 1 184 ? 37.74726 7.64353 12.17016 1.000 86.44000 168 THR B O 1
ATOM 4132 N N . LEU B 1 185 ? 35.72222 7.29952 13.02507 1.000 107.98000 169 LEU B N 1
ATOM 4133 C CA . LEU B 1 185 ? 35.31923 8.70052 12.95308 1.000 107.84000 169 LEU B CA 1
ATOM 4134 C C . LEU B 1 185 ? 36.16620 9.70650 13.69613 1.000 107.29000 169 LEU B C 1
ATOM 4135 O O . LEU B 1 185 ? 36.20022 10.85851 13.32315 1.000 105.67000 169 LEU B O 1
ATOM 4140 N N . VAL B 1 186 ? 36.83316 9.30848 14.75315 1.000 95.53000 170 VAL B N 1
ATOM 4141 C CA . VAL B 1 186 ? 37.61313 10.28447 15.47120 1.000 98.07000 170 VAL B CA 1
ATOM 4142 C C . VAL B 1 186 ? 39.10414 10.16847 15.16227 1.000 99.88000 170 VAL B C 1
ATOM 4143 O O . VAL B 1 186 ? 39.91112 10.91146 15.70331 1.000 99.85000 170 VAL B O 1
ATOM 4147 N N . GLY B 1 187 ? 39.45618 9.24948 14.27226 1.000 106.50000 171 GLY B N 1
ATOM 4148 C CA . GLY B 1 187 ? 40.84919 9.05949 13.92032 1.000 107.71000 171 GLY B CA 1
ATOM 4149 C C . GLY B 1 187 ? 41.13925 8.61951 12.50132 1.000 109.27000 171 GLY B C 1
ATOM 4150 O O . GLY B 1 187 ? 41.89226 7.68751 12.28534 1.000 109.76000 171 GLY B O 1
ATOM 4151 N N . GLU B 1 188 ? 40.55029 9.31253 11.53131 1.000 106.45000 172 GLU B N 1
ATOM 4152 C CA . GLU B 1 188 ? 40.75635 9.03356 10.11532 1.000 108.21000 172 GLU B CA 1
ATOM 4153 C C . GLU B 1 188 ? 41.58238 10.14657 9.54337 1.000 110.68000 172 GLU B C 1
ATOM 4154 O O . GLU B 1 188 ? 41.35643 10.60059 8.43537 1.000 112.33000 172 GLU B O 1
ATOM 4160 N N . LYS B 1 189 ? 42.52635 10.60155 10.34442 1.000 110.30000 173 LYS B N 1
ATOM 4161 C CA . LYS B 1 189 ? 43.44337 11.65255 9.99648 1.000 116.68000 173 LYS B CA 1
ATOM 4162 C C . LYS B 1 189 ? 44.65938 10.91556 9.51552 1.000 119.10000 173 LYS B C 1
ATOM 4163 O O . LYS B 1 189 ? 45.17543 11.13758 8.42454 1.000 118.42000 173 LYS B O 1
ATOM 4169 N N . ASP B 1 190 ? 45.09735 10.00854 10.36652 1.000 140.38000 174 ASP B N 1
ATOM 4170 C CA . ASP B 1 190 ? 46.26235 9.19654 10.11755 1.000 141.89000 174 ASP B CA 1
ATOM 4171 C C . ASP B 1 190 ? 45.83235 7.75654 10.09751 1.000 138.45000 174 ASP B C 1
ATOM 4172 O O . ASP B 1 190 ? 45.34131 7.23753 11.08348 1.000 136.25000 174 ASP B O 1
ATOM 4177 N N . LEU B 1 191 ? 46.03640 7.12356 8.96051 1.000 97.29000 175 LEU B N 1
ATOM 4178 C CA . LEU B 1 191 ? 45.68240 5.75057 8.74846 1.000 94.83000 175 LEU B CA 1
ATOM 4179 C C . LEU B 1 191 ? 46.71037 4.90655 9.47649 1.000 94.87000 175 LEU B C 1
ATOM 4180 O O . LEU B 1 191 ? 46.46535 3.74755 9.72846 1.000 93.71000 175 LEU B O 1
ATOM 4185 N N . SER B 1 192 ? 47.89536 5.45854 9.74055 1.000 104.45000 176 SER B N 1
ATOM 4186 C CA . SER B 1 192 ? 48.86532 4.75153 10.56858 1.000 103.13000 176 SER B CA 1
ATOM 4187 C C . SER B 1 192 ? 48.17127 4.15350 11.77954 1.000 102.12000 176 SER B C 1
ATOM 4188 O O . SER B 1 192 ? 48.54724 3.07549 12.26254 1.000 104.15000 176 SER B O 1
ATOM 4191 N N . LYS B 1 193 ? 47.14925 4.84950 12.26651 1.000 119.88000 177 LYS B N 1
ATOM 4192 C CA . LYS B 1 193 ? 46.39020 4.41148 13.43147 1.000 118.75000 177 LYS B CA 1
ATOM 4193 C C . LYS B 1 193 ? 45.91420 2.96348 13.33242 1.000 117.95000 177 LYS B C 1
ATOM 4194 O O . LYS B 1 193 ? 45.97815 2.22046 14.31241 1.000 118.33000 177 LYS B O 1
ATOM 4200 N N . TYR B 1 194 ? 45.43725 2.56251 12.16039 1.000 87.26000 178 TYR B N 1
ATOM 4201 C CA . TYR B 1 194 ? 44.94325 1.20251 11.98235 1.000 83.27000 178 TYR B CA 1
ATOM 4202 C C . TYR B 1 194 ? 46.09524 0.21950 12.12738 1.000 82.24000 178 TYR B C 1
ATOM 4203 O O . TYR B 1 194 ? 47.11627 0.33651 11.44142 1.000 84.70000 178 TYR B O 1
ATOM 4212 N N . SER B 1 195 ? 45.92720 -0.74051 13.02535 1.000 62.79000 179 SER B N 1
ATOM 4213 C CA . SER B 1 195 ? 46.96118 -1.71452 13.31738 1.000 59.62000 179 SER B CA 1
ATOM 4214 C C . SER B 1 195 ? 46.31417 -3.05852 13.60332 1.000 58.50000 179 SER B C 1
ATOM 4215 O O . SER B 1 195 ? 45.08916 -3.16952 13.72727 1.000 58.55000 179 SER B O 1
ATOM 4218 N N . LEU B 1 196 ? 47.15016 -4.07953 13.73934 1.000 57.12000 180 LEU B N 1
ATOM 4219 C CA . LEU B 1 196 ? 46.64515 -5.43553 13.88429 1.000 59.06000 180 LEU B CA 1
ATOM 4220 C C . LEU B 1 196 ? 46.10909 -5.66356 15.29927 1.000 58.76000 180 LEU B C 1
ATOM 4221 O O . LEU B 1 196 ? 45.04008 -6.28056 15.45121 1.000 59.77000 180 LEU B O 1
ATOM 4226 N N . PRO B 1 197 ? 46.77304 -5.15158 16.34531 1.000 51.42000 181 PRO B N 1
ATOM 4227 C CA . PRO B 1 197 ? 46.17399 -5.28260 17.68828 1.000 46.84000 181 PRO B CA 1
ATOM 4228 C C . PRO B 1 197 ? 44.89598 -4.47960 17.84524 1.000 45.76000 181 PRO B C 1
ATOM 4229 O O . PRO B 1 197 ? 43.96395 -4.93561 18.51819 1.000 48.34000 181 PRO B O 1
ATOM 4233 N N . LEU B 1 198 ? 44.82001 -3.29159 17.23926 1.000 50.70000 182 LEU B N 1
ATOM 4234 C CA . LEU B 1 198 ? 43.60501 -2.48859 17.33622 1.000 49.35000 182 LEU B CA 1
ATOM 4235 C C . LEU B 1 198 ? 42.42204 -3.18457 16.66116 1.000 48.79000 182 LEU B C 1
ATOM 4236 O O . LEU B 1 198 ? 41.31201 -3.22358 17.20811 1.000 48.42000 182 LEU B O 1
ATOM 4241 N N . HIS B 1 199 ? 42.64609 -3.73655 15.46416 1.000 53.01000 183 HIS B N 1
ATOM 4242 C CA . HIS B 1 199 ? 41.60811 -4.50753 14.79710 1.000 53.17000 183 HIS B CA 1
ATOM 4243 C C . HIS B 1 199 ? 41.20407 -5.70955 15.63606 1.000 51.52000 183 HIS B C 1
ATOM 4244 O O . HIS B 1 199 ? 40.00906 -5.99755 15.78500 1.000 50.70000 183 HIS B O 1
ATOM 4251 N N . HIS B 1 200 ? 42.19205 -6.41956 16.18708 1.000 51.16000 184 HIS B N 1
ATOM 4252 C CA . HIS B 1 200 ? 41.89801 -7.58058 17.01505 1.000 52.47000 184 HIS B CA 1
ATOM 4253 C C . HIS B 1 200 ? 41.00996 -7.20360 18.19702 1.000 51.35000 184 HIS B C 1
ATOM 4254 O O . HIS B 1 200 ? 40.01794 -7.87760 18.48096 1.000 49.45000 184 HIS B O 1
ATOM 4261 N N . ARG B 1 201 ? 41.34393 -6.10961 18.88105 1.000 43.07000 185 ARG B N 1
ATOM 4262 C CA . ARG B 1 201 ? 40.57588 -5.68863 20.05103 1.000 39.62000 185 ARG B CA 1
ATOM 4263 C C . ARG B 1 201 ? 39.15590 -5.27962 19.66398 1.000 41.03000 185 ARG B C 1
ATOM 4264 O O . ARG B 1 201 ? 38.17587 -5.70563 20.30193 1.000 41.22000 185 ARG B O 1
ATOM 4272 N N . ILE B 1 202 ? 39.02895 -4.44160 18.62699 1.000 47.42000 186 ILE B N 1
ATOM 4273 C CA . ILE B 1 202 ? 37.71297 -4.00358 18.16394 1.000 45.98000 186 ILE B CA 1
ATOM 4274 C C . ILE B 1 202 ? 36.83398 -5.20758 17.84988 1.000 46.01000 186 ILE B C 1
ATOM 4275 O O . ILE B 1 202 ? 35.66796 -5.27658 18.25883 1.000 46.34000 186 ILE B O 1
ATOM 4280 N N . VAL B 1 203 ? 37.40001 -6.19056 17.14588 1.000 48.06000 187 VAL B N 1
ATOM 4281 C CA . VAL B 1 203 ? 36.61602 -7.31655 16.65683 1.000 48.30000 187 VAL B CA 1
ATOM 4282 C C . VAL B 1 203 ? 36.27697 -8.26857 17.79880 1.000 49.65000 187 VAL B C 1
ATOM 4283 O O . VAL B 1 203 ? 35.17997 -8.84757 17.84274 1.000 50.12000 187 VAL B O 1
ATOM 4287 N N . GLN B 1 204 ? 37.21093 -8.44059 18.74183 1.000 45.33000 188 GLN B N 1
ATOM 4288 C CA . GLN B 1 204 ? 36.95288 -9.29861 19.88781 1.000 47.73000 188 GLN B CA 1
ATOM 4289 C C . GLN B 1 204 ? 35.79885 -8.75963 20.71477 1.000 45.56000 188 GLN B C 1
ATOM 4290 O O . GLN B 1 204 ? 34.89283 -9.50863 21.09671 1.000 42.55000 188 GLN B O 1
ATOM 4296 N N . TYR B 1 205 ? 35.80184 -7.45663 20.99079 1.000 40.99000 189 TYR B N 1
ATOM 4297 C CA . TYR B 1 205 ? 34.76480 -6.94965 21.87476 1.000 39.99000 189 TYR B CA 1
ATOM 4298 C C . TYR B 1 205 ? 33.45083 -6.68663 21.15071 1.000 41.89000 189 TYR B C 1
ATOM 4299 O O . TYR B 1 205 ? 32.38481 -6.86764 21.74366 1.000 39.85000 189 TYR B O 1
ATOM 4308 N N . LYS B 1 206 ? 33.49389 -6.29060 19.87671 1.000 48.96000 190 LYS B N 1
ATOM 4309 C CA . LYS B 1 206 ? 32.25192 -5.91959 19.20867 1.000 49.91000 190 LYS B CA 1
ATOM 4310 C C . LYS B 1 206 ? 31.48394 -7.13158 18.69361 1.000 49.67000 190 LYS B C 1
ATOM 4311 O O . LYS B 1 206 ? 30.25194 -7.07557 18.59856 1.000 46.34000 190 LYS B O 1
ATOM 4317 N N . THR B 1 207 ? 32.16495 -8.23257 18.36562 1.000 44.76000 191 THR B N 1
ATOM 4318 C CA . THR B 1 207 ? 31.44397 -9.34156 17.73457 1.000 45.34000 191 THR B CA 1
ATOM 4319 C C . THR B 1 207 ? 31.64094 -10.68157 18.43155 1.000 43.82000 191 THR B C 1
ATOM 4320 O O . THR B 1 207 ? 30.69593 -11.47257 18.49450 1.000 43.29000 191 THR B O 1
ATOM 4324 N N . ALA B 1 208 ? 32.83291 -10.95858 18.96360 1.000 38.57000 192 ALA B N 1
ATOM 4325 C CA . ALA B 1 208 ? 33.16389 -12.32859 19.34859 1.000 40.37000 192 ALA B CA 1
ATOM 4326 C C . ALA B 1 208 ? 32.38384 -12.78461 20.57754 1.000 40.58000 192 ALA B C 1
ATOM 4327 O O . ALA B 1 208 ? 31.92383 -13.93161 20.63450 1.000 39.68000 192 ALA B O 1
ATOM 4329 N N . TYR B 1 209 ? 32.21880 -11.90463 21.56555 1.000 39.84000 193 TYR B N 1
ATOM 4330 C CA . TYR B 1 209 ? 31.57174 -12.30265 22.80952 1.000 39.88000 193 TYR B CA 1
ATOM 4331 C C . TYR B 1 209 ? 30.10375 -12.65364 22.59145 1.000 41.33000 193 TYR B C 1
ATOM 4332 O O . TYR B 1 209 ? 29.62373 -13.68265 23.08441 1.000 40.96000 193 TYR B O 1
ATOM 4341 N N . TYR B 1 210 ? 29.36879 -11.81063 21.86243 1.000 36.43000 194 TYR B N 1
ATOM 4342 C CA . TYR B 1 210 ? 27.94479 -12.05862 21.67237 1.000 38.15000 194 TYR B CA 1
ATOM 4343 C C . TYR B 1 210 ? 27.65984 -13.08260 20.57734 1.000 39.01000 194 TYR B C 1
ATOM 4344 O O . TYR B 1 210 ? 26.60583 -13.72560 20.62128 1.000 37.00000 194 TYR B O 1
ATOM 4353 N N . SER B 1 211 ? 28.55888 -13.26158 19.61037 1.000 39.44000 195 SER B N 1
ATOM 4354 C CA . SER B 1 211 ? 28.27992 -14.16756 18.49934 1.000 41.25000 195 SER B CA 1
ATOM 4355 C C . SER B 1 211 ? 28.74491 -15.59457 18.75134 1.000 41.70000 195 SER B C 1
ATOM 4356 O O . SER B 1 211 ? 28.13093 -16.53356 18.22329 1.000 41.22000 195 SER B O 1
ATOM 4359 N N . PHE B 1 212 ? 29.80287 -15.78959 19.52838 1.000 44.37000 196 PHE B N 1
ATOM 4360 C CA . PHE B 1 212 ? 30.35686 -17.12459 19.73838 1.000 45.01000 196 PHE B CA 1
ATOM 4361 C C . PHE B 1 212 ? 30.35280 -17.56562 21.18937 1.000 44.20000 196 PHE B C 1
ATOM 4362 O O . PHE B 1 212 ? 30.02978 -18.72162 21.47233 1.000 45.14000 196 PHE B O 1
ATOM 4370 N N . TYR B 1 213 ? 30.72376 -16.68764 22.11940 1.000 37.29000 197 TYR B N 1
ATOM 4371 C CA . TYR B 1 213 ? 30.73870 -17.07966 23.52539 1.000 37.40000 197 TYR B CA 1
ATOM 4372 C C . TYR B 1 213 ? 29.32568 -17.21067 24.07833 1.000 38.91000 197 TYR B C 1
ATOM 4373 O O . TYR B 1 213 ? 28.98265 -18.22968 24.68230 1.000 39.70000 197 TYR B O 1
ATOM 4382 N N . LEU B 1 214 ? 28.49569 -16.18566 23.87831 1.000 39.94000 198 LEU B N 1
ATOM 4383 C CA . LEU B 1 214 ? 27.18466 -16.10467 24.52726 1.000 38.62000 198 LEU B CA 1
ATOM 4384 C C . LEU B 1 214 ? 26.28667 -17.32167 24.30720 1.000 35.76000 198 LEU B C 1
ATOM 4385 O O . LEU B 1 214 ? 25.69862 -17.79968 25.28916 1.000 35.94000 198 LEU B O 1
ATOM 4390 N N . PRO B 1 215 ? 26.10972 -17.85764 23.09118 1.000 39.31000 199 PRO B N 1
ATOM 4391 C CA . PRO B 1 215 ? 25.21972 -19.03064 22.95112 1.000 40.21000 199 PRO B CA 1
ATOM 4392 C C . PRO B 1 215 ? 25.70068 -20.25165 23.72112 1.000 42.45000 199 PRO B C 1
ATOM 4393 O O . PRO B 1 215 ? 24.91165 -20.91266 24.42207 1.000 44.08000 199 PRO B O 1
ATOM 4397 N N . VAL B 1 216 ? 26.99569 -20.56265 23.61317 1.000 42.25000 200 VAL B N 1
ATOM 4398 C CA . VAL B 1 216 ? 27.52565 -21.71467 24.33117 1.000 42.44000 200 VAL B CA 1
ATOM 4399 C C . VAL B 1 216 ? 27.47959 -21.46570 25.83017 1.000 41.77000 200 VAL B C 1
ATOM 4400 O O . VAL B 1 216 ? 27.23255 -22.38971 26.60814 1.000 39.91000 200 VAL B O 1
ATOM 4404 N N . ALA B 1 217 ? 27.70257 -20.22371 26.25920 1.000 39.70000 201 ALA B N 1
ATOM 4405 C CA . ALA B 1 217 ? 27.62551 -19.90473 27.68121 1.000 40.26000 201 ALA B CA 1
ATOM 4406 C C . ALA B 1 217 ? 26.20149 -20.08374 28.20414 1.000 40.06000 201 ALA B C 1
ATOM 4407 O O . ALA B 1 217 ? 26.00644 -20.55876 29.33113 1.000 38.79000 201 ALA B O 1
ATOM 4409 N N . CYS B 1 218 ? 25.20553 -19.70472 27.40411 1.000 40.94000 202 CYS B N 1
ATOM 4410 C CA . CYS B 1 218 ? 23.81651 -19.97772 27.76504 1.000 41.36000 202 CYS B CA 1
ATOM 4411 C C . CYS B 1 218 ? 23.58850 -21.47473 27.93200 1.000 40.83000 202 CYS B C 1
ATOM 4412 O O . CYS B 1 218 ? 22.99445 -21.92174 28.92497 1.000 42.91000 202 CYS B O 1
ATOM 4415 N N . ALA B 1 219 ? 24.05554 -22.26271 26.96101 1.000 38.38000 203 ALA B N 1
ATOM 4416 C CA . ALA B 1 219 ? 23.88653 -23.71371 27.04097 1.000 40.61000 203 ALA B CA 1
ATOM 4417 C C . ALA B 1 219 ? 24.58047 -24.28974 28.26799 1.000 42.70000 203 ALA B C 1
ATOM 4418 O O . ALA B 1 219 ? 24.06144 -25.20975 28.91395 1.000 41.74000 203 ALA B O 1
ATOM 4420 N N . LEU B 1 220 ? 25.76046 -23.76375 28.60905 1.000 44.38000 204 LEU B N 1
ATOM 4421 C CA . LEU B 1 220 ? 26.49541 -24.24677 29.77608 1.000 43.17000 204 LEU B CA 1
ATOM 4422 C C . LEU B 1 220 ? 25.76436 -23.90679 31.06705 1.000 41.13000 204 LEU B C 1
ATOM 4423 O O . LEU B 1 220 ? 25.65832 -24.74881 31.96603 1.000 40.18000 204 LEU B O 1
ATOM 4428 N N . VAL B 1 221 ? 25.26635 -22.67279 31.18305 1.000 39.09000 205 VAL B N 1
ATOM 4429 C CA . VAL B 1 221 ? 24.51931 -22.27281 32.37503 1.000 39.75000 205 VAL B CA 1
ATOM 4430 C C . VAL B 1 221 ? 23.27530 -23.13381 32.54296 1.000 41.50000 205 VAL B C 1
ATOM 4431 O O . VAL B 1 221 ? 22.95725 -23.59183 33.64894 1.000 40.10000 205 VAL B O 1
ATOM 4435 N N . MET B 1 222 ? 22.54834 -23.37279 31.44492 1.000 56.57000 206 MET B N 1
ATOM 4436 C CA . MET B 1 222 ? 21.39434 -24.26179 31.51086 1.000 57.29000 206 MET B CA 1
ATOM 4437 C C . MET B 1 222 ? 21.78631 -25.66080 31.95785 1.000 57.76000 206 MET B C 1
ATOM 4438 O O . MET B 1 222 ? 21.01128 -26.33781 32.64080 1.000 57.12000 206 MET B O 1
ATOM 4443 N N . SER B 1 223 ? 22.98333 -26.10779 31.58489 1.000 50.14000 207 SER B N 1
ATOM 4444 C CA . SER B 1 223 ? 23.49431 -27.41380 31.98489 1.000 50.82000 207 SER B CA 1
ATOM 4445 C C . SER B 1 223 ? 23.92724 -27.46983 33.44291 1.000 51.14000 207 SER B C 1
ATOM 4446 O O . SER B 1 223 ? 24.34322 -28.53984 33.90090 1.000 51.45000 207 SER B O 1
ATOM 4449 N N . GLY B 1 224 ? 23.84722 -26.36384 34.17792 1.000 49.37000 208 GLY B N 1
ATOM 4450 C CA . GLY B 1 224 ? 24.26716 -26.34987 35.56294 1.000 50.77000 208 GLY B CA 1
ATOM 4451 C C . GLY B 1 224 ? 25.72815 -26.04688 35.78401 1.000 54.66000 208 GLY B C 1
ATOM 4452 O O . GLY B 1 224 ? 26.23610 -26.29590 36.88303 1.000 57.13000 208 GLY B O 1
ATOM 4453 N N . GLU B 1 225 ? 26.42719 -25.53086 34.78005 1.000 50.63000 209 GLU B N 1
ATOM 4454 C CA . GLU B 1 225 ? 27.84219 -25.22287 34.90812 1.000 50.29000 209 GLU B CA 1
ATOM 4455 C C . GLU B 1 225 ? 28.04417 -23.82988 35.48815 1.000 52.03000 209 GLU B C 1
ATOM 4456 O O . GLU B 1 225 ? 27.22618 -22.92588 35.29313 1.000 50.92000 209 GLU B O 1
ATOM 4462 N N . ASN B 1 226 ? 29.14514 -23.66890 36.21820 1.000 51.84000 210 ASN B N 1
ATOM 4463 C CA . ASN B 1 226 ? 29.60712 -22.36091 36.66325 1.000 51.97000 210 ASN B CA 1
ATOM 4464 C C . ASN B 1 226 ? 30.54217 -21.80189 35.60030 1.000 53.14000 210 ASN B C 1
ATOM 4465 O O . ASN B 1 226 ? 31.55418 -22.43189 35.26733 1.000 54.22000 210 ASN B O 1
ATOM 4470 N N . LEU B 1 227 ? 30.21019 -20.62388 35.06730 1.000 40.18000 211 LEU B N 1
ATOM 4471 C CA . LEU B 1 227 ? 30.99124 -20.05386 33.97635 1.000 44.67000 211 LEU B CA 1
ATOM 4472 C C . LEU B 1 227 ? 32.40423 -19.67487 34.40142 1.000 47.50000 211 LEU B C 1
ATOM 4473 O O . LEU B 1 227 ? 33.28026 -19.53486 33.54146 1.000 48.09000 211 LEU B O 1
ATOM 4478 N N . ASP B 1 228 ? 32.65517 -19.52390 35.70243 1.000 64.50000 212 ASP B N 1
ATOM 4479 C CA . ASP B 1 228 ? 33.99715 -19.22391 36.17649 1.000 65.79000 212 ASP B CA 1
ATOM 4480 C C . ASP B 1 228 ? 34.93515 -20.42291 36.08051 1.000 64.98000 212 ASP B C 1
ATOM 4481 O O . ASP B 1 228 ? 36.14715 -20.25492 36.24656 1.000 66.65000 212 ASP B O 1
ATOM 4486 N N . ASN B 1 229 ? 34.40716 -21.61891 35.82146 1.000 54.26000 213 ASN B N 1
ATOM 4487 C CA . ASN B 1 229 ? 35.22717 -22.79791 35.59348 1.000 56.07000 213 ASN B CA 1
ATOM 4488 C C . ASN B 1 229 ? 35.41723 -23.10288 34.11248 1.000 58.86000 213 ASN B C 1
ATOM 4489 O O . ASN B 1 229 ? 35.84524 -24.20887 33.76648 1.000 57.53000 213 ASN B O 1
ATOM 4494 N N . HIS B 1 230 ? 35.10527 -22.15586 33.22848 1.000 60.15000 214 HIS B N 1
ATOM 4495 C CA . HIS B 1 230 ? 35.17833 -22.38883 31.78848 1.000 58.06000 214 HIS B CA 1
ATOM 4496 C C . HIS B 1 230 ? 35.83236 -21.21182 31.07853 1.000 56.02000 214 HIS B C 1
ATOM 4497 O O . HIS B 1 230 ? 35.40141 -20.79680 29.99952 1.000 57.30000 214 HIS B O 1
ATOM 4504 N N . VAL B 1 231 ? 36.88934 -20.65684 31.67759 1.000 56.92000 215 VAL B N 1
ATOM 4505 C CA . VAL B 1 231 ? 37.62737 -19.58583 31.01464 1.000 56.02000 215 VAL B CA 1
ATOM 4506 C C . VAL B 1 231 ? 38.30542 -20.11081 29.75266 1.000 53.95000 215 VAL B C 1
ATOM 4507 O O . VAL B 1 231 ? 38.47847 -19.36779 28.77868 1.000 54.16000 215 VAL B O 1
ATOM 4511 N N . ASP B 1 232 ? 38.69142 -21.39181 29.73465 1.000 61.67000 216 ASP B N 1
ATOM 4512 C CA . ASP B 1 232 ? 39.27347 -21.97378 28.52667 1.000 65.13000 216 ASP B CA 1
ATOM 4513 C C . ASP B 1 232 ? 38.29052 -21.91276 27.36163 1.000 64.08000 216 ASP B C 1
ATOM 4514 O O . ASP B 1 232 ? 38.65257 -21.51274 26.24565 1.000 64.00000 216 ASP B O 1
ATOM 4519 N N . VAL B 1 233 ? 37.04651 -22.33576 27.60956 1.000 51.01000 217 VAL B N 1
ATOM 4520 C CA . VAL B 1 233 ? 36.00855 -22.28274 26.58452 1.000 49.13000 217 VAL B CA 1
ATOM 4521 C C . VAL B 1 233 ? 35.83258 -20.85773 26.07954 1.000 45.70000 217 VAL B C 1
ATOM 4522 O O . VAL B 1 233 ? 35.72863 -20.61771 24.86954 1.000 46.63000 217 VAL B O 1
ATOM 4526 N N . LYS B 1 234 ? 35.80354 -19.89075 27.00156 1.000 47.95000 218 LYS B N 1
ATOM 4527 C CA . LYS B 1 234 ? 35.60256 -18.49474 26.62357 1.000 48.42000 218 LYS B CA 1
ATOM 4528 C C . LYS B 1 234 ? 36.74260 -17.99372 25.74363 1.000 51.64000 218 LYS B C 1
ATOM 4529 O O . LYS B 1 234 ? 36.50865 -17.34770 24.71764 1.000 50.65000 218 LYS B O 1
ATOM 4535 N N . ASN B 1 235 ? 37.98658 -18.28274 26.13368 1.000 50.98000 219 ASN B N 1
ATOM 4536 C CA . ASN B 1 235 ? 39.13462 -17.85672 25.33874 1.000 47.83000 219 ASN B CA 1
ATOM 4537 C C . ASN B 1 235 ? 39.09068 -18.47070 23.94172 1.000 47.33000 219 ASN B C 1
ATOM 4538 O O . ASN B 1 235 ? 39.29872 -17.77468 22.93475 1.000 47.26000 219 ASN B O 1
ATOM 4543 N N . ILE B 1 236 ? 38.82868 -19.77970 23.86569 1.000 50.96000 220 ILE B N 1
ATOM 4544 C CA . ILE B 1 236 ? 38.78273 -20.44567 22.56867 1.000 51.71000 220 ILE B CA 1
ATOM 4545 C C . ILE B 1 236 ? 37.69677 -19.83565 21.69064 1.000 50.87000 220 ILE B C 1
ATOM 4546 O O . ILE B 1 236 ? 37.91582 -19.57863 20.49965 1.000 51.56000 220 ILE B O 1
ATOM 4551 N N . LEU B 1 237 ? 36.52175 -19.56566 22.26259 1.000 49.28000 221 LEU B N 1
ATOM 4552 C CA . LEU B 1 237 ? 35.42678 -19.02464 21.45956 1.000 49.75000 221 LEU B CA 1
ATOM 4553 C C . LEU B 1 237 ? 35.68880 -17.58463 21.04060 1.000 48.09000 221 LEU B C 1
ATOM 4554 O O . LEU B 1 237 ? 35.28685 -17.17061 19.94659 1.000 48.30000 221 LEU B O 1
ATOM 4559 N N . VAL B 1 238 ? 36.36477 -16.80165 21.88664 1.000 44.89000 222 VAL B N 1
ATOM 4560 C CA . VAL B 1 238 ? 36.70579 -15.43864 21.49468 1.000 48.31000 222 VAL B CA 1
ATOM 4561 C C . VAL B 1 238 ? 37.69584 -15.44563 20.33772 1.000 48.74000 222 VAL B C 1
ATOM 4562 O O . VAL B 1 238 ? 37.56188 -14.67061 19.38273 1.000 47.46000 222 VAL B O 1
ATOM 4566 N N . GLU B 1 239 ? 38.70584 -16.32563 20.39575 1.000 59.27000 223 GLU B N 1
ATOM 4567 C CA . GLU B 1 239 ? 39.63088 -16.46261 19.26779 1.000 60.13000 223 GLU B CA 1
ATOM 4568 C C . GLU B 1 239 ? 38.90394 -16.90859 18.00575 1.000 60.35000 223 GLU B C 1
ATOM 4569 O O . GLU B 1 239 ? 39.15799 -16.38857 16.90477 1.000 63.88000 223 GLU B O 1
ATOM 4575 N N . MET B 1 240 ? 37.98393 -17.86658 18.14169 1.000 53.32000 224 MET B N 1
ATOM 4576 C CA . MET B 1 240 ? 37.23298 -18.34756 16.98765 1.000 52.30000 224 MET B CA 1
ATOM 4577 C C . MET B 1 240 ? 36.37300 -17.24155 16.38663 1.000 53.79000 224 MET B C 1
ATOM 4578 O O . MET B 1 240 ? 36.24106 -17.14452 15.16163 1.000 53.09000 224 MET B O 1
ATOM 4583 N N . GLY B 1 241 ? 35.78797 -16.38856 17.23162 1.000 48.46000 225 GLY B N 1
ATOM 4584 C CA . GLY B 1 241 ? 35.00200 -15.27755 16.71961 1.000 47.34000 225 GLY B CA 1
ATOM 4585 C C . GLY B 1 241 ? 35.85103 -14.21854 16.03867 1.000 47.46000 225 GLY B C 1
ATOM 4586 O O . GLY B 1 241 ? 35.42707 -13.61752 15.04466 1.000 49.93000 225 GLY B O 1
ATOM 4587 N N . THR B 1 242 ? 37.05201 -13.96855 16.56572 1.000 49.68000 226 THR B N 1
ATOM 4588 C CA . THR B 1 242 ? 37.99004 -13.09154 15.86578 1.000 52.49000 226 THR B CA 1
ATOM 4589 C C . THR B 1 242 ? 38.30110 -13.62652 14.47178 1.000 55.79000 226 THR B C 1
ATOM 4590 O O . THR B 1 242 ? 38.31014 -12.87250 13.48980 1.000 59.11000 226 THR B O 1
ATOM 4594 N N . TYR B 1 243 ? 38.52810 -14.93652 14.36777 1.000 66.83000 227 TYR B N 1
ATOM 4595 C CA . TYR B 1 243 ? 38.79415 -15.54149 13.06477 1.000 68.15000 227 TYR B CA 1
ATOM 4596 C C . TYR B 1 243 ? 37.57319 -15.44747 12.14772 1.000 67.38000 227 TYR B C 1
ATOM 4597 O O . TYR B 1 243 ? 37.70724 -15.19445 10.94073 1.000 69.36000 227 TYR B O 1
ATOM 4606 N N . PHE B 1 244 ? 36.37517 -15.63148 12.70666 1.000 59.04000 228 PHE B N 1
ATOM 4607 C CA . PHE B 1 244 ? 35.13720 -15.46946 11.94361 1.000 59.59000 228 PHE B CA 1
ATOM 4608 C C . PHE B 1 244 ? 35.02123 -14.06645 11.35763 1.000 59.10000 228 PHE B C 1
ATOM 4609 O O . PHE B 1 244 ? 34.67128 -13.88942 10.18162 1.000 59.67000 228 PHE B O 1
ATOM 4617 N N . GLN B 1 245 ? 35.29720 -13.04546 12.16866 1.000 58.68000 229 GLN B N 1
ATOM 4618 C CA . GLN B 1 245 ? 35.18922 -11.68545 11.65669 1.000 60.10000 229 GLN B CA 1
ATOM 4619 C C . GLN B 1 245 ? 36.29127 -11.37044 10.65074 1.000 61.71000 229 GLN B C 1
ATOM 4620 O O . GLN B 1 245 ? 36.09031 -10.54742 9.75175 1.000 62.60000 229 GLN B O 1
ATOM 4626 N N . VAL B 1 246 ? 37.46326 -12.00244 10.77878 1.000 62.76000 230 VAL B N 1
ATOM 4627 C CA . VAL B 1 246 ? 38.45931 -11.88043 9.71482 1.000 62.63000 230 VAL B CA 1
ATOM 4628 C C . VAL B 1 246 ? 37.91136 -12.45240 8.41479 1.000 66.15000 230 VAL B C 1
ATOM 4629 O O . VAL B 1 246 ? 38.10241 -11.87538 7.33081 1.000 66.98000 230 VAL B O 1
ATOM 4633 N N . GLN B 1 247 ? 37.23435 -13.60340 8.49274 1.000 73.69000 231 GLN B N 1
ATOM 4634 C CA . GLN B 1 247 ? 36.54540 -14.14538 7.32070 1.000 73.50000 231 GLN B CA 1
ATOM 4635 C C . GLN B 1 247 ? 35.57243 -13.12636 6.73367 1.000 72.26000 231 GLN B C 1
ATOM 4636 O O . GLN B 1 247 ? 35.48348 -12.97334 5.50867 1.000 72.12000 231 GLN B O 1
ATOM 4642 N N . ASP B 1 248 ? 34.81940 -12.44638 7.59766 1.000 78.43000 232 ASP B N 1
ATOM 4643 C CA . ASP B 1 248 ? 33.87342 -11.43236 7.13063 1.000 79.45000 232 ASP B CA 1
ATOM 4644 C C . ASP B 1 248 ? 34.58245 -10.27935 6.42769 1.000 80.30000 232 ASP B C 1
ATOM 4645 O O . ASP B 1 248 ? 34.13350 -9.81133 5.37168 1.000 80.50000 232 ASP B O 1
ATOM 4650 N N . ASP B 1 249 ? 35.68943 -9.81037 7.00374 1.000 72.58000 233 ASP B N 1
ATOM 4651 C CA . ASP B 1 249 ? 36.46446 -8.74036 6.39480 1.000 73.06000 233 ASP B CA 1
ATOM 4652 C C . ASP B 1 249 ? 36.97452 -9.16133 5.02481 1.000 73.08000 233 ASP B C 1
ATOM 4653 O O . ASP B 1 249 ? 37.00456 -8.35532 4.08983 1.000 72.71000 233 ASP B O 1
ATOM 4658 N N . TYR B 1 250 ? 37.38852 -10.42333 4.89480 1.000 76.85000 234 TYR B N 1
ATOM 4659 C CA . TYR B 1 250 ? 37.87057 -10.91431 3.60582 1.000 77.97000 234 TYR B CA 1
ATOM 4660 C C . TYR B 1 250 ? 36.73662 -10.99829 2.57976 1.000 80.63000 234 TYR B C 1
ATOM 4661 O O . TYR B 1 250 ? 36.90867 -10.59927 1.42378 1.000 83.42000 234 TYR B O 1
ATOM 4670 N N . LEU B 1 251 ? 35.57160 -11.51229 2.99071 1.000 82.13000 235 LEU B N 1
ATOM 4671 C CA . LEU B 1 251 ? 34.45964 -11.66527 2.05565 1.000 83.56000 235 LEU B CA 1
ATOM 4672 C C . LEU B 1 251 ? 33.82566 -10.33626 1.67765 1.000 82.55000 235 LEU B C 1
ATOM 4673 O O . LEU B 1 251 ? 33.13370 -10.26924 0.65662 1.000 84.41000 235 LEU B O 1
ATOM 4678 N N . ASP B 1 252 ? 34.03462 -9.28128 2.46968 1.000 84.95000 236 ASP B N 1
ATOM 4679 C CA . ASP B 1 252 ? 33.46064 -7.98927 2.10268 1.000 85.15000 236 ASP B CA 1
ATOM 4680 C C . ASP B 1 252 ? 34.09070 -7.45325 0.82472 1.000 90.56000 236 ASP B C 1
ATOM 4681 O O . ASP B 1 252 ? 33.42374 -6.75823 0.04770 1.000 93.03000 236 ASP B O 1
ATOM 4686 N N . CYS B 1 253 ? 35.31471 -7.86225 0.56676 1.000 93.70000 237 CYS B N 1
ATOM 4687 C CA . CYS B 1 253 ? 35.97176 -7.40222 -0.61420 1.000 96.64000 237 CYS B CA 1
ATOM 4688 C C . CYS B 1 253 ? 36.10781 -8.47220 -1.70321 1.000 98.75000 237 CYS B C 1
ATOM 4689 O O . CYS B 1 253 ? 35.95686 -8.15218 -2.86521 1.000 102.01000 237 CYS B O 1
ATOM 4692 N N . PHE B 1 254 ? 36.33579 -9.72721 -1.34123 1.000 96.23000 238 PHE B N 1
ATOM 4693 C CA . PHE B 1 254 ? 36.52883 -10.79219 -2.31724 1.000 99.31000 238 PHE B CA 1
ATOM 4694 C C . PHE B 1 254 ? 35.33782 -11.75619 -2.37731 1.000 100.78000 238 PHE B C 1
ATOM 4695 O O . PHE B 1 254 ? 34.59078 -11.92321 -1.40734 1.000 99.73000 238 PHE B O 1
ATOM 4703 N N . GLY B 1 264 ? 29.56478 -4.64220 -0.76942 1.000 82.16000 248 GLY B N 1
ATOM 4704 C CA . GLY B 1 264 ? 30.52573 -4.51423 0.31562 1.000 80.41000 248 GLY B CA 1
ATOM 4705 C C . GLY B 1 264 ? 31.19674 -3.15423 0.33368 1.000 80.29000 248 GLY B C 1
ATOM 4706 O O . GLY B 1 264 ? 31.77778 -2.74521 -0.66829 1.000 82.86000 248 GLY B O 1
ATOM 4707 N N . THR B 1 265 ? 31.12169 -2.45025 1.47169 1.000 82.00000 249 THR B N 1
ATOM 4708 C CA . THR B 1 265 ? 31.52369 -1.04625 1.52173 1.000 82.54000 249 THR B CA 1
ATOM 4709 C C . THR B 1 265 ? 32.49664 -0.73728 2.66178 1.000 82.76000 249 THR B C 1
ATOM 4710 O O . THR B 1 265 ? 32.43362 0.34571 3.25079 1.000 81.16000 249 THR B O 1
ATOM 4714 N N . ASP B 1 266 ? 33.40563 -1.66329 2.99580 1.000 87.04000 250 ASP B N 1
ATOM 4715 C CA . ASP B 1 266 ? 34.35558 -1.39431 4.08084 1.000 85.56000 250 ASP B CA 1
ATOM 4716 C C . ASP B 1 266 ? 35.40260 -0.34430 3.70291 1.000 85.18000 250 ASP B C 1
ATOM 4717 O O . ASP B 1 266 ? 35.73957 0.51668 4.52494 1.000 83.72000 250 ASP B O 1
ATOM 4722 N N . ILE B 1 267 ? 35.92765 -0.39428 2.47593 1.000 78.70000 251 ILE B N 1
ATOM 4723 C CA . ILE B 1 267 ? 36.91767 0.58872 2.03699 1.000 79.88000 251 ILE B CA 1
ATOM 4724 C C . ILE B 1 267 ? 36.27168 1.95473 1.92599 1.000 84.37000 251 ILE B C 1
ATOM 4725 O O . ILE B 1 267 ? 36.84367 2.98172 2.33803 1.000 83.15000 251 ILE B O 1
ATOM 4730 N N . GLU B 1 268 ? 35.06571 1.97274 1.38194 1.000 109.92000 252 GLU B N 1
ATOM 4731 C CA . GLU B 1 268 ? 34.32872 3.20675 1.22693 1.000 110.17000 252 GLU B CA 1
ATOM 4732 C C . GLU B 1 268 ? 34.07866 3.83772 2.56093 1.000 106.15000 252 GLU B C 1
ATOM 4733 O O . GLU B 1 268 ? 34.11666 5.05172 2.70196 1.000 106.99000 252 GLU B O 1
ATOM 4739 N N . ASP B 1 269 ? 33.80762 3.00270 3.54690 1.000 94.57000 253 ASP B N 1
ATOM 4740 C CA . ASP B 1 269 ? 33.48656 3.51568 4.86390 1.000 91.36000 253 ASP B CA 1
ATOM 4741 C C . ASP B 1 269 ? 34.64452 3.71966 5.81995 1.000 90.29000 253 ASP B C 1
ATOM 4742 O O . ASP B 1 269 ? 34.41847 3.96964 6.99495 1.000 86.21000 253 ASP B O 1
ATOM 4747 N N . PHE B 1 270 ? 35.85754 3.68566 5.27300 1.000 89.10000 254 PHE B N 1
ATOM 4748 C CA . PHE B 1 270 ? 37.07651 3.88165 6.04106 1.000 88.39000 254 PHE B CA 1
ATOM 4749 C C . PHE B 1 270 ? 37.05246 3.03262 7.29604 1.000 85.19000 254 PHE B C 1
ATOM 4750 O O . PHE B 1 270 ? 37.26641 3.53360 8.40006 1.000 85.87000 254 PHE B O 1
ATOM 4758 N N . LYS B 1 271 ? 36.78946 1.74263 7.12701 1.000 77.95000 255 LYS B N 1
ATOM 4759 C CA . LYS B 1 271 ? 36.74041 0.85660 8.28199 1.000 78.04000 255 LYS B CA 1
ATOM 4760 C C . LYS B 1 271 ? 38.09039 0.20260 8.53203 1.000 79.06000 255 LYS B C 1
ATOM 4761 O O . LYS B 1 271 ? 38.87843 -0.02939 7.60706 1.000 78.21000 255 LYS B O 1
ATOM 4767 N N . CYS B 1 272 ? 38.34934 -0.09243 9.80504 1.000 82.31000 256 CYS B N 1
ATOM 4768 C CA . CYS B 1 272 ? 39.55932 -0.79144 10.23408 1.000 80.98000 256 CYS B CA 1
ATOM 4769 C C . CYS B 1 272 ? 39.45333 -2.28643 9.91605 1.000 80.32000 256 CYS B C 1
ATOM 4770 O O . CYS B 1 272 ? 39.35029 -3.14345 10.79803 1.000 80.93000 256 CYS B O 1
ATOM 4773 N N . SER B 1 273 ? 39.46038 -2.58841 8.62104 1.000 74.92000 257 SER B N 1
ATOM 4774 C CA . SER B 1 273 ? 39.38540 -3.96940 8.16401 1.000 74.89000 257 SER B CA 1
ATOM 4775 C C . SER B 1 273 ? 40.72939 -4.68041 8.33406 1.000 75.54000 257 SER B C 1
ATOM 4776 O O . SER B 1 273 ? 41.79339 -4.05841 8.40011 1.000 78.30000 257 SER B O 1
ATOM 4779 N N . TRP B 1 274 ? 40.66238 -6.01141 8.41003 1.000 59.79000 258 TRP B N 1
ATOM 4780 C CA . TRP B 1 274 ? 41.88038 -6.81341 8.44706 1.000 59.63000 258 TRP B CA 1
ATOM 4781 C C . TRP B 1 274 ? 42.67143 -6.69539 7.15010 1.000 62.02000 258 TRP B C 1
ATOM 4782 O O . TRP B 1 274 ? 43.91043 -6.72540 7.17015 1.000 61.63000 258 TRP B O 1
ATOM 4793 N N . LEU B 1 275 ? 41.97348 -6.55337 6.01707 1.000 70.24000 259 LEU B N 1
ATOM 4794 C CA . LEU B 1 275 ? 42.63954 -6.47535 4.72110 1.000 74.09000 259 LEU B CA 1
ATOM 4795 C C . LEU B 1 275 ? 43.49855 -5.22135 4.61816 1.000 75.57000 259 LEU B C 1
ATOM 4796 O O . LEU B 1 275 ? 44.67056 -5.29134 4.23321 1.000 77.45000 259 LEU B O 1
ATOM 4801 N N . VAL B 1 276 ? 42.92653 -4.06135 4.95616 1.000 72.96000 260 VAL B N 1
ATOM 4802 C CA . VAL B 1 276 ? 43.67554 -2.81035 4.85822 1.000 74.12000 260 VAL B CA 1
ATOM 4803 C C . VAL B 1 276 ? 44.82950 -2.80937 5.84927 1.000 74.68000 260 VAL B C 1
ATOM 4804 O O . VAL B 1 276 ? 45.90951 -2.28637 5.55632 1.000 75.68000 260 VAL B O 1
ATOM 4808 N N . VAL B 1 277 ? 44.63145 -3.41040 7.01825 1.000 78.35000 261 VAL B N 1
ATOM 4809 C CA . VAL B 1 277 ? 45.70141 -3.46742 8.01629 1.000 78.03000 261 VAL B CA 1
ATOM 4810 C C . VAL B 1 277 ? 46.87442 -4.31641 7.51533 1.000 80.46000 261 VAL B C 1
ATOM 4811 O O . VAL B 1 277 ? 48.05142 -3.92142 7.60738 1.000 81.79000 261 VAL B O 1
ATOM 4815 N N . LYS B 1 278 ? 46.57244 -5.51140 6.99229 1.000 81.36000 262 LYS B N 1
ATOM 4816 C CA . LYS B 1 278 ? 47.63446 -6.36539 6.46532 1.000 81.47000 262 LYS B CA 1
ATOM 4817 C C . LYS B 1 278 ? 48.31752 -5.71237 5.26536 1.000 83.90000 262 LYS B C 1
ATOM 4818 O O . LYS B 1 278 ? 49.52952 -5.86537 5.07141 1.000 86.46000 262 LYS B O 1
ATOM 4824 N N . ALA B 1 279 ? 47.55255 -4.98336 4.44834 1.000 75.69000 263 ALA B N 1
ATOM 4825 C CA . ALA B 1 279 ? 48.15060 -4.25334 3.33838 1.000 78.36000 263 ALA B CA 1
ATOM 4826 C C . ALA B 1 279 ? 49.10158 -3.17335 3.84144 1.000 78.63000 263 ALA B C 1
ATOM 4827 O O . ALA B 1 279 ? 50.20761 -3.01134 3.31349 1.000 78.58000 263 ALA B O 1
ATOM 4829 N N . LEU B 1 280 ? 48.68454 -2.42637 4.86644 1.000 89.31000 264 LEU B N 1
ATOM 4830 C CA . LEU B 1 280 ? 49.53552 -1.39538 5.43849 1.000 90.36000 264 LEU B CA 1
ATOM 4831 C C . LEU B 1 280 ? 50.78449 -1.98040 6.08354 1.000 93.68000 264 LEU B C 1
ATOM 4832 O O . LEU B 1 280 ? 51.77249 -1.25640 6.25559 1.000 96.73000 264 LEU B O 1
ATOM 4837 N N . GLU B 1 281 ? 50.76447 -3.26240 6.45751 1.000 106.76000 265 GLU B N 1
ATOM 4838 C CA . GLU B 1 281 ? 51.99145 -3.86942 6.96255 1.000 106.30000 265 GLU B CA 1
ATOM 4839 C C . GLU B 1 281 ? 52.85349 -4.53440 5.88458 1.000 106.21000 265 GLU B C 1
ATOM 4840 O O . GLU B 1 281 ? 54.05848 -4.69541 6.10263 1.000 106.99000 265 GLU B O 1
ATOM 4846 N N . LEU B 1 282 ? 52.29154 -4.91238 4.72755 1.000 84.11000 266 LEU B N 1
ATOM 4847 C CA . LEU B 1 282 ? 53.06458 -5.64536 3.72657 1.000 85.90000 266 LEU B CA 1
ATOM 4848 C C . LEU B 1 282 ? 53.49864 -4.82334 2.51860 1.000 89.86000 266 LEU B C 1
ATOM 4849 O O . LEU B 1 282 ? 54.25967 -5.33432 1.69462 1.000 91.53000 266 LEU B O 1
ATOM 4854 N N . ALA B 1 283 ? 53.04765 -3.58233 2.37960 1.000 110.25000 267 ALA B N 1
ATOM 4855 C CA . ALA B 1 283 ? 53.33670 -2.80431 1.18163 1.000 114.96000 267 ALA B CA 1
ATOM 4856 C C . ALA B 1 283 ? 54.69470 -2.10632 1.29270 1.000 117.71000 267 ALA B C 1
ATOM 4857 O O . ALA B 1 283 ? 55.39865 -2.20334 2.30073 1.000 118.32000 267 ALA B O 1
ATOM 4859 N N . ASN B 1 284 ? 55.08075 -1.40330 0.21973 1.000 106.64000 268 ASN B N 1
ATOM 4860 C CA . ASN B 1 284 ? 56.23475 -0.51830 0.25980 1.000 107.91000 268 ASN B CA 1
ATOM 4861 C C . ASN B 1 284 ? 55.74675 0.92370 0.38480 1.000 108.55000 268 ASN B C 1
ATOM 4862 O O . ASN B 1 284 ? 54.55275 1.20570 0.27176 1.000 105.70000 268 ASN B O 1
ATOM 4867 N N . ASP B 1 285 ? 56.69374 1.85469 0.51986 1.000 130.07000 269 ASP B N 1
ATOM 4868 C CA . ASP B 1 285 ? 56.34273 3.24769 0.79387 1.000 131.38000 269 ASP B CA 1
ATOM 4869 C C . ASP B 1 285 ? 55.40878 3.80171 -0.27116 1.000 131.16000 269 ASP B C 1
ATOM 4870 O O . ASP B 1 285 ? 54.46277 4.53271 0.03882 1.000 128.88000 269 ASP B O 1
ATOM 4875 N N . GLU B 1 286 ? 55.64383 3.44073 -1.53115 1.000 120.35000 270 GLU B N 1
ATOM 4876 C CA . GLU B 1 286 ? 54.78788 3.89876 -2.62318 1.000 119.33000 270 GLU B CA 1
ATOM 4877 C C . GLU B 1 286 ? 53.38088 3.31376 -2.51725 1.000 116.24000 270 GLU B C 1
ATOM 4878 O O . GLU B 1 286 ? 52.38889 4.02876 -2.70628 1.000 114.16000 270 GLU B O 1
ATOM 4884 N N . GLN B 1 287 ? 53.26586 2.02575 -2.18228 1.000 106.67000 271 GLN B N 1
ATOM 4885 C CA . GLN B 1 287 ? 51.94585 1.41275 -2.05435 1.000 102.69000 271 GLN B CA 1
ATOM 4886 C C . GLN B 1 287 ? 51.23680 1.84273 -0.77637 1.000 102.58000 271 GLN B C 1
ATOM 4887 O O . GLN B 1 287 ? 50.00280 1.93774 -0.75642 1.000 101.43000 271 GLN B O 1
ATOM 4893 N N . LYS B 1 288 ? 51.98775 2.17771 0.27267 1.000 105.35000 272 LYS B N 1
ATOM 4894 C CA . LYS B 1 288 ? 51.37170 2.72969 1.47265 1.000 102.90000 272 LYS B CA 1
ATOM 4895 C C . LYS B 1 288 ? 50.93572 4.16669 1.25066 1.000 102.61000 272 LYS B C 1
ATOM 4896 O O . LYS B 1 288 ? 49.92770 4.59269 1.81762 1.000 98.85000 272 LYS B O 1
ATOM 4902 N N . LYS B 1 289 ? 51.61176 4.87271 0.34770 1.000 118.78000 273 LYS B N 1
ATOM 4903 C CA . LYS B 1 289 ? 51.14978 6.16972 -0.12429 1.000 121.54000 273 LYS B CA 1
ATOM 4904 C C . LYS B 1 289 ? 49.85282 6.01274 -0.90835 1.000 120.39000 273 LYS B C 1
ATOM 4905 O O . LYS B 1 289 ? 48.89681 6.77274 -0.71338 1.000 117.95000 273 LYS B O 1
ATOM 4911 N N . LEU B 1 290 ? 49.80885 5.00676 -1.78737 1.000 110.23000 274 LEU B N 1
ATOM 4912 C CA . LEU B 1 290 ? 48.59288 4.69477 -2.53443 1.000 107.59000 274 LEU B CA 1
ATOM 4913 C C . LEU B 1 290 ? 47.41684 4.44276 -1.59449 1.000 102.34000 274 LEU B C 1
ATOM 4914 O O . LEU B 1 290 ? 46.31185 4.95477 -1.81152 1.000 102.21000 274 LEU B O 1
ATOM 4919 N N . LEU B 1 291 ? 47.63679 3.64674 -0.54549 1.000 91.87000 275 LEU B N 1
ATOM 4920 C CA . LEU B 1 291 ? 46.56075 3.36772 0.39946 1.000 87.58000 275 LEU B CA 1
ATOM 4921 C C . LEU B 1 291 ? 46.13572 4.62471 1.14946 1.000 87.32000 275 LEU B C 1
ATOM 4922 O O . LEU B 1 291 ? 44.93672 4.89771 1.28542 1.000 82.73000 275 LEU B O 1
ATOM 4927 N N . HIS B 1 292 ? 47.10170 5.39770 1.65252 1.000 105.66000 276 HIS B N 1
ATOM 4928 C CA . HIS B 1 292 ? 46.74968 6.60469 2.39353 1.000 107.81000 276 HIS B CA 1
ATOM 4929 C C . HIS B 1 292 ? 45.98972 7.59470 1.52351 1.000 109.58000 276 HIS B C 1
ATOM 4930 O O . HIS B 1 292 ? 45.17070 8.36870 2.03249 1.000 106.11000 276 HIS B O 1
ATOM 4937 N N . GLU B 1 293 ? 46.23277 7.58073 0.21252 1.000 120.76000 277 GLU B N 1
ATOM 4938 C CA . GLU B 1 293 ? 45.68081 8.59675 -0.67148 1.000 123.45000 277 GLU B CA 1
ATOM 4939 C C . GLU B 1 293 ? 44.41884 8.14276 -1.40454 1.000 123.34000 277 GLU B C 1
ATOM 4940 O O . GLU B 1 293 ? 43.75887 8.96878 -2.04056 1.000 127.27000 277 GLU B O 1
ATOM 4946 N N . ASN B 1 294 ? 44.00683 6.89076 -1.16459 1.000 100.14000 278 ASN B N 1
ATOM 4947 C CA . ASN B 1 294 ? 42.79785 6.31478 -1.78165 1.000 96.74000 278 ASN B CA 1
ATOM 4948 C C . ASN B 1 294 ? 41.86181 5.45976 -0.87770 1.000 93.10000 278 ASN B C 1
ATOM 4949 O O . ASN B 1 294 ? 40.99483 4.75177 -1.39076 1.000 90.65000 278 ASN B O 1
ATOM 4954 N N . TYR B 1 295 ? 42.00076 5.57274 0.43630 1.000 30.00000 279 TYR B N 1
ATOM 4955 C CA . TYR B 1 295 ? 41.16972 4.80772 1.36525 1.000 30.00000 279 TYR B CA 1
ATOM 4956 C C . TYR B 1 295 ? 39.88070 5.48672 1.77321 1.000 30.00000 279 TYR B C 1
ATOM 4957 O O . TYR B 1 295 ? 39.86868 6.63071 2.21223 1.000 30.00000 279 TYR B O 1
ATOM 4966 N N . GLY B 1 296 ? 38.80070 4.73572 1.62415 1.000 30.00000 280 GLY B N 1
ATOM 4967 C CA . GLY B 1 296 ? 37.45669 5.18472 1.95510 1.000 30.00000 280 GLY B CA 1
ATOM 4968 C C . GLY B 1 296 ? 37.09571 6.63973 1.71011 1.000 30.00000 280 GLY B C 1
ATOM 4969 O O . GLY B 1 296 ? 36.59567 7.31571 2.61010 1.000 30.00000 280 GLY B O 1
ATOM 4970 N N . LYS B 1 297 ? 37.39276 7.13375 0.51114 1.000 30.00000 281 LYS B N 1
ATOM 4971 C CA . LYS B 1 297 ? 37.12478 8.52976 0.17615 1.000 30.00000 281 LYS B CA 1
ATOM 4972 C C . LYS B 1 297 ? 36.26383 8.70178 -1.07088 1.000 30.00000 281 LYS B C 1
ATOM 4973 O O . LYS B 1 297 ? 36.63387 9.41980 -1.99885 1.000 30.00000 281 LYS B O 1
ATOM 4979 N N . GLU B 1 298 ? 35.13383 8.00779 -1.09294 1.000 130.98000 282 GLU B N 1
ATOM 4980 C CA . GLU B 1 298 ? 34.20588 8.08381 -2.20898 1.000 131.44000 282 GLU B CA 1
ATOM 4981 C C . GLU B 1 298 ? 34.80893 7.70883 -3.56296 1.000 134.33000 282 GLU B C 1
ATOM 4982 O O . GLU B 1 298 ? 36.01994 7.55483 -3.71892 1.000 135.13000 282 GLU B O 1
ATOM 4988 N N . ASP B 1 299 ? 33.91198 7.56986 -4.53001 1.000 117.71000 283 ASP B N 1
ATOM 4989 C CA . ASP B 1 299 ? 34.20104 7.21988 -5.93700 1.000 117.49000 283 ASP B CA 1
ATOM 4990 C C . ASP B 1 299 ? 34.76104 5.81488 -6.21500 1.000 114.89000 283 ASP B C 1
ATOM 4991 O O . ASP B 1 299 ? 35.66401 5.33887 -5.52897 1.000 113.16000 283 ASP B O 1
ATOM 4996 N N . PRO B 1 300 ? 34.21008 5.14591 -7.24004 1.000 130.09000 284 PRO B N 1
ATOM 4997 C CA . PRO B 1 300 ? 34.66710 3.80391 -7.61304 1.000 129.88000 284 PRO B CA 1
ATOM 4998 C C . PRO B 1 300 ? 36.16411 3.82591 -7.88098 1.000 132.33000 284 PRO B C 1
ATOM 4999 O O . PRO B 1 300 ? 36.87209 2.86790 -7.56397 1.000 132.00000 284 PRO B O 1
ATOM 5003 N N . GLU B 1 301 ? 36.63414 4.92192 -8.46694 1.000 122.18000 285 GLU B N 1
ATOM 5004 C CA . GLU B 1 301 ? 38.03115 5.09092 -8.75988 1.000 126.00000 285 GLU B CA 1
ATOM 5005 C C . GLU B 1 301 ? 38.86210 4.62890 -7.59285 1.000 125.72000 285 GLU B C 1
ATOM 5006 O O . GLU B 1 301 ? 39.67410 3.72590 -7.72183 1.000 126.86000 285 GLU B O 1
ATOM 5012 N N . CYS B 1 302 ? 38.69505 5.35988 -6.49984 1.000 127.05000 286 CYS B N 1
ATOM 5013 C CA . CYS B 1 302 ? 39.42000 5.15985 -5.26082 1.000 125.97000 286 CYS B CA 1
ATOM 5014 C C . CYS B 1 302 ? 39.27697 3.76884 -4.72185 1.000 122.31000 286 CYS B C 1
ATOM 5015 O O . CYS B 1 302 ? 40.16194 3.25783 -4.06482 1.000 123.13000 286 CYS B O 1
ATOM 5018 N N . VAL B 1 303 ? 38.15698 3.14085 -5.01891 1.000 107.68000 287 VAL B N 1
ATOM 5019 C CA . VAL B 1 303 ? 37.90396 1.81284 -4.52494 1.000 101.48000 287 VAL B CA 1
ATOM 5020 C C . VAL B 1 303 ? 38.46699 0.74686 -5.42294 1.000 102.61000 287 VAL B C 1
ATOM 5021 O O . VAL B 1 303 ? 38.47197 -0.40615 -5.06896 1.000 102.18000 287 VAL B O 1
ATOM 5025 N N . ALA B 1 304 ? 38.93004 1.14188 -6.59591 1.000 104.58000 288 ALA B N 1
ATOM 5026 C CA . ALA B 1 304 ? 39.49308 0.20790 -7.56291 1.000 106.71000 288 ALA B CA 1
ATOM 5027 C C . ALA B 1 304 ? 40.97007 0.00289 -7.27285 1.000 107.34000 288 ALA B C 1
ATOM 5028 O O . ALA B 1 304 ? 41.49407 -1.10312 -7.31184 1.000 105.64000 288 ALA B O 1
ATOM 5030 N N . LYS B 1 305 ? 41.62706 1.11888 -7.03280 1.000 121.84000 289 LYS B N 1
ATOM 5031 C CA . LYS B 1 305 ? 43.03905 1.19187 -6.65174 1.000 122.82000 289 LYS B CA 1
ATOM 5032 C C . LYS B 1 305 ? 43.31499 0.37484 -5.38874 1.000 117.39000 289 LYS B C 1
ATOM 5033 O O . LYS B 1 305 ? 44.32298 -0.33716 -5.30471 1.000 117.50000 289 LYS B O 1
ATOM 5039 N N . VAL B 1 306 ? 42.42395 0.46783 -4.40078 1.000 94.38000 290 VAL B N 1
ATOM 5040 C CA . VAL B 1 306 ? 42.58689 -0.29920 -3.16378 1.000 89.52000 290 VAL B CA 1
ATOM 5041 C C . VAL B 1 306 ? 42.51590 -1.79319 -3.45281 1.000 90.54000 290 VAL B C 1
ATOM 5042 O O . VAL B 1 306 ? 43.33288 -2.58420 -2.95379 1.000 91.10000 290 VAL B O 1
ATOM 5046 N N . LYS B 1 307 ? 41.53893 -2.19817 -4.26186 1.000 97.96000 291 LYS B N 1
ATOM 5047 C CA . LYS B 1 307 ? 41.39494 -3.60617 -4.56990 1.000 98.44000 291 LYS B CA 1
ATOM 5048 C C . LYS B 1 307 ? 42.60998 -4.11216 -5.34985 1.000 100.61000 291 LYS B C 1
ATOM 5049 O O . LYS B 1 307 ? 43.04296 -5.25216 -5.14686 1.000 98.82000 291 LYS B O 1
ATOM 5055 N N . LYS B 1 308 ? 43.19702 -3.28014 -6.22681 1.000 92.72000 292 LYS B N 1
ATOM 5056 C CA . LYS B 1 308 ? 44.36005 -3.78113 -6.96377 1.000 92.05000 292 LYS B CA 1
ATOM 5057 C C . LYS B 1 308 ? 45.59201 -3.77915 -6.09472 1.000 89.11000 292 LYS B C 1
ATOM 5058 O O . LYS B 1 308 ? 46.47801 -4.63815 -6.27570 1.000 91.46000 292 LYS B O 1
ATOM 5064 N N . LEU B 1 309 ? 45.64397 -2.89517 -5.10470 1.000 88.20000 293 LEU B N 1
ATOM 5065 C CA . LEU B 1 309 ? 46.74093 -3.01719 -4.16666 1.000 86.98000 293 LEU B CA 1
ATOM 5066 C C . LEU B 1 309 ? 46.63289 -4.33920 -3.41569 1.000 84.25000 293 LEU B C 1
ATOM 5067 O O . LEU B 1 309 ? 47.61288 -5.09221 -3.28766 1.000 84.63000 293 LEU B O 1
ATOM 5072 N N . TYR B 1 310 ? 45.41387 -4.67021 -2.98474 1.000 85.51000 294 TYR B N 1
ATOM 5073 C CA . TYR B 1 310 ? 45.16884 -5.94922 -2.33478 1.000 86.17000 294 TYR B CA 1
ATOM 5074 C C . TYR B 1 310 ? 45.59687 -7.11720 -3.21178 1.000 90.65000 294 TYR B C 1
ATOM 5075 O O . TYR B 1 310 ? 46.18185 -8.08722 -2.71678 1.000 89.67000 294 TYR B O 1
ATOM 5084 N N . GLU B 1 311 ? 45.31093 -7.04818 -4.51479 1.000 112.36000 295 GLU B N 1
ATOM 5085 C CA . GLU B 1 311 ? 45.74297 -8.10616 -5.42279 1.000 113.72000 295 GLU B CA 1
ATOM 5086 C C . GLU B 1 311 ? 47.26297 -8.17517 -5.52173 1.000 111.75000 295 GLU B C 1
ATOM 5087 O O . GLU B 1 311 ? 47.84397 -9.26417 -5.48673 1.000 113.82000 295 GLU B O 1
ATOM 5093 N N . THR B 1 312 ? 47.92398 -7.02517 -5.66768 1.000 80.18000 296 THR B N 1
ATOM 5094 C CA . THR B 1 312 ? 49.36899 -7.03017 -5.89162 1.000 82.11000 296 THR B CA 1
ATOM 5095 C C . THR B 1 312 ? 50.12794 -7.62619 -4.70860 1.000 80.49000 296 THR B C 1
ATOM 5096 O O . THR B 1 312 ? 51.12294 -8.33519 -4.89757 1.000 81.98000 296 THR B O 1
ATOM 5100 N N . LEU B 1 313 ? 49.65989 -7.38221 -3.48461 1.000 109.52000 297 LEU B N 1
ATOM 5101 C CA . LEU B 1 313 ? 50.29183 -7.98524 -2.31660 1.000 111.59000 297 LEU B CA 1
ATOM 5102 C C . LEU B 1 313 ? 49.89982 -9.43924 -2.10064 1.000 112.14000 297 LEU B C 1
ATOM 5103 O O . LEU B 1 313 ? 50.38578 -10.05426 -1.14663 1.000 111.12000 297 LEU B O 1
ATOM 5108 N N . ASN B 1 314 ? 49.03986 -9.99722 -2.96069 1.000 109.41000 298 ASN B N 1
ATOM 5109 C CA . ASN B 1 314 ? 48.59785 -11.38722 -2.84573 1.000 109.00000 298 ASN B CA 1
ATOM 5110 C C . ASN B 1 314 ? 47.92979 -11.64324 -1.49577 1.000 104.95000 298 ASN B C 1
ATOM 5111 O O . ASN B 1 314 ? 48.21976 -12.63226 -0.81777 1.000 103.61000 298 ASN B O 1
ATOM 5116 N N . LEU B 1 315 ? 47.04077 -10.73125 -1.08679 1.000 93.00000 299 LEU B N 1
ATOM 5117 C CA . LEU B 1 315 ? 46.38172 -10.85527 0.20618 1.000 90.54000 299 LEU B CA 1
ATOM 5118 C C . LEU B 1 315 ? 45.45871 -12.06627 0.29412 1.000 92.13000 299 LEU B C 1
ATOM 5119 O O . LEU B 1 315 ? 45.04266 -12.41729 1.39809 1.000 89.76000 299 LEU B O 1
ATOM 5124 N N . GLN B 1 316 ? 45.17876 -12.74825 -0.81791 1.000 109.99000 300 GLN B N 1
ATOM 5125 C CA . GLN B 1 316 ? 44.35475 -13.95325 -0.76396 1.000 109.18000 300 GLN B CA 1
ATOM 5126 C C . GLN B 1 316 ? 45.17372 -15.12826 -0.24795 1.000 107.77000 300 GLN B C 1
ATOM 5127 O O . GLN B 1 316 ? 44.64769 -15.98727 0.48001 1.000 106.24000 300 GLN B O 1
ATOM 5133 N N . ASP B 1 317 ? 46.47874 -15.13426 -0.54990 1.000 115.63000 301 ASP B N 1
ATOM 5134 C CA . ASP B 1 317 ? 47.32571 -16.16327 0.00712 1.000 115.73000 301 ASP B CA 1
ATOM 5135 C C . ASP B 1 317 ? 47.68165 -15.86230 1.45714 1.000 111.55000 301 ASP B C 1
ATOM 5136 O O . ASP B 1 317 ? 47.77861 -16.78632 2.27413 1.000 111.66000 301 ASP B O 1
ATOM 5141 N N . VAL B 1 318 ? 47.83064 -14.57731 1.81417 1.000 85.69000 302 VAL B N 1
ATOM 5142 C CA . VAL B 1 318 ? 48.04058 -14.24033 3.21919 1.000 82.46000 302 VAL B CA 1
ATOM 5143 C C . VAL B 1 318 ? 46.81854 -14.61935 4.03913 1.000 81.39000 302 VAL B C 1
ATOM 5144 O O . VAL B 1 318 ? 46.94049 -15.13737 5.15512 1.000 79.10000 302 VAL B O 1
ATOM 5148 N N . PHE B 1 319 ? 45.61957 -14.39133 3.48808 1.000 85.01000 303 PHE B N 1
ATOM 5149 C CA . PHE B 1 319 ? 44.40753 -14.75634 4.20202 1.000 80.83000 303 PHE B CA 1
ATOM 5150 C C . PHE B 1 319 ? 44.25053 -16.27034 4.29299 1.000 82.75000 303 PHE B C 1
ATOM 5151 O O . PHE B 1 319 ? 43.80048 -16.78136 5.31996 1.000 82.84000 303 PHE B O 1
ATOM 5159 N N . GLY B 1 320 ? 44.60457 -17.00932 3.23499 1.000 82.41000 304 GLY B N 1
ATOM 5160 C CA . GLY B 1 320 ? 44.57056 -18.46733 3.32396 1.000 82.72000 304 GLY B CA 1
ATOM 5161 C C . GLY B 1 320 ? 45.52851 -19.01935 4.36899 1.000 82.43000 304 GLY B C 1
ATOM 5162 O O . GLY B 1 320 ? 45.19248 -19.94736 5.12396 1.000 83.81000 304 GLY B O 1
ATOM 5163 N N . GLU B 1 321 ? 46.73951 -18.45235 4.42105 1.000 85.35000 305 GLU B N 1
ATOM 5164 C CA . GLU B 1 321 ? 47.71647 -18.88037 5.41309 1.000 88.22000 305 GLU B CA 1
ATOM 5165 C C . GLU B 1 321 ? 47.22941 -18.56640 6.82007 1.000 89.31000 305 GLU B C 1
ATOM 5166 O O . GLU B 1 321 ? 47.25437 -19.43642 7.70606 1.000 90.58000 305 GLU B O 1
ATOM 5172 N N . TYR B 1 322 ? 46.73341 -17.34140 7.03107 1.000 80.28000 306 TYR B N 1
ATOM 5173 C CA . TYR B 1 322 ? 46.12735 -16.99042 8.31105 1.000 77.98000 306 TYR B CA 1
ATOM 5174 C C . TYR B 1 322 ? 45.00333 -17.94943 8.65399 1.000 77.45000 306 TYR B C 1
ATOM 5175 O O . TYR B 1 322 ? 44.87528 -18.37745 9.80597 1.000 77.36000 306 TYR B O 1
ATOM 5184 N N . GLU B 1 323 ? 44.19238 -18.32341 7.65895 1.000 94.10000 307 GLU B N 1
ATOM 5185 C CA . GLU B 1 323 ? 42.99336 -19.09441 7.93988 1.000 94.88000 307 GLU B CA 1
ATOM 5186 C C . GLU B 1 323 ? 43.31434 -20.49142 8.44487 1.000 95.40000 307 GLU B C 1
ATOM 5187 O O . GLU B 1 323 ? 42.83629 -20.89444 9.51184 1.000 95.09000 307 GLU B O 1
ATOM 5193 N N . ARG B 1 324 ? 44.14536 -21.21241 7.69789 1.000 98.48000 308 ARG B N 1
ATOM 5194 C CA . ARG B 1 324 ? 44.53734 -22.56541 8.07188 1.000 100.84000 308 ARG B CA 1
ATOM 5195 C C . ARG B 1 324 ? 45.35829 -22.57844 9.35992 1.000 99.94000 308 ARG B C 1
ATOM 5196 O O . ARG B 1 324 ? 45.22425 -23.48746 10.17789 1.000 102.76000 308 ARG B O 1
ATOM 5204 N N . GLN B 1 325 ? 46.21129 -21.57245 9.53497 1.000 92.33000 309 GLN B N 1
ATOM 5205 C CA . GLN B 1 325 ? 47.05223 -21.48747 10.72501 1.000 90.69000 309 GLN B CA 1
ATOM 5206 C C . GLN B 1 325 ? 46.17618 -21.27149 11.95498 1.000 90.81000 309 GLN B C 1
ATOM 5207 O O . GLN B 1 325 ? 46.34914 -21.93951 12.98297 1.000 92.97000 309 GLN B O 1
ATOM 5213 N N . SER B 1 326 ? 45.19219 -20.36849 11.84895 1.000 80.76000 310 SER B N 1
ATOM 5214 C CA . SER B 1 326 ? 44.21714 -20.18651 12.91991 1.000 80.64000 310 SER B CA 1
ATOM 5215 C C . SER B 1 326 ? 43.44313 -21.47151 13.17885 1.000 81.27000 310 SER B C 1
ATOM 5216 O O . SER B 1 326 ? 43.14508 -21.80653 14.33284 1.000 80.79000 310 SER B O 1
ATOM 5219 N N . HIS B 1 327 ? 43.07617 -22.18749 12.10783 1.000 83.55000 311 HIS B N 1
ATOM 5220 C CA . HIS B 1 327 ? 42.37816 -23.45949 12.26577 1.000 83.57000 311 HIS B CA 1
ATOM 5221 C C . HIS B 1 327 ? 43.21112 -24.44451 13.07879 1.000 82.94000 311 HIS B C 1
ATOM 5222 O O . HIS B 1 327 ? 42.68309 -25.14552 13.95375 1.000 84.35000 311 HIS B O 1
ATOM 5229 N N . GLY B 1 328 ? 44.51514 -24.51450 12.79384 1.000 66.91000 312 GLY B N 1
ATOM 5230 C CA . GLY B 1 328 ? 45.38810 -25.39552 13.55686 1.000 67.37000 312 GLY B CA 1
ATOM 5231 C C . GLY B 1 328 ? 45.45904 -25.00455 15.01987 1.000 67.14000 312 GLY B C 1
ATOM 5232 O O . GLY B 1 328 ? 45.33300 -25.85257 15.91785 1.000 68.45000 312 GLY B O 1
ATOM 5233 N N . LYS B 1 329 ? 45.68703 -23.71055 15.27891 1.000 78.50000 313 LYS B N 1
ATOM 5234 C CA . LYS B 1 329 ? 45.63898 -23.20658 16.65292 1.000 79.86000 313 LYS B CA 1
ATOM 5235 C C . LYS B 1 329 ? 44.37294 -23.65859 17.36785 1.000 79.47000 313 LYS B C 1
ATOM 5236 O O . LYS B 1 329 ? 44.42589 -24.20861 18.47684 1.000 81.34000 313 LYS B O 1
ATOM 5242 N N . LEU B 1 330 ? 43.22097 -23.43357 16.73281 1.000 62.16000 314 LEU B N 1
ATOM 5243 C CA . LEU B 1 330 ? 41.95294 -23.70358 17.39775 1.000 61.00000 314 LEU B CA 1
ATOM 5244 C C . LEU B 1 330 ? 41.75193 -25.18959 17.65171 1.000 62.14000 314 LEU B C 1
ATOM 5245 O O . LEU B 1 330 ? 41.29188 -25.56561 18.73068 1.000 60.50000 314 LEU B O 1
ATOM 5250 N N . ILE B 1 331 ? 42.10596 -26.05357 16.69671 1.000 84.31000 315 ILE B N 1
ATOM 5251 C CA . ILE B 1 331 ? 41.87595 -27.47757 16.89467 1.000 84.68000 315 ILE B CA 1
ATOM 5252 C C . ILE B 1 331 ? 42.78690 -28.02360 17.99270 1.000 83.93000 315 ILE B C 1
ATOM 5253 O O . ILE B 1 331 ? 42.36587 -28.87761 18.79567 1.000 84.49000 315 ILE B O 1
ATOM 5258 N N . LYS B 1 332 ? 44.05190 -27.57060 18.03777 1.000 78.71000 316 LYS B N 1
ATOM 5259 C CA . LYS B 1 332 ? 44.92586 -28.04662 19.10779 1.000 77.77000 316 LYS B CA 1
ATOM 5260 C C . LYS B 1 332 ? 44.40880 -27.58365 20.46878 1.000 75.93000 316 LYS B C 1
ATOM 5261 O O . LYS B 1 332 ? 44.32276 -28.37267 21.42176 1.000 79.03000 316 LYS B O 1
ATOM 5267 N N . ALA B 1 333 ? 44.03580 -26.30265 20.57179 1.000 61.42000 317 ALA B N 1
ATOM 5268 C CA . ALA B 1 333 ? 43.51275 -25.78867 21.83478 1.000 61.12000 317 ALA B CA 1
ATOM 5269 C C . ALA B 1 333 ? 42.24373 -26.52668 22.24671 1.000 62.17000 317 ALA B C 1
ATOM 5270 O O . ALA B 1 333 ? 42.04967 -26.82770 23.43369 1.000 64.64000 317 ALA B O 1
ATOM 5272 N N . ILE B 1 334 ? 41.37077 -26.82865 21.28266 1.000 71.38000 318 ILE B N 1
ATOM 5273 C CA . ILE B 1 334 ? 40.11575 -27.50666 21.58860 1.000 76.46000 318 ILE B CA 1
ATOM 5274 C C . ILE B 1 334 ? 40.38473 -28.91467 22.09258 1.000 78.96000 318 ILE B C 1
ATOM 5275 O O . ILE B 1 334 ? 39.78868 -29.36368 23.07855 1.000 79.76000 318 ILE B O 1
ATOM 5280 N N . GLU B 1 335 ? 41.29675 -29.63266 21.43661 1.000 89.91000 319 GLU B N 1
ATOM 5281 C CA . GLU B 1 335 ? 41.63573 -30.97367 21.88660 1.000 89.92000 319 GLU B CA 1
ATOM 5282 C C . GLU B 1 335 ? 42.45067 -30.96969 23.17563 1.000 90.34000 319 GLU B C 1
ATOM 5283 O O . GLU B 1 335 ? 42.69565 -32.04570 23.73862 1.000 89.78000 319 GLU B O 1
ATOM 5289 N N . GLY B 1 336 ? 42.87766 -29.79970 23.65067 1.000 77.74000 320 GLY B N 1
ATOM 5290 C CA . GLY B 1 336 ? 43.45560 -29.74173 24.98270 1.000 77.88000 320 GLY B CA 1
ATOM 5291 C C . GLY B 1 336 ? 42.46855 -29.80175 26.13766 1.000 77.71000 320 GLY B C 1
ATOM 5292 O O . GLY B 1 336 ? 42.89150 -30.01577 27.27767 1.000 75.38000 320 GLY B O 1
ATOM 5293 N N . HIS B 1 337 ? 41.17256 -29.62274 25.88160 1.000 81.77000 321 HIS B N 1
ATOM 5294 C CA . HIS B 1 337 ? 40.18152 -29.57776 26.95156 1.000 80.55000 321 HIS B CA 1
ATOM 5295 C C . HIS B 1 337 ? 39.80849 -30.98377 27.40952 1.000 79.00000 321 HIS B C 1
ATOM 5296 O O . HIS B 1 337 ? 39.83452 -31.94475 26.63450 1.000 77.39000 321 HIS B O 1
ATOM 5303 N N . SER B 1 338 ? 39.45244 -31.09479 28.68950 1.000 83.67000 322 SER B N 1
ATOM 5304 C CA . SER B 1 338 ? 39.24740 -32.37980 29.35047 1.000 84.26000 322 SER B CA 1
ATOM 5305 C C . SER B 1 338 ? 37.82541 -32.92079 29.24140 1.000 85.16000 322 SER B C 1
ATOM 5306 O O . SER B 1 338 ? 37.57438 -34.04580 29.68237 1.000 86.85000 322 SER B O 1
ATOM 5309 N N . ASN B 1 339 ? 36.89043 -32.16778 28.66837 1.000 86.98000 323 ASN B N 1
ATOM 5310 C CA . ASN B 1 339 ? 35.50144 -32.59777 28.55830 1.000 85.44000 323 ASN B CA 1
ATOM 5311 C C . ASN B 1 339 ? 35.16050 -32.91575 27.11028 1.000 84.70000 323 ASN B C 1
ATOM 5312 O O . ASN B 1 339 ? 35.39454 -32.09573 26.21631 1.000 83.38000 323 ASN B O 1
ATOM 5317 N N . LYS B 1 340 ? 34.60550 -34.11174 26.88624 1.000 81.12000 324 LYS B N 1
ATOM 5318 C CA . LYS B 1 340 ? 34.31656 -34.57471 25.53222 1.000 80.76000 324 LYS B CA 1
ATOM 5319 C C . LYS B 1 340 ? 33.20159 -33.75670 24.88918 1.000 80.16000 324 LYS B C 1
ATOM 5320 O O . LYS B 1 340 ? 33.29464 -33.38668 23.71019 1.000 79.55000 324 LYS B O 1
ATOM 5326 N N . ALA B 1 341 ? 32.14256 -33.46271 25.64714 1.000 72.78000 325 ALA B N 1
ATOM 5327 C CA . ALA B 1 341 ? 31.02858 -32.68470 25.11011 1.000 69.83000 325 ALA B CA 1
ATOM 5328 C C . ALA B 1 341 ? 31.46260 -31.27569 24.73216 1.000 67.63000 325 ALA B C 1
ATOM 5329 O O . ALA B 1 341 ? 31.03365 -30.74367 23.69815 1.000 68.00000 325 ALA B O 1
ATOM 5331 N N . VAL B 1 342 ? 32.29057 -30.64771 25.56620 1.000 57.85000 326 VAL B N 1
ATOM 5332 C CA . VAL B 1 342 ? 32.80559 -29.31770 25.25125 1.000 58.25000 326 VAL B CA 1
ATOM 5333 C C . VAL B 1 342 ? 33.59364 -29.35468 23.94928 1.000 61.08000 326 VAL B C 1
ATOM 5334 O O . VAL B 1 342 ? 33.48268 -28.44967 23.10930 1.000 62.24000 326 VAL B O 1
ATOM 5338 N N . GLN B 1 343 ? 34.41265 -30.39568 23.76830 1.000 66.87000 327 GLN B N 1
ATOM 5339 C CA . GLN B 1 343 ? 35.15970 -30.54466 22.52533 1.000 67.77000 327 GLN B CA 1
ATOM 5340 C C . GLN B 1 343 ? 34.21975 -30.68663 21.33629 1.000 69.08000 327 GLN B C 1
ATOM 5341 O O . GLN B 1 343 ? 34.45880 -30.08561 20.28131 1.000 67.98000 327 GLN B O 1
ATOM 5347 N N . PHE B 1 344 ? 33.14374 -31.46563 21.49422 1.000 71.18000 328 PHE B N 1
ATOM 5348 C CA . PHE B 1 344 ? 32.16479 -31.58161 20.41518 1.000 69.74000 328 PHE B CA 1
ATOM 5349 C C . PHE B 1 344 ? 31.55981 -30.22760 20.07118 1.000 69.11000 328 PHE B C 1
ATOM 5350 O O . PHE B 1 344 ? 31.44386 -29.86758 18.89118 1.000 67.65000 328 PHE B O 1
ATOM 5358 N N . VAL B 1 345 ? 31.19077 -29.45262 21.09518 1.000 65.97000 329 VAL B N 1
ATOM 5359 C CA . VAL B 1 345 ? 30.58678 -28.13861 20.87318 1.000 64.59000 329 VAL B CA 1
ATOM 5360 C C . VAL B 1 345 ? 31.54182 -27.23060 20.10624 1.000 65.83000 329 VAL B C 1
ATOM 5361 O O . VAL B 1 345 ? 31.16886 -26.60058 19.10623 1.000 66.95000 329 VAL B O 1
ATOM 5365 N N . LEU B 1 346 ? 32.79280 -27.15061 20.56229 1.000 63.06000 330 LEU B N 1
ATOM 5366 C CA . LEU B 1 346 ? 33.73383 -26.21961 19.94735 1.000 64.64000 330 LEU B CA 1
ATOM 5367 C C . LEU B 1 346 ? 34.11788 -26.65958 18.53936 1.000 66.18000 330 LEU B C 1
ATOM 5368 O O . LEU B 1 346 ? 34.25693 -25.82756 17.63338 1.000 65.80000 330 LEU B O 1
ATOM 5373 N N . LYS B 1 347 ? 34.25189 -27.96958 18.32334 1.000 74.98000 331 LYS B N 1
ATOM 5374 C CA . LYS B 1 347 ? 34.58794 -28.47555 16.99834 1.000 76.58000 331 LYS B CA 1
ATOM 5375 C C . LYS B 1 347 ? 33.44399 -28.24153 16.02130 1.000 76.00000 331 LYS B C 1
ATOM 5376 O O . LYS B 1 347 ? 33.67304 -27.88151 14.85632 1.000 75.65000 331 LYS B O 1
ATOM 5382 N N . SER B 1 348 ? 32.20097 -28.40454 16.48724 1.000 65.45000 332 SER B N 1
ATOM 5383 C CA . SER B 1 348 ? 31.04500 -28.11452 15.64620 1.000 63.96000 332 SER B CA 1
ATOM 5384 C C . SER B 1 348 ? 30.97202 -26.63351 15.30522 1.000 65.39000 332 SER B C 1
ATOM 5385 O O . SER B 1 348 ? 30.68707 -26.27149 14.15622 1.000 65.85000 332 SER B O 1
ATOM 5388 N N . SER B 1 349 ? 31.22398 -25.76153 16.28725 1.000 63.11000 333 SER B N 1
ATOM 5389 C CA . SER B 1 349 ? 31.25100 -24.33052 16.00528 1.000 62.52000 333 SER B CA 1
ATOM 5390 C C . SER B 1 349 ? 32.32304 -23.99651 14.97733 1.000 62.92000 333 SER B C 1
ATOM 5391 O O . SER B 1 349 ? 32.10309 -23.16949 14.08634 1.000 62.48000 333 SER B O 1
ATOM 5394 N N . LEU B 1 350 ? 33.48704 -24.63851 15.07937 1.000 80.90000 334 LEU B N 1
ATOM 5395 C CA . LEU B 1 350 ? 34.57908 -24.33450 14.15442 1.000 82.90000 334 LEU B CA 1
ATOM 5396 C C . LEU B 1 350 ? 34.25114 -24.78947 12.73740 1.000 84.96000 334 LEU B C 1
ATOM 5397 O O . LEU B 1 350 ? 34.50018 -24.05645 11.77442 1.000 85.48000 334 LEU B O 1
ATOM 5402 N N . GLU B 1 351 ? 33.69314 -25.99247 12.58235 1.000 90.06000 335 GLU B N 1
ATOM 5403 C CA . GLU B 1 351 ? 33.48220 -26.48944 11.22233 1.000 90.71000 335 GLU B CA 1
ATOM 5404 C C . GLU B 1 351 ? 32.32623 -25.78842 10.51230 1.000 88.05000 335 GLU B C 1
ATOM 5405 O O . GLU B 1 351 ? 32.26628 -25.81940 9.27729 1.000 90.01000 335 GLU B O 1
ATOM 5411 N N . LYS B 1 352 ? 31.40520 -25.16943 11.25627 1.000 82.63000 336 LYS B N 1
ATOM 5412 C CA . LYS B 1 352 ? 30.32723 -24.40642 10.63324 1.000 83.71000 336 LYS B CA 1
ATOM 5413 C C . LYS B 1 352 ? 30.83527 -23.18241 9.88528 1.000 85.61000 336 LYS B C 1
ATOM 5414 O O . LYS B 1 352 ? 30.13530 -22.67639 9.00326 1.000 84.66000 336 LYS B O 1
ATOM 5420 N N . ILE B 1 353 ? 32.01825 -22.68642 10.23734 1.000 84.97000 337 ILE B N 1
ATOM 5421 C CA . ILE B 1 353 ? 32.55928 -21.47641 9.62939 1.000 84.20000 337 ILE B CA 1
ATOM 5422 C C . ILE B 1 353 ? 33.83531 -21.72440 8.83444 1.000 83.39000 337 ILE B C 1
ATOM 5423 O O . ILE B 1 353 ? 34.23135 -20.85538 8.04047 1.000 83.76000 337 ILE B O 1
ATOM 5428 N N . TYR B 1 354 ? 34.49430 -22.86840 9.01244 1.000 87.02000 338 TYR B N 1
ATOM 5429 C CA . TYR B 1 354 ? 35.75933 -23.13739 8.33949 1.000 90.09000 338 TYR B CA 1
ATOM 5430 C C . TYR B 1 354 ? 35.57840 -23.14936 6.82549 1.000 94.40000 338 TYR B C 1
ATOM 5431 O O . TYR B 1 354 ? 34.78542 -23.93035 6.28844 1.000 95.16000 338 TYR B O 1
ATOM 5440 N N . GLN B 1 355 ? 36.31543 -22.26735 6.14453 1.000 97.71000 339 GLN B N 1
ATOM 5441 C CA . GLN B 1 355 ? 36.29849 -22.15133 4.68454 1.000 99.94000 339 GLN B CA 1
ATOM 5442 C C . GLN B 1 355 ? 34.90451 -21.80931 4.15448 1.000 98.75000 339 GLN B C 1
ATOM 5443 O O . GLN B 1 355 ? 34.52956 -22.22329 3.05346 1.000 100.92000 339 GLN B O 1
ATOM 5449 N N . ARG B 1 356 ? 34.12548 -21.06032 4.93646 1.000 89.22000 340 ARG B N 1
ATOM 5450 C CA . ARG B 1 356 ? 32.83951 -20.57531 4.46442 1.000 88.77000 340 ARG B CA 1
ATOM 5451 C C . ARG B 1 356 ? 33.01856 -19.55729 3.33944 1.000 91.84000 340 ARG B C 1
ATOM 5452 O O . ARG B 1 356 ? 34.07157 -18.93529 3.17550 1.000 93.62000 340 ARG B O 1
ATOM 5460 N N . GLN B 1 357 ? 31.96059 -19.41127 2.54240 1.000 100.01000 341 GLN B N 1
ATOM 5461 C CA . GLN B 1 357 ? 31.86464 -18.35225 1.54142 1.000 100.66000 341 GLN B CA 1
ATOM 5462 C C . GLN B 1 357 ? 30.71763 -17.40426 1.85139 1.000 99.35000 341 GLN B C 1
ATOM 5463 O O . GLN B 1 357 ? 30.42766 -16.50424 1.05039 1.000 99.40000 341 GLN B O 1
ATOM 5469 N N . LYS B 1 358 ? 30.06458 -17.57927 2.99536 1.000 108.32000 342 LYS B N 1
ATOM 5470 C CA . LYS B 1 358 ? 28.87756 -16.81628 3.34332 1.000 110.60000 342 LYS B CA 1
ATOM 5471 C C . LYS B 1 358 ? 28.72750 -16.67531 4.85431 1.000 112.31000 342 LYS B C 1
ATOM 5472 O O . LYS B 1 358 ? 27.97048 -15.83731 5.34530 1.000 112.41000 342 LYS B O 1
#

Foldseek 3Di:
DVLLVVLVVLVVVLLVCVLVDPVDDDDPVVSVVLVVLCVVQFSPDPLPLLVLLLVLLVLVCPPDDDDPLLSSVSSLLSSLLSLLVSLVVLVVCVVVVHADDLRHGRPLNDPVCNPVSNVVSVVSNVSSVVSLCVRPVPPPCSVVLVVLVVVLSVLQVVLVVLQCCLQPDDDLDPVVQADVSLLSSQLRNWQSSRFVSSNVSSCVSVVDDVVVVVLLVVLSSLLSSLLVLVVLVCLQVADCVVVVHHHDCQQSSGSHPLVNVLCVQDDPVVVVLSVVQGHHPDVVSVVSSSVSSVVSVVVVVSVVVLVVSVVVSLVSLVVDDDVSSSVSSVVVNVVRRVDRD/DLVVVLVVLVVVLLVCVLVDPVDDDDPVVSVVLSVLCVVQFPPDPLPQLVLLVVLLCLQVPPDDDDDLVSSVSSLLSSLLSLLVSLVVLVVCVVVVHADDPRHGRPLPDPVCHCVSPVVSVVSNVSSVVSLCVRPVPPPCSVVLVVLVVVLSVLQVVLVVLQCCCQVVPLPDPVSQADVSLLSSQLRNWQSSRFVSSNVSSCSVVVDDVVVVVLLVVLSSLLSSLLVLVVLVLCQLPCCQLRQGSHPLLNVLCVQDDPVLVVLCSVQGNDDDVVSVVSSVVSSVVSVVVVVNVVVQVVSVVVSLVSLVVDDDPSSSVSSVVVNVVRRPDND

CATH classification: 1.10.600.10

Organism: Eucommia ulmoides (NCBI:txid4392)

Sequence (672 aa):
SDLKSKFLEVYSVLKSELLNDPAFDFTDDSRLWVERMLDYNVPGGKLNRGLSVIDSFKLLKEGKEPTDEEIFLACVLGWCIEWLQAYFLVLDDIMDSSHTRRGQPCWFRLPKVGMIAVNDGLILRNHIPRILKKHFKGKPYYVDLLDLFNEVEFQTASGQMIDLITTLVGEKDLSKYSLPLHHRIVQYKTAYYSFYLPVACALVMSGENLDNHVDVKNILVEMGTYFQVQDDYLDCFGDPKFIGKIGTDIEDFKCSWLVVKALELANDEQKKLLHENYGKEDPECVAKVKKLYETLNLQDVFGEYERQSHGKLIKAIEGHSNKAVQFVLKSSLEKIYQRQKDLKSKFLEVYSVLKSELLNDPAFDFTDDSRLWVERMLDYNVPGGKLNRGLSVIDSFKLLKEGKEPTDEEIFLACVLGWCIEWLQAYFLVLDDIMDSSHTRRGQPCWFRLPKVGMIAVNDGLILRNHIPRILKKHFKGKPYYVDLLDLFNEVEFQTASGQMIDLITTLVGEKDLSKYSLPLHHRIVQYKTAYYSFYLPVACALVMSGENLDNHVDVKNILVEMGTYFQVQDDYLDCFGTDIEDFKCSWLVVKALELANDEQKKLLHENYGKEDPECVAKVKKLYETLNLQDVFGEYERQSHGKLIKAIEGHSNKAVQFVLKSSLEKIYQRQK